Protein AF-A0A965M9D3-F1 (afdb_monomer)

Mean predicted aligned error: 11.75 Å

Radius of gyration: 26.34 Å; Cα contacts (8 Å, |Δi|>4): 545; chains: 1; bounding box: 65×61×66 Å

Solvent-accessible surface area (backbone atoms only — not comparable to full-atom values): 27640 Å² total; per-residue (Å²): 141,79,72,71,71,70,64,74,73,74,65,74,77,84,67,51,72,60,54,58,61,58,56,69,41,26,54,70,75,54,73,68,52,53,54,51,50,52,55,36,39,77,70,63,76,48,48,71,68,57,52,50,53,26,47,57,40,14,31,71,63,48,29,35,70,42,38,44,73,66,40,46,94,81,40,46,42,55,47,70,53,22,50,41,16,72,76,47,22,66,75,65,57,75,63,47,81,93,52,76,71,32,44,26,56,50,17,12,36,52,50,33,16,72,77,42,37,70,60,20,47,56,50,49,61,70,44,45,92,74,46,56,71,66,57,48,13,39,51,31,31,55,42,15,37,38,20,44,78,67,67,42,81,62,19,62,60,29,42,60,58,14,60,95,37,92,72,54,58,69,40,30,52,40,49,21,53,52,20,58,75,69,67,36,38,70,47,28,40,59,22,44,73,68,28,53,70,75,54,38,67,34,65,54,45,39,44,52,42,22,53,21,28,43,75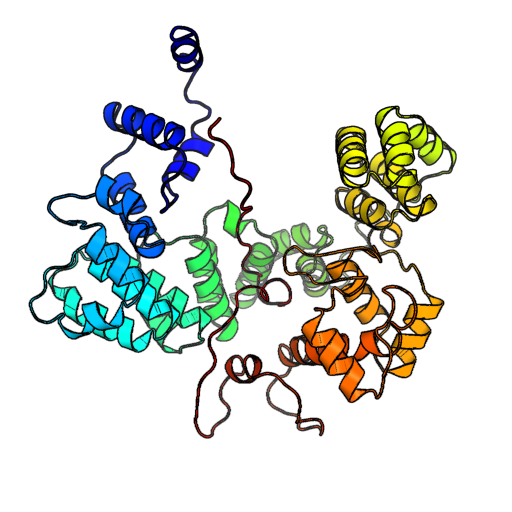,70,73,39,43,82,72,14,49,64,49,31,60,62,33,42,70,38,102,44,76,54,10,52,52,22,39,64,73,68,42,87,83,62,72,90,84,60,52,78,59,81,64,51,73,67,54,26,48,61,46,49,67,36,67,40,38,41,50,13,54,51,28,41,77,71,67,40,50,69,61,13,50,50,32,36,55,62,56,53,70,86,55,52,41,67,53,28,42,12,46,13,49,46,27,45,78,67,72,37,40,49,54,6,25,57,38,33,64,67,37,78,70,46,44,40,65,63,51,51,59,62,70,81,61,51,68,62,47,46,55,48,19,60,78,67,78,42,61,49,69,59,53,49,53,48,23,45,75,56,28,32,68,32,59,82,35,67,46,97,89,56,20,37,22,35,67,41,49,40,62,70,58,50,53,55,48,29,62,76,68,72,49,89,63,85,66,56,93,78,80,54,52,78,73,61,56,49,63,59,45,49,60,51,42,59,64,49,61,69,77,72,65,75,99,78,79,93,76,94,81,88,86,83,76,70,88,72,59,79,69,74,56,82,87,68,99,72,87,89,88,88,91,82,88,86,80,92,79,79,48,86,75,53,95,60,73,54,73,74,77,74,78,87,60,86,74,68,76,129

Sequence (484 aa):
MNLTLSALFRTDLAGLGDTRALWLKGVWLSDACEALFDQLRERGQIDDAALHRRRLLAFDSGDARLLKRLANDEWPADASRIARANERPEGLLSGLRGSRPDAALMVAVLRRARLEPLEAHAALQTLKPHLASSDWRWMMGRLAFYAARQHLPESAQWFAMADQATLGQDDWAWQARLALRRGDWPGVLRSIERMEDAGQNEVAWRFWKARALQATGRGSEATPLLIALADEPTFYGLLANEALGPSLGERHRDYAPGASEVQAIAERPALARALVLHRLGFDFEGTREWSWGIADLSDEQLLAAAELARRQDWFERSIWTAEKTRRVHNYALRYPTPFAEQVKLRANHHTVDPALLYGLIRQESRFNPQATSPAGARGLMQVMPTTANWLAKKLGLHKHPRPMCNWGRLMCATCSTRWIRVRSWWQPATTPGRGEHSAGATYSRWRAPSTRSRSPSARPATTSRRYSPMPPSMPVNWAPRRCP

Foldseek 3Di:
DPPVVVVVPPDDPPVCPVLLVVLLALEDFDPVNVVVVVVCVVVVVQDPVSLVNSLLNVLLVLHLVVNCVSDDPLAHGDSVLSVCLQVPLPVVLVPLAPDADYSSPSSNLLNCLLPPLVSSVVSLVNNVVRDDLQSSLASLLSSLLSCLVLVHPCSQVSPVSNPPHLYALSSLLSQLVNCVVVVVLVSNLVSLVSYDPVSCPPLQNLLSNLVSCVVVVNNVVSLVSLVVLCLQPDPSVVVSDVVVPPPDDDQAAADDADPVLLVVLCPQPLQVVLLVCVVVVVNVSSVVSLCVSCVPDALNSLQSSLVNCVVSVVQVSSLVSQNPHRRHHHVCSVQPDPPVVLLVVLCVVQVHDSSVLSVQLCVQPSQDQQDADPQGQGGSNRHHPVLQVVQCVVVVNPDDPDSPDPCSSVSPVSVVQVVCVQVVQPDDPDDDDDDDDDHPPPPVSPDDDDDDDDDDDDDDDDPDFPRDPSDGPDPDDPPSPDDD

Structure (mmCIF, N/CA/C/O backbone):
data_AF-A0A965M9D3-F1
#
_entry.id   AF-A0A965M9D3-F1
#
loop_
_atom_site.group_PDB
_atom_site.id
_atom_site.type_symbol
_atom_site.label_atom_id
_atom_site.label_alt_id
_atom_site.label_comp_id
_atom_site.label_asym_id
_atom_site.label_entity_id
_atom_site.label_seq_id
_atom_site.pdbx_PDB_ins_code
_atom_site.Cartn_x
_atom_site.Cartn_y
_atom_site.Cartn_z
_atom_site.occupancy
_atom_site.B_iso_or_equiv
_atom_site.auth_seq_id
_atom_site.auth_comp_id
_atom_site.auth_asym_id
_atom_site.auth_atom_id
_atom_site.pdbx_PDB_model_num
ATOM 1 N N . MET A 1 1 ? -31.300 1.875 -28.164 1.00 36.62 1 MET A N 1
ATOM 2 C CA . MET A 1 1 ? -30.246 1.661 -27.145 1.00 36.62 1 MET A CA 1
ATOM 3 C C . MET A 1 1 ? -28.864 2.215 -27.544 1.00 36.62 1 MET A C 1
ATOM 5 O O . MET A 1 1 ? -27.901 1.882 -26.879 1.00 36.62 1 MET A O 1
ATOM 9 N N . ASN A 1 2 ? -28.759 3.094 -28.561 1.00 29.92 2 ASN A N 1
ATOM 10 C CA . ASN A 1 2 ? -27.493 3.728 -28.992 1.00 29.92 2 ASN A CA 1
ATOM 11 C C . ASN A 1 2 ? -27.491 5.269 -28.886 1.00 29.92 2 ASN A C 1
ATOM 13 O O . ASN A 1 2 ? -26.511 5.902 -29.251 1.00 29.92 2 ASN A O 1
ATOM 17 N N . LEU A 1 3 ? -28.566 5.888 -28.383 1.00 27.09 3 LEU A N 1
ATOM 18 C CA . LEU A 1 3 ? -28.700 7.355 -28.334 1.00 27.09 3 LEU A CA 1
ATOM 19 C C . LEU A 1 3 ? -28.494 7.956 -26.931 1.00 27.09 3 LEU A C 1
ATOM 21 O O . LEU A 1 3 ? -28.358 9.167 -26.803 1.00 27.09 3 LEU A O 1
ATOM 25 N N . THR A 1 4 ? -28.401 7.134 -25.883 1.00 31.73 4 THR A N 1
ATOM 26 C CA . THR A 1 4 ? -28.219 7.594 -24.493 1.00 31.73 4 THR A CA 1
ATOM 27 C C . THR A 1 4 ? -26.757 7.697 -24.049 1.00 31.73 4 THR A C 1
ATOM 29 O O . THR A 1 4 ? -26.478 8.391 -23.078 1.00 31.73 4 THR A O 1
ATOM 32 N N . LEU A 1 5 ? -25.805 7.090 -24.768 1.00 35.44 5 LEU A N 1
ATOM 33 C CA . LEU A 1 5 ? -24.376 7.187 -24.431 1.00 35.44 5 LEU A CA 1
ATOM 34 C C . LEU A 1 5 ? -23.731 8.498 -24.904 1.00 35.44 5 LEU A C 1
ATOM 36 O O . LEU A 1 5 ? -22.829 8.993 -24.244 1.00 35.44 5 LEU A O 1
ATOM 40 N N . SER A 1 6 ? -24.222 9.126 -25.977 1.00 34.47 6 SER A N 1
ATOM 41 C CA . SER A 1 6 ? -23.671 10.407 -26.453 1.00 34.47 6 SER A CA 1
ATOM 42 C C . SER A 1 6 ? -24.093 11.622 -25.613 1.00 34.47 6 SER A C 1
ATOM 44 O O . SER A 1 6 ? -23.501 12.690 -25.757 1.00 34.47 6 SER A O 1
ATOM 46 N N . ALA A 1 7 ? -25.098 11.485 -24.741 1.00 29.22 7 ALA A N 1
ATOM 47 C CA . ALA A 1 7 ? -25.613 12.589 -23.926 1.00 29.22 7 ALA A CA 1
ATOM 48 C C . ALA A 1 7 ? -24.823 12.809 -22.619 1.00 29.22 7 ALA A C 1
ATOM 50 O O . ALA A 1 7 ? -24.754 13.938 -22.144 1.00 29.22 7 ALA A O 1
ATOM 51 N N . LEU A 1 8 ? -24.157 11.775 -22.085 1.00 34.38 8 LEU A N 1
ATOM 52 C CA . LEU A 1 8 ? -23.309 11.875 -20.883 1.00 34.38 8 LEU A CA 1
ATOM 53 C C . LEU A 1 8 ? -21.931 12.516 -21.143 1.00 34.38 8 LEU A C 1
ATOM 55 O O . LEU A 1 8 ? -21.232 12.868 -20.201 1.00 34.38 8 LEU A O 1
ATOM 59 N N . PHE A 1 9 ? -21.548 12.718 -22.407 1.00 42.16 9 PHE A N 1
ATOM 60 C CA . PHE A 1 9 ? -20.246 13.283 -22.789 1.00 42.16 9 PHE A CA 1
ATOM 61 C C . PHE A 1 9 ? -20.274 14.786 -23.119 1.00 42.16 9 PHE A C 1
ATOM 63 O O . PHE A 1 9 ? -19.280 15.314 -23.618 1.00 42.16 9 PHE A O 1
ATOM 70 N N . ARG A 1 10 ? -21.396 15.485 -22.871 1.00 38.44 10 ARG A N 1
ATOM 71 C CA . ARG A 1 10 ? -21.517 16.942 -23.098 1.00 38.44 10 ARG A CA 1
ATOM 72 C C . ARG A 1 10 ? -21.323 17.804 -21.850 1.00 38.44 10 ARG A C 1
ATOM 74 O O . ARG A 1 10 ? -21.334 19.023 -21.971 1.00 38.44 10 ARG A O 1
ATOM 81 N N . THR A 1 11 ? -21.136 17.212 -20.677 1.00 36.06 11 THR A N 1
ATOM 82 C CA . THR A 1 11 ? -20.843 17.961 -19.450 1.00 36.06 11 THR A CA 1
ATOM 83 C C . THR A 1 11 ? -19.342 18.045 -19.215 1.00 36.06 11 THR A C 1
ATOM 85 O O . THR A 1 11 ? -18.647 17.033 -19.238 1.00 36.06 11 THR A O 1
ATOM 88 N N . ASP A 1 12 ? -18.892 19.281 -19.023 1.00 37.38 12 ASP A N 1
ATOM 89 C CA . ASP A 1 12 ? -17.568 19.749 -18.624 1.00 37.38 12 ASP A CA 1
ATOM 90 C C . ASP A 1 12 ? -16.589 18.705 -18.063 1.00 37.38 12 ASP A C 1
ATOM 92 O O . ASP A 1 12 ? -16.845 18.000 -17.085 1.00 37.38 12 ASP A O 1
ATOM 96 N N . LEU A 1 13 ? -15.390 18.706 -18.645 1.00 43.62 13 LEU A N 1
ATOM 97 C CA . LEU A 1 13 ? -14.237 17.854 -18.342 1.00 43.62 13 LEU A CA 1
ATOM 98 C C . LEU A 1 13 ? -13.560 18.177 -16.987 1.00 43.62 13 LEU A C 1
ATOM 100 O O . LEU A 1 13 ? -12.384 17.881 -16.778 1.00 43.62 13 LEU A O 1
ATOM 104 N N . ALA A 1 14 ? -14.294 18.733 -16.024 1.00 37.41 14 ALA A N 1
ATOM 105 C CA . ALA A 1 14 ? -13.801 19.002 -14.672 1.00 37.41 14 ALA A CA 1
ATOM 106 C C . ALA A 1 14 ? -13.546 17.714 -13.846 1.00 37.41 14 ALA A C 1
ATOM 108 O O . ALA A 1 14 ? -12.915 17.768 -12.793 1.00 37.41 14 ALA A O 1
ATOM 109 N N . GLY A 1 15 ? -13.973 16.539 -14.334 1.00 42.84 15 GLY A N 1
ATOM 110 C CA . GLY A 1 15 ? -13.732 15.218 -13.725 1.00 42.84 15 GLY A CA 1
ATOM 111 C C . GLY A 1 15 ? -12.444 14.493 -14.165 1.00 42.84 15 GLY A C 1
ATOM 112 O O . GLY A 1 15 ? -12.241 13.330 -13.817 1.00 42.84 15 GLY A O 1
ATOM 113 N N . LEU A 1 16 ? -11.559 15.138 -14.938 1.00 47.09 16 LEU A N 1
ATOM 114 C CA . LEU A 1 16 ? -10.385 14.515 -15.585 1.00 47.09 16 LEU A CA 1
ATOM 115 C C . LEU A 1 16 ? -9.295 13.955 -14.645 1.00 47.09 16 LEU A C 1
ATOM 117 O O . LEU A 1 16 ? -8.396 13.250 -15.117 1.00 47.09 16 LEU A O 1
ATOM 121 N N . GLY A 1 17 ? -9.367 14.204 -13.333 1.00 51.62 17 GLY A N 1
ATOM 122 C CA . GLY A 1 17 ? -8.411 13.657 -12.361 1.00 51.62 17 GLY A CA 1
ATOM 123 C C . GLY A 1 17 ? -8.345 12.123 -12.381 1.00 51.62 17 GLY A C 1
ATOM 124 O O . GLY A 1 17 ? -7.255 11.547 -12.359 1.00 51.62 17 GLY A O 1
ATOM 125 N N . ASP A 1 18 ? -9.493 11.455 -12.528 1.00 64.50 18 ASP A N 1
ATOM 126 C CA . ASP A 1 18 ? -9.560 9.989 -12.545 1.00 64.50 18 ASP A CA 1
ATOM 127 C C . ASP A 1 18 ? -9.077 9.385 -13.875 1.00 64.50 18 ASP A C 1
ATOM 129 O O . ASP A 1 18 ? -8.479 8.308 -13.892 1.00 64.50 18 ASP A O 1
ATOM 133 N N . THR A 1 19 ? -9.244 10.088 -14.999 1.00 72.69 19 THR A N 1
ATOM 134 C CA . THR A 1 19 ? -8.918 9.533 -16.325 1.00 72.69 19 THR A CA 1
ATOM 135 C C . THR A 1 19 ? -7.411 9.476 -16.575 1.00 72.69 19 THR A C 1
ATOM 137 O O . THR A 1 19 ? -6.907 8.473 -17.084 1.00 72.69 19 THR A O 1
ATOM 140 N N . ARG A 1 20 ? -6.652 10.491 -16.136 1.00 76.06 20 ARG A N 1
ATOM 141 C CA . ARG A 1 20 ? -5.178 10.468 -16.209 1.00 76.06 20 ARG A CA 1
ATOM 142 C C . ARG A 1 20 ? -4.590 9.343 -15.350 1.00 76.06 20 ARG A C 1
ATOM 144 O O . ARG A 1 20 ? -3.653 8.667 -15.773 1.00 76.06 20 ARG A O 1
ATOM 151 N N . ALA A 1 21 ? -5.163 9.108 -14.168 1.00 80.19 21 ALA A N 1
ATOM 152 C CA . ALA A 1 21 ? -4.750 8.024 -13.279 1.00 80.19 21 ALA A CA 1
ATOM 153 C C . ALA A 1 21 ? -5.054 6.630 -13.864 1.00 80.19 21 ALA A C 1
ATOM 155 O O . ALA A 1 21 ? -4.288 5.686 -13.641 1.00 80.19 21 ALA A O 1
ATOM 156 N N . LEU A 1 22 ? -6.149 6.498 -14.622 1.00 87.38 22 LEU A N 1
ATOM 157 C CA . LEU A 1 22 ? -6.480 5.283 -15.372 1.00 87.38 22 LEU A CA 1
ATOM 158 C C . LEU A 1 22 ? -5.561 5.086 -16.586 1.00 87.38 22 LEU A C 1
ATOM 160 O O . LEU A 1 22 ? -5.110 3.967 -16.818 1.00 87.38 22 LEU A O 1
ATOM 164 N N . TRP A 1 23 ? -5.222 6.149 -17.321 1.00 90.19 23 TRP A N 1
ATOM 165 C CA . TRP A 1 23 ? -4.296 6.071 -18.458 1.00 90.19 23 TRP A CA 1
ATOM 166 C C . TRP A 1 23 ? -2.906 5.576 -18.044 1.00 90.19 23 TRP A C 1
ATOM 168 O O . TRP A 1 23 ? -2.312 4.730 -18.709 1.00 90.19 23 TRP A O 1
ATOM 178 N N . LEU A 1 24 ? -2.398 6.032 -16.894 1.00 87.88 24 LEU A N 1
ATOM 179 C CA . LEU A 1 24 ? -1.102 5.614 -16.342 1.00 87.88 24 LEU A CA 1
ATOM 180 C C . LEU A 1 24 ? -1.129 4.204 -15.714 1.00 87.88 24 LEU A C 1
ATOM 182 O O . LEU A 1 24 ? -0.382 3.901 -14.781 1.00 87.88 24 LEU A O 1
ATOM 186 N N . LYS A 1 25 ? -1.976 3.309 -16.231 1.00 90.62 25 LYS A N 1
ATOM 187 C CA . LYS A 1 25 ? -1.932 1.871 -15.964 1.00 90.62 25 LYS A CA 1
ATOM 188 C C . LYS A 1 25 ? -1.254 1.169 -17.135 1.00 90.62 25 LYS A C 1
ATOM 190 O O . LYS A 1 25 ? -1.713 1.225 -18.272 1.00 90.62 25 LYS A O 1
ATOM 195 N N . GLY A 1 26 ? -0.174 0.453 -16.828 1.00 92.25 26 GLY A N 1
ATOM 196 C CA . GLY A 1 26 ? 0.565 -0.361 -17.796 1.00 92.25 26 GLY A CA 1
ATOM 197 C C . GLY A 1 26 ? -0.137 -1.656 -18.197 1.00 92.25 26 GLY A C 1
ATOM 198 O O . GLY A 1 26 ? 0.520 -2.542 -18.713 1.00 92.25 26 GLY A O 1
ATOM 199 N N . VAL A 1 27 ? -1.425 -1.830 -17.920 1.00 94.94 27 VAL A N 1
ATOM 200 C CA . VAL A 1 27 ? -2.187 -3.039 -18.268 1.00 94.94 27 VAL A CA 1
ATOM 201 C C . VAL A 1 27 ? -3.370 -2.658 -19.141 1.00 94.94 27 VAL A C 1
ATOM 203 O O . VAL A 1 27 ? -3.853 -1.525 -19.062 1.00 94.94 27 VAL A O 1
ATOM 206 N N . TRP A 1 28 ? -3.831 -3.602 -19.955 1.00 93.81 28 TRP A N 1
ATOM 207 C CA . TRP A 1 28 ? -5.098 -3.482 -20.658 1.00 93.81 28 TRP A CA 1
ATOM 208 C C . TRP A 1 28 ? -6.232 -3.357 -19.634 1.00 93.81 28 TRP A C 1
ATOM 210 O O . TRP A 1 28 ? -6.358 -4.194 -18.734 1.00 93.81 28 TRP A O 1
ATOM 220 N N . LEU A 1 29 ? -7.030 -2.293 -19.737 1.00 92.44 29 LEU A N 1
ATOM 221 C CA . LEU A 1 29 ? -8.200 -2.095 -18.879 1.00 92.44 29 LEU A CA 1
ATOM 222 C C . LEU A 1 29 ? -9.434 -2.771 -19.502 1.00 92.44 29 LEU A C 1
ATOM 224 O O . LEU A 1 29 ? -9.329 -3.817 -20.132 1.00 92.44 29 LEU A O 1
ATOM 228 N N . SER A 1 30 ? -10.639 -2.249 -19.291 1.00 91.56 30 SER A N 1
ATOM 229 C CA . SER A 1 30 ? -11.801 -2.726 -20.045 1.00 91.56 30 SER A CA 1
ATOM 230 C C . SER A 1 30 ? -11.791 -2.143 -21.457 1.00 91.56 30 SER A C 1
ATOM 232 O O . SER A 1 30 ? -11.264 -1.053 -21.676 1.00 91.56 30 SER A O 1
ATOM 234 N N . ASP A 1 31 ? -12.451 -2.818 -22.401 1.00 90.31 31 ASP A N 1
ATOM 235 C CA . ASP A 1 31 ? -12.610 -2.292 -23.764 1.00 90.31 31 ASP A CA 1
ATOM 236 C C . ASP A 1 31 ? -13.297 -0.910 -23.765 1.00 90.31 31 ASP A C 1
ATOM 238 O O . ASP A 1 31 ? -12.973 -0.060 -24.587 1.00 90.31 31 ASP A O 1
ATOM 242 N N . ALA A 1 32 ? -14.172 -0.641 -22.786 1.00 89.00 32 ALA A N 1
ATOM 243 C CA . ALA A 1 32 ? -14.773 0.677 -22.581 1.00 89.00 32 ALA A CA 1
ATOM 244 C C . ALA A 1 32 ? -13.739 1.754 -22.203 1.00 89.00 32 ALA A C 1
ATOM 246 O O . ALA A 1 32 ? -13.776 2.855 -22.749 1.00 89.00 32 ALA A O 1
ATOM 247 N N . CYS A 1 33 ? -12.797 1.444 -21.304 1.00 90.31 33 CYS A N 1
ATOM 248 C CA . CYS A 1 33 ? -11.740 2.388 -20.945 1.00 90.31 33 CYS A CA 1
ATOM 249 C C . CYS A 1 33 ? -10.770 2.616 -22.114 1.00 90.31 33 CYS A C 1
ATOM 251 O O . CYS A 1 33 ? -10.369 3.750 -22.356 1.00 90.31 33 CYS A O 1
ATOM 253 N N . GLU A 1 34 ? -10.419 1.571 -22.872 1.00 91.94 34 GLU A N 1
ATOM 254 C CA . GLU A 1 34 ? -9.548 1.736 -24.044 1.00 91.94 34 GLU A CA 1
ATOM 255 C C . GLU A 1 34 ? -10.222 2.554 -25.156 1.00 91.94 34 GLU A C 1
ATOM 257 O O . GLU A 1 34 ? -9.575 3.415 -25.749 1.00 91.94 34 GLU A O 1
ATOM 262 N N . ALA A 1 35 ? -11.529 2.374 -25.379 1.00 90.31 35 ALA A N 1
ATOM 263 C CA . ALA A 1 35 ? -12.295 3.189 -26.323 1.00 90.31 35 ALA A CA 1
ATOM 264 C C . ALA A 1 35 ? -12.351 4.672 -25.914 1.00 90.31 35 ALA A C 1
ATOM 266 O O . ALA A 1 35 ? -12.229 5.555 -26.763 1.00 90.31 35 ALA A O 1
ATOM 267 N N . LEU A 1 36 ? -12.491 4.965 -24.616 1.00 90.12 36 LEU A N 1
ATOM 268 C CA . LEU A 1 36 ? -12.399 6.334 -24.100 1.00 90.12 36 LEU A CA 1
ATOM 269 C C . LEU A 1 36 ? -11.026 6.948 -24.402 1.00 90.12 36 LEU A C 1
ATOM 271 O O . LEU A 1 36 ? -10.939 8.097 -24.833 1.00 90.12 36 LEU A O 1
ATOM 275 N N . PHE A 1 37 ? -9.947 6.195 -24.194 1.00 92.75 37 PHE A N 1
ATOM 276 C CA . PHE A 1 37 ? -8.608 6.707 -24.458 1.00 92.75 37 PHE A CA 1
ATOM 277 C C . PHE A 1 37 ? -8.356 6.997 -25.939 1.00 92.75 37 PHE A C 1
ATOM 279 O O . PHE A 1 37 ? -7.666 7.966 -26.254 1.00 92.75 37 PHE A O 1
ATOM 286 N N . ASP A 1 38 ? -8.939 6.210 -26.843 1.00 90.31 38 ASP A N 1
ATOM 287 C CA . ASP A 1 38 ? -8.875 6.487 -28.277 1.00 90.31 38 ASP A CA 1
ATOM 288 C C . ASP A 1 38 ? -9.509 7.845 -28.614 1.00 90.31 38 ASP A C 1
ATOM 290 O O . ASP A 1 38 ? -8.874 8.658 -29.286 1.00 90.31 38 ASP A O 1
ATOM 294 N N . GLN A 1 39 ? -10.682 8.148 -28.048 1.00 90.44 39 GLN A N 1
ATOM 295 C CA . GLN A 1 39 ? -11.333 9.454 -28.222 1.00 90.44 39 GLN A CA 1
ATOM 296 C C . GLN A 1 39 ? -10.499 10.608 -27.650 1.00 90.44 39 GLN A C 1
ATOM 298 O O . GLN A 1 39 ? -10.443 11.693 -28.229 1.00 90.44 39 GLN A O 1
ATOM 303 N N . LEU A 1 40 ? -9.848 10.405 -26.502 1.00 89.94 40 LEU A N 1
ATOM 304 C CA . LEU A 1 40 ? -8.997 11.431 -25.891 1.00 89.94 40 LEU A CA 1
ATOM 305 C C . LEU A 1 40 ? -7.739 11.700 -26.716 1.00 89.94 40 LEU A C 1
ATOM 307 O O . LEU A 1 40 ? -7.312 12.851 -26.822 1.00 89.94 40 LEU A O 1
ATOM 311 N N . ARG A 1 41 ? -7.174 10.661 -27.337 1.00 89.50 41 ARG A N 1
ATOM 312 C CA . ARG A 1 41 ? -6.049 10.795 -28.265 1.00 89.50 41 ARG A CA 1
ATOM 313 C C . ARG A 1 41 ? -6.453 11.554 -29.527 1.00 89.50 41 ARG A C 1
ATOM 315 O O . ARG A 1 41 ? -5.734 12.460 -29.929 1.00 89.50 41 ARG A O 1
ATOM 322 N N . GLU A 1 42 ? -7.611 11.249 -30.110 1.00 89.81 42 GLU A N 1
ATOM 323 C CA . GLU A 1 42 ? -8.145 11.980 -31.275 1.00 89.81 42 GLU A CA 1
ATOM 324 C C . GLU A 1 42 ? -8.365 13.472 -30.983 1.00 89.81 42 GLU A C 1
ATOM 326 O O . GLU A 1 42 ? -8.193 14.314 -31.860 1.00 89.81 42 GLU A O 1
ATOM 331 N N . ARG A 1 43 ? -8.691 13.815 -29.733 1.00 90.06 43 ARG A N 1
ATOM 332 C CA . ARG A 1 43 ? -8.850 15.200 -29.262 1.00 90.06 43 ARG A CA 1
ATOM 333 C C . ARG A 1 43 ? -7.537 15.869 -28.836 1.00 90.06 43 ARG A C 1
ATOM 335 O O . ARG A 1 43 ? -7.584 16.972 -28.296 1.00 90.06 43 ARG A O 1
ATOM 342 N N . GLY A 1 44 ? -6.390 15.208 -29.002 1.00 87.19 44 GLY A N 1
ATOM 343 C CA . GLY A 1 44 ? -5.079 15.733 -28.605 1.00 87.19 44 GLY A CA 1
ATOM 344 C C . GLY A 1 44 ? -4.869 15.864 -27.091 1.00 87.19 44 GLY A C 1
ATOM 345 O O . GLY A 1 44 ? -3.942 16.541 -26.662 1.00 87.19 44 GLY A O 1
ATOM 346 N N . GLN A 1 45 ? -5.713 15.235 -26.264 1.00 87.81 45 GLN A N 1
ATOM 347 C CA . GLN A 1 45 ? -5.589 15.273 -24.796 1.00 87.81 45 GLN A CA 1
ATOM 348 C C . GLN A 1 45 ? -4.609 14.223 -24.251 1.00 87.81 45 GLN A C 1
ATOM 350 O O . GLN A 1 45 ? -4.256 14.246 -23.072 1.00 87.81 45 GLN A O 1
ATOM 355 N N . ILE A 1 46 ? -4.186 13.288 -25.102 1.00 89.19 46 ILE A N 1
ATOM 356 C CA . ILE A 1 46 ? -3.115 12.330 -24.835 1.00 89.19 46 ILE A CA 1
ATOM 357 C C . ILE A 1 46 ? -2.023 12.606 -25.860 1.00 89.19 46 ILE A C 1
ATOM 359 O O . ILE A 1 46 ? -2.208 12.339 -27.046 1.00 89.19 46 ILE A O 1
ATOM 363 N N . ASP A 1 47 ? -0.907 13.142 -25.384 1.00 88.75 47 ASP A N 1
ATOM 364 C CA . ASP A 1 47 ? 0.266 13.444 -26.193 1.00 88.75 47 ASP A CA 1
ATOM 365 C C . ASP A 1 47 ? 1.216 12.237 -26.310 1.00 88.75 47 ASP A C 1
ATOM 367 O O . ASP A 1 47 ? 1.050 11.190 -25.667 1.00 88.75 47 ASP A O 1
ATOM 371 N N . ASP A 1 48 ? 2.248 12.388 -27.141 1.00 89.75 48 ASP A N 1
ATOM 372 C CA . ASP A 1 48 ? 3.262 11.352 -27.354 1.00 89.75 48 ASP A CA 1
ATOM 373 C C . ASP A 1 48 ? 4.022 11.008 -26.067 1.00 89.75 48 ASP A C 1
ATOM 375 O O . ASP A 1 48 ? 4.384 9.849 -25.848 1.00 89.75 48 ASP A O 1
ATOM 379 N N . ALA A 1 49 ? 4.199 11.977 -25.164 1.00 88.88 49 ALA A N 1
ATOM 380 C CA . ALA A 1 49 ? 4.815 11.754 -23.861 1.00 88.88 49 ALA A CA 1
ATOM 381 C C . ALA A 1 49 ? 3.950 10.841 -22.971 1.00 88.88 49 ALA A C 1
ATOM 383 O O . ALA A 1 49 ? 4.462 9.928 -22.315 1.00 88.88 49 ALA A O 1
ATOM 384 N N . ALA A 1 50 ? 2.629 11.031 -22.964 1.00 90.69 50 ALA A N 1
ATOM 385 C CA . ALA A 1 50 ? 1.692 10.181 -22.243 1.00 90.69 50 ALA A CA 1
ATOM 386 C C . ALA A 1 50 ? 1.618 8.768 -22.846 1.00 90.69 50 ALA A C 1
ATOM 388 O O . ALA A 1 50 ? 1.552 7.793 -22.086 1.00 90.69 50 ALA A O 1
ATOM 389 N N . LEU A 1 51 ? 1.662 8.635 -24.178 1.00 92.38 51 LEU A N 1
ATOM 390 C CA . LEU A 1 51 ? 1.759 7.345 -24.878 1.00 92.38 51 LEU A CA 1
ATOM 391 C C . LEU A 1 51 ? 3.044 6.603 -24.520 1.00 92.38 51 LEU A C 1
ATOM 393 O O . LEU A 1 51 ? 3.004 5.432 -24.131 1.00 92.38 51 LEU A O 1
ATOM 397 N N . HIS A 1 52 ? 4.174 7.302 -24.589 1.00 92.62 52 HIS A N 1
ATOM 398 C CA . HIS A 1 52 ? 5.482 6.775 -24.224 1.00 92.62 52 HIS A CA 1
ATOM 399 C C . HIS A 1 52 ? 5.511 6.300 -22.767 1.00 92.62 52 HIS A C 1
ATOM 401 O O . HIS A 1 52 ? 5.877 5.154 -22.497 1.00 92.62 52 HIS A O 1
ATOM 407 N N . ARG A 1 53 ? 4.999 7.103 -21.827 1.00 91.88 53 ARG A N 1
ATOM 408 C CA . ARG A 1 53 ? 4.922 6.721 -20.408 1.00 91.88 53 ARG A CA 1
ATOM 409 C C . ARG A 1 53 ? 4.056 5.481 -20.182 1.00 91.88 53 ARG A C 1
ATOM 411 O O . ARG A 1 53 ? 4.435 4.611 -19.395 1.00 91.88 53 ARG A O 1
ATOM 418 N N . ARG A 1 54 ? 2.917 5.355 -20.874 1.00 94.56 54 ARG A N 1
ATOM 419 C CA . ARG A 1 54 ? 2.067 4.155 -20.783 1.00 94.56 54 ARG A CA 1
ATOM 420 C C . ARG A 1 54 ? 2.766 2.920 -21.358 1.00 94.56 54 ARG A C 1
ATOM 422 O O . ARG A 1 54 ? 2.658 1.845 -20.767 1.00 94.56 54 ARG A O 1
ATOM 429 N N . ARG A 1 55 ? 3.536 3.071 -22.442 1.00 95.62 55 ARG A N 1
ATOM 430 C CA . ARG A 1 55 ? 4.347 1.992 -23.033 1.00 95.62 55 ARG A CA 1
ATOM 431 C C . ARG A 1 55 ? 5.410 1.482 -22.063 1.00 95.62 55 ARG A C 1
ATOM 433 O O . ARG A 1 55 ? 5.502 0.275 -21.859 1.00 95.62 55 ARG A O 1
ATOM 440 N N . LEU A 1 56 ? 6.143 2.382 -21.406 1.00 94.62 56 LEU A N 1
ATOM 441 C CA . LEU A 1 56 ? 7.131 2.014 -20.386 1.00 94.62 56 LEU A CA 1
ATOM 442 C C . LEU A 1 56 ? 6.489 1.191 -19.259 1.00 94.62 56 LEU A C 1
ATOM 444 O O . LEU A 1 56 ? 6.951 0.100 -18.928 1.00 94.62 56 LEU A O 1
ATOM 448 N N . LEU A 1 57 ? 5.349 1.643 -18.731 1.00 94.81 57 LEU A N 1
ATOM 449 C CA . LEU A 1 57 ? 4.596 0.885 -17.725 1.00 94.81 57 LEU A CA 1
ATOM 450 C C . LEU A 1 57 ? 4.141 -0.493 -18.241 1.00 94.81 57 LEU A C 1
ATOM 452 O O . LEU A 1 57 ? 4.117 -1.460 -17.475 1.00 94.81 57 LEU A O 1
ATOM 456 N N . ALA A 1 58 ? 3.805 -0.597 -19.527 1.00 96.62 58 ALA A N 1
ATOM 457 C CA . ALA A 1 58 ? 3.423 -1.852 -20.163 1.00 96.62 58 ALA A CA 1
ATOM 458 C C . ALA A 1 58 ? 4.603 -2.821 -20.358 1.00 96.62 58 ALA A C 1
ATOM 460 O O . ALA A 1 58 ? 4.410 -4.033 -20.258 1.00 96.62 58 ALA A O 1
ATOM 461 N N . PHE A 1 59 ? 5.839 -2.329 -20.522 1.00 96.56 59 PHE A N 1
ATOM 462 C CA . PHE A 1 59 ? 7.027 -3.190 -20.458 1.00 96.56 59 PHE A CA 1
ATOM 463 C C . PHE A 1 59 ? 7.148 -3.877 -19.091 1.00 96.56 59 PHE A C 1
ATOM 465 O O . PHE A 1 59 ? 7.442 -5.070 -19.010 1.00 96.56 59 PHE A O 1
ATOM 472 N N . ASP A 1 60 ? 6.881 -3.157 -17.996 1.00 94.44 60 ASP A N 1
ATOM 473 C CA . ASP A 1 60 ? 6.962 -3.737 -16.650 1.00 94.44 60 ASP A CA 1
ATOM 474 C C . ASP A 1 60 ? 5.815 -4.714 -16.355 1.00 94.44 60 ASP A C 1
ATOM 476 O O . ASP A 1 60 ? 6.016 -5.767 -15.730 1.00 94.44 60 ASP A O 1
ATOM 480 N N . SER A 1 61 ? 4.605 -4.409 -16.828 1.00 95.56 61 SER A N 1
ATOM 481 C CA . SER A 1 61 ? 3.457 -5.307 -16.688 1.00 95.56 61 SER A CA 1
ATOM 482 C C . SER A 1 61 ? 3.577 -6.549 -17.570 1.00 95.56 61 SER A C 1
ATOM 484 O O . SER A 1 61 ? 3.086 -7.602 -17.168 1.00 95.56 61 SER A O 1
ATOM 486 N N . GLY A 1 62 ? 4.276 -6.459 -18.707 1.00 96.81 62 GLY A N 1
ATOM 487 C CA . GLY A 1 62 ? 4.372 -7.506 -19.723 1.00 96.81 62 GLY A CA 1
ATOM 488 C C . GLY A 1 62 ? 3.061 -7.776 -20.462 1.00 96.81 62 GLY A C 1
ATOM 489 O O . GLY A 1 62 ? 2.883 -8.881 -20.975 1.00 96.81 62 GLY A O 1
ATOM 490 N N . ASP A 1 63 ? 2.133 -6.818 -20.491 1.00 97.38 63 ASP A N 1
ATOM 491 C CA . ASP A 1 63 ? 0.844 -6.967 -21.167 1.00 97.38 63 ASP A CA 1
ATOM 492 C C . ASP A 1 63 ? 1.012 -6.931 -22.695 1.00 97.38 63 ASP A C 1
ATOM 494 O O . ASP A 1 63 ? 1.188 -5.876 -23.309 1.00 97.38 63 ASP A O 1
ATOM 498 N N . ALA A 1 64 ? 0.959 -8.108 -23.322 1.00 96.69 64 ALA A N 1
ATOM 499 C CA . ALA A 1 64 ? 1.149 -8.258 -24.762 1.00 96.69 64 ALA A CA 1
ATOM 500 C C . ALA A 1 64 ? 0.059 -7.561 -25.593 1.00 96.69 64 ALA A C 1
ATOM 502 O O . ALA A 1 64 ? 0.351 -7.067 -26.684 1.00 96.69 64 ALA A O 1
ATOM 503 N N . ARG A 1 65 ? -1.184 -7.506 -25.093 1.00 95.62 65 ARG A N 1
ATOM 504 C CA . ARG A 1 65 ? -2.308 -6.881 -25.804 1.00 95.62 65 ARG A CA 1
ATOM 505 C C . ARG A 1 65 ? -2.116 -5.370 -25.842 1.00 95.62 65 ARG A C 1
ATOM 507 O O . ARG A 1 65 ? -2.214 -4.771 -26.913 1.00 95.62 65 ARG A O 1
ATOM 514 N N . LEU A 1 66 ? -1.782 -4.774 -24.698 1.00 96.44 66 LEU A N 1
ATOM 515 C CA . LEU A 1 66 ? -1.512 -3.342 -24.609 1.00 96.44 66 LEU A CA 1
ATOM 516 C C . LEU A 1 66 ? -0.254 -2.949 -25.391 1.00 96.44 66 LEU A C 1
ATOM 518 O O . LEU A 1 66 ? -0.290 -1.985 -26.149 1.00 96.44 66 LEU A O 1
ATOM 522 N N . LEU A 1 67 ? 0.842 -3.701 -25.272 1.00 97.44 67 LEU A N 1
ATOM 523 C CA . LEU A 1 67 ? 2.076 -3.397 -26.003 1.00 97.44 67 LEU A CA 1
ATOM 524 C C . LEU A 1 67 ? 1.890 -3.470 -27.519 1.00 97.44 67 LEU A C 1
ATOM 526 O O . LEU A 1 67 ? 2.397 -2.608 -28.228 1.00 97.44 67 LEU A O 1
ATOM 530 N N . LYS A 1 68 ? 1.099 -4.430 -28.015 1.00 96.12 68 LYS A N 1
ATOM 531 C CA . LYS A 1 68 ? 0.709 -4.476 -29.429 1.00 96.12 68 LYS A CA 1
ATOM 532 C C . LYS A 1 68 ? -0.102 -3.241 -29.838 1.00 96.12 68 LYS A C 1
ATOM 534 O O . LYS A 1 68 ? 0.103 -2.717 -30.926 1.00 96.12 68 LYS A O 1
ATOM 539 N N . ARG A 1 69 ? -1.007 -2.757 -28.976 1.00 94.06 69 ARG A N 1
ATOM 540 C CA . ARG A 1 69 ? -1.804 -1.540 -29.226 1.00 94.06 69 ARG A CA 1
ATOM 541 C C . ARG A 1 69 ? -0.953 -0.265 -29.241 1.00 94.06 69 ARG A C 1
ATOM 543 O O . ARG A 1 69 ? -1.279 0.652 -29.985 1.00 94.06 69 ARG A O 1
ATOM 550 N N . LEU A 1 70 ? 0.105 -0.212 -28.431 1.00 94.94 70 LEU A N 1
ATOM 551 C CA . LEU A 1 70 ? 1.013 0.935 -28.288 1.00 94.94 70 LEU A CA 1
ATOM 552 C C . LEU A 1 70 ? 2.267 0.851 -29.180 1.00 94.94 70 LEU A C 1
ATOM 554 O O . LEU A 1 70 ? 3.186 1.662 -29.010 1.00 94.94 70 LEU A O 1
ATOM 558 N N . ALA A 1 71 ? 2.330 -0.133 -30.080 1.00 95.50 71 ALA A N 1
ATOM 559 C CA . ALA A 1 71 ? 3.457 -0.347 -30.979 1.00 95.50 71 ALA A CA 1
ATOM 560 C C . ALA A 1 71 ? 3.652 0.839 -31.932 1.00 95.50 71 ALA A C 1
ATOM 562 O O . ALA A 1 71 ? 2.686 1.466 -32.368 1.00 95.50 71 ALA A O 1
ATOM 563 N N . ASN A 1 72 ? 4.905 1.126 -32.262 1.00 93.06 72 ASN A N 1
ATOM 564 C CA . ASN A 1 72 ? 5.303 2.085 -33.291 1.00 93.06 72 ASN A CA 1
ATOM 565 C C . ASN A 1 72 ? 6.634 1.632 -33.920 1.00 93.06 72 ASN A C 1
ATOM 567 O O . ASN A 1 72 ? 7.168 0.588 -33.541 1.00 93.06 72 ASN A O 1
ATOM 571 N N . ASP A 1 73 ? 7.168 2.408 -34.863 1.00 91.75 73 ASP A N 1
ATOM 572 C CA . ASP A 1 73 ? 8.405 2.055 -35.578 1.00 91.75 73 ASP A CA 1
ATOM 573 C C . ASP A 1 73 ? 9.628 1.950 -34.654 1.00 91.75 73 ASP A C 1
ATOM 575 O O . ASP A 1 73 ? 10.508 1.118 -34.870 1.00 91.75 73 ASP A O 1
ATOM 579 N N . GLU A 1 74 ? 9.670 2.770 -33.601 1.00 90.88 74 GLU A N 1
ATOM 580 C CA . GLU A 1 74 ? 10.724 2.741 -32.580 1.00 90.88 74 GLU A CA 1
ATOM 581 C C . GLU A 1 74 ? 10.605 1.510 -31.668 1.00 90.88 74 GLU A C 1
ATOM 583 O O . GLU A 1 74 ? 11.604 0.896 -31.298 1.00 90.88 74 GLU A O 1
ATOM 588 N N . TRP A 1 75 ? 9.373 1.130 -31.327 1.00 94.44 75 TRP A N 1
ATOM 589 C CA . TRP A 1 75 ? 9.049 0.060 -30.394 1.00 94.44 75 TRP A CA 1
ATOM 590 C C . TRP A 1 75 ? 8.110 -0.964 -31.035 1.00 94.44 75 TRP A C 1
ATOM 592 O O . TRP A 1 75 ? 6.917 -1.019 -30.699 1.00 94.44 75 TRP A O 1
ATOM 602 N N . PRO A 1 76 ? 8.635 -1.821 -31.930 1.00 96.00 76 PRO A N 1
ATOM 603 C CA . PRO A 1 76 ? 7.857 -2.915 -32.482 1.00 96.00 76 PRO A CA 1
ATOM 604 C C . PRO A 1 76 ? 7.449 -3.890 -31.369 1.00 96.00 76 PRO A C 1
ATOM 606 O O . PRO A 1 76 ? 8.214 -4.184 -30.442 1.00 96.00 76 PRO A O 1
ATOM 609 N N . ALA A 1 77 ? 6.224 -4.410 -31.463 1.00 96.75 77 ALA A N 1
ATOM 610 C CA . ALA A 1 77 ? 5.653 -5.303 -30.462 1.00 96.75 77 ALA A CA 1
ATOM 611 C C . ALA A 1 77 ? 4.980 -6.520 -31.110 1.00 96.75 77 ALA A C 1
ATOM 613 O O . ALA A 1 77 ? 3.880 -6.435 -31.655 1.00 96.75 77 ALA A O 1
ATOM 614 N N . ASP A 1 78 ? 5.634 -7.677 -30.995 1.00 96.12 78 ASP A N 1
ATOM 615 C CA . ASP A 1 78 ? 5.061 -8.972 -31.358 1.00 96.12 78 ASP A CA 1
ATOM 616 C C . ASP A 1 78 ? 4.524 -9.691 -30.114 1.00 96.12 78 ASP A C 1
ATOM 618 O O . ASP A 1 78 ? 5.264 -9.983 -29.169 1.00 96.12 78 ASP A O 1
ATOM 622 N N . ALA A 1 79 ? 3.227 -10.005 -30.118 1.00 94.94 79 ALA A N 1
ATOM 623 C CA . ALA A 1 79 ? 2.553 -10.598 -28.964 1.00 94.94 79 ALA A CA 1
ATOM 624 C C . ALA A 1 79 ? 3.138 -11.969 -28.578 1.00 94.94 79 ALA A C 1
ATOM 626 O O . ALA A 1 79 ? 3.242 -12.276 -27.390 1.00 94.94 79 ALA A O 1
ATOM 627 N N . SER A 1 80 ? 3.581 -12.766 -29.556 1.00 95.62 80 SER A N 1
ATOM 628 C CA . SER A 1 80 ? 4.154 -14.099 -29.322 1.00 95.62 80 SER A CA 1
ATOM 629 C C . SER A 1 80 ? 5.551 -14.027 -28.696 1.00 95.62 80 SER A C 1
ATOM 631 O O . SER A 1 80 ? 5.890 -14.814 -27.807 1.00 95.62 80 SER A O 1
ATOM 633 N N . ARG A 1 81 ? 6.387 -13.073 -29.122 1.00 96.50 81 ARG A N 1
ATOM 634 C CA . ARG A 1 81 ? 7.678 -12.766 -28.485 1.00 96.50 81 ARG A CA 1
ATOM 635 C C . ARG A 1 81 ? 7.481 -12.214 -27.075 1.00 96.50 81 ARG A C 1
ATOM 637 O O . ARG A 1 81 ? 8.200 -12.644 -26.179 1.00 96.50 81 ARG A O 1
ATOM 644 N N . ILE A 1 82 ? 6.493 -11.345 -26.846 1.00 97.75 82 ILE A N 1
ATOM 645 C CA . ILE A 1 82 ? 6.183 -10.826 -25.501 1.00 97.75 82 ILE A CA 1
ATOM 646 C C . ILE A 1 82 ? 5.691 -11.948 -24.573 1.00 97.75 82 ILE A C 1
ATOM 648 O O . ILE A 1 82 ? 6.112 -12.017 -23.419 1.00 97.75 82 ILE A O 1
ATOM 652 N N . ALA A 1 83 ? 4.856 -12.870 -25.062 1.00 96.50 83 ALA A N 1
ATOM 653 C CA . ALA A 1 83 ? 4.456 -14.054 -24.298 1.00 96.50 83 ALA A CA 1
ATOM 654 C C . ALA A 1 83 ? 5.680 -14.897 -23.891 1.00 96.50 83 ALA A C 1
ATOM 656 O O . ALA A 1 83 ? 5.863 -15.190 -22.709 1.00 96.50 83 ALA A O 1
ATOM 657 N N . ARG A 1 84 ? 6.603 -15.165 -24.828 1.00 95.94 84 ARG A N 1
ATOM 658 C CA . ARG A 1 84 ? 7.889 -15.817 -24.516 1.00 95.94 84 ARG A CA 1
ATOM 659 C C . ARG A 1 84 ? 8.723 -15.041 -23.500 1.00 95.94 84 ARG A C 1
ATOM 661 O O . ARG A 1 84 ? 9.287 -15.658 -22.605 1.00 95.94 84 ARG A O 1
ATOM 668 N N . ALA A 1 85 ? 8.789 -13.715 -23.605 1.00 96.75 85 ALA A N 1
ATOM 669 C CA . ALA A 1 85 ? 9.507 -12.871 -22.651 1.00 96.75 85 ALA A CA 1
ATOM 670 C C . ALA A 1 85 ? 8.941 -12.980 -21.227 1.00 96.75 85 ALA A C 1
ATOM 672 O O . ALA A 1 85 ? 9.695 -12.921 -20.256 1.00 96.75 85 ALA A O 1
ATOM 673 N N . ASN A 1 86 ? 7.624 -13.160 -21.094 1.00 96.38 86 ASN A N 1
ATOM 674 C CA . ASN A 1 86 ? 6.971 -13.373 -19.806 1.00 96.38 86 ASN A CA 1
ATOM 675 C C . ASN A 1 86 ? 7.281 -14.743 -19.193 1.00 96.38 86 ASN A C 1
ATOM 677 O O . ASN A 1 86 ? 7.426 -14.835 -17.974 1.00 96.38 86 ASN A O 1
ATOM 681 N N . GLU A 1 87 ? 7.363 -15.787 -20.017 1.00 95.31 87 GLU A N 1
ATOM 682 C CA . GLU A 1 87 ? 7.521 -17.171 -19.561 1.00 95.31 87 GLU A CA 1
ATOM 683 C C . GLU A 1 87 ? 8.985 -17.594 -19.389 1.00 95.31 87 GLU A C 1
ATOM 685 O O . GLU A 1 87 ? 9.323 -18.255 -18.408 1.00 95.31 87 GLU A O 1
ATOM 690 N N . ARG A 1 88 ? 9.841 -17.239 -20.354 1.00 94.88 88 ARG A N 1
ATOM 691 C CA . ARG A 1 88 ? 11.245 -17.669 -20.476 1.00 94.88 88 ARG A CA 1
ATOM 692 C C . ARG A 1 88 ? 12.130 -16.511 -20.959 1.00 94.88 88 ARG A C 1
ATOM 694 O O . ARG A 1 88 ? 12.638 -16.550 -22.086 1.00 94.88 88 ARG A O 1
ATOM 701 N N . PRO A 1 89 ? 12.307 -15.454 -20.145 1.00 95.25 89 PRO A N 1
ATOM 702 C CA . PRO A 1 89 ? 13.074 -14.273 -20.537 1.00 95.25 89 PRO A CA 1
ATOM 703 C C . PRO A 1 89 ? 14.524 -14.602 -20.913 1.00 95.25 89 PRO A C 1
ATOM 705 O O . PRO A 1 89 ? 15.049 -14.026 -21.859 1.00 95.25 89 PRO A O 1
ATOM 708 N N . GLU A 1 90 ? 15.166 -15.555 -20.234 1.00 93.81 90 GLU A N 1
ATOM 709 C CA . GLU A 1 90 ? 16.568 -15.929 -20.454 1.00 93.81 90 GLU A CA 1
ATOM 710 C C . GLU A 1 90 ? 16.882 -16.333 -21.900 1.00 93.81 90 GLU A C 1
ATOM 712 O O . GLU A 1 90 ? 17.930 -15.955 -22.419 1.00 93.81 90 GLU A O 1
ATOM 717 N N . GLY A 1 91 ? 15.957 -17.022 -22.578 1.00 91.25 91 GLY A N 1
ATOM 718 C CA . GLY A 1 91 ? 16.157 -17.459 -23.962 1.00 91.25 91 GLY A CA 1
ATOM 719 C C . GLY A 1 91 ? 16.167 -16.306 -24.967 1.00 91.25 91 GLY A C 1
ATOM 720 O O . GLY A 1 91 ? 16.808 -16.404 -26.008 1.00 91.25 91 GLY A O 1
ATOM 721 N N . LEU A 1 92 ? 15.488 -15.195 -24.659 1.00 92.44 92 LEU A N 1
ATOM 722 C CA . LEU A 1 92 ? 15.556 -13.980 -25.476 1.00 92.44 92 LEU A CA 1
ATOM 723 C C . LEU A 1 92 ? 16.813 -13.156 -25.170 1.00 92.44 92 LEU A C 1
ATOM 725 O O . LEU A 1 92 ? 17.318 -12.459 -26.046 1.00 92.44 92 LEU A O 1
ATOM 729 N N . LEU A 1 93 ? 17.333 -13.244 -23.942 1.00 93.50 93 LEU A N 1
ATOM 730 C CA . LEU A 1 93 ? 18.494 -12.467 -23.505 1.00 93.50 93 LEU A CA 1
ATOM 731 C C . LEU A 1 93 ? 19.844 -13.110 -23.878 1.00 93.50 93 LEU A C 1
ATOM 733 O O . LEU A 1 93 ? 20.863 -12.424 -23.871 1.00 93.50 93 LEU A O 1
ATOM 737 N N . SER A 1 94 ? 19.888 -14.393 -24.245 1.00 87.44 94 SER A N 1
ATOM 738 C CA . SER A 1 94 ? 21.136 -15.070 -24.638 1.00 87.44 94 SER A CA 1
ATOM 739 C C . SER A 1 94 ? 21.687 -14.639 -26.009 1.00 87.44 94 SER A C 1
ATOM 741 O O . SER A 1 94 ? 22.858 -14.873 -26.291 1.00 87.44 94 SER A O 1
ATOM 743 N N . GLY A 1 95 ? 20.870 -14.003 -26.859 1.00 82.50 95 GLY A N 1
ATOM 744 C CA . GLY A 1 95 ? 21.206 -13.630 -28.244 1.00 82.50 95 GLY A CA 1
ATOM 745 C C . GLY A 1 95 ? 21.241 -12.123 -28.528 1.00 82.50 95 GLY A C 1
ATOM 746 O O . GLY A 1 95 ? 20.987 -11.714 -29.655 1.00 82.50 95 GLY A O 1
ATOM 747 N N . LEU A 1 96 ? 21.507 -11.278 -27.525 1.00 88.56 96 LEU A N 1
ATOM 748 C CA . LEU A 1 96 ? 21.303 -9.822 -27.635 1.00 88.56 96 LEU A CA 1
ATOM 749 C C . LEU A 1 96 ? 22.289 -9.077 -28.543 1.00 88.56 96 LEU A C 1
ATOM 751 O O . LEU A 1 96 ? 21.989 -7.963 -28.967 1.00 88.56 96 LEU A O 1
ATOM 755 N N . ARG A 1 97 ? 23.472 -9.632 -28.829 1.00 82.62 97 ARG A N 1
ATOM 756 C CA . ARG A 1 97 ? 24.492 -8.920 -29.620 1.00 82.62 97 ARG A CA 1
ATOM 757 C C . ARG A 1 97 ? 23.950 -8.589 -31.015 1.00 82.62 97 ARG A C 1
ATOM 759 O O . ARG A 1 97 ? 23.536 -9.484 -31.741 1.00 82.62 97 ARG A O 1
ATOM 766 N N . GLY A 1 98 ? 23.960 -7.304 -31.372 1.00 77.75 98 GLY A N 1
ATOM 767 C CA . GLY A 1 98 ? 23.439 -6.806 -32.652 1.00 77.75 98 GLY A CA 1
ATOM 768 C C . GLY A 1 98 ? 21.908 -6.764 -32.759 1.00 77.75 98 GLY A C 1
ATOM 769 O O . GLY A 1 98 ? 21.388 -6.386 -33.806 1.00 77.75 98 GLY A O 1
ATOM 770 N N . SER A 1 99 ? 21.176 -7.128 -31.701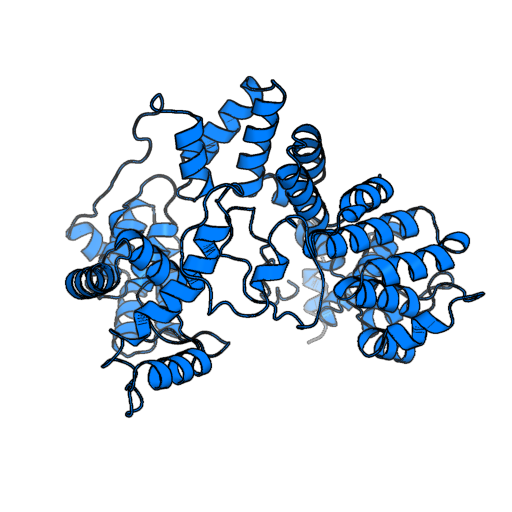 1.00 86.06 99 SER A N 1
ATOM 771 C CA . SER A 1 99 ? 19.715 -7.015 -31.677 1.00 86.06 99 SER A CA 1
ATOM 772 C C . SER A 1 99 ? 19.289 -5.557 -31.515 1.00 86.06 99 SER A C 1
ATOM 774 O O . SER A 1 99 ? 19.778 -4.856 -30.628 1.00 86.06 99 SER A O 1
ATOM 776 N N . ARG A 1 100 ? 18.323 -5.112 -32.327 1.00 89.25 100 ARG A N 1
ATOM 777 C CA . ARG A 1 100 ? 17.608 -3.855 -32.069 1.00 89.25 100 ARG A CA 1
ATOM 778 C C . ARG A 1 100 ? 16.641 -4.048 -30.889 1.00 89.25 100 ARG A C 1
ATOM 780 O O . ARG A 1 100 ? 16.010 -5.107 -30.823 1.00 89.25 100 ARG A O 1
ATOM 787 N N . PRO A 1 101 ? 16.516 -3.075 -29.967 1.00 92.19 101 PRO A N 1
ATOM 788 C CA . PRO A 1 101 ? 15.511 -3.118 -28.913 1.00 92.19 101 PRO A CA 1
ATOM 789 C C . PRO A 1 101 ? 14.101 -3.280 -29.491 1.00 92.19 101 PRO A C 1
ATOM 791 O O . PRO A 1 101 ? 13.753 -2.659 -30.489 1.00 92.19 101 PRO A O 1
ATOM 794 N N . ASP A 1 102 ? 13.296 -4.124 -28.852 1.00 95.25 102 ASP A N 1
ATOM 795 C CA . ASP A 1 102 ? 11.865 -4.258 -29.113 1.00 95.25 102 ASP A CA 1
ATOM 796 C C . ASP A 1 102 ? 11.114 -4.373 -27.775 1.00 95.25 102 ASP A C 1
ATOM 798 O O . ASP A 1 102 ? 11.721 -4.498 -26.699 1.00 95.25 102 ASP A O 1
ATOM 802 N N . ALA A 1 103 ? 9.780 -4.351 -27.826 1.00 96.88 103 ALA A N 1
ATOM 803 C CA . ALA A 1 103 ? 8.964 -4.473 -26.621 1.00 96.88 103 ALA A CA 1
ATOM 804 C C . ALA A 1 103 ? 9.216 -5.791 -25.860 1.00 96.88 103 ALA A C 1
ATOM 806 O O . ALA A 1 103 ? 9.187 -5.814 -24.629 1.00 96.88 103 ALA A O 1
ATOM 807 N N . ALA A 1 104 ? 9.493 -6.892 -26.567 1.00 97.31 104 ALA A N 1
ATOM 808 C CA . ALA A 1 104 ? 9.726 -8.196 -25.952 1.00 97.31 104 ALA A CA 1
ATOM 809 C C . ALA A 1 104 ? 11.055 -8.246 -25.182 1.00 97.31 104 ALA A C 1
ATOM 811 O O . ALA A 1 104 ? 11.104 -8.825 -24.098 1.00 97.31 104 ALA A O 1
ATOM 812 N N . LEU A 1 105 ? 12.113 -7.608 -25.686 1.00 97.06 105 LEU A N 1
ATOM 813 C CA . LEU A 1 105 ? 13.405 -7.503 -25.013 1.00 97.06 105 LEU A CA 1
ATOM 814 C C . LEU A 1 105 ? 13.306 -6.647 -23.747 1.00 97.06 105 LEU A C 1
ATOM 816 O O . LEU A 1 105 ? 13.852 -7.040 -22.716 1.00 97.06 105 LEU A O 1
ATOM 820 N N . MET A 1 106 ? 12.562 -5.533 -23.773 1.00 97.38 106 MET A N 1
ATOM 821 C CA . MET A 1 106 ? 12.332 -4.721 -22.566 1.00 97.38 106 MET A CA 1
ATOM 822 C C . MET A 1 106 ? 11.567 -5.506 -21.497 1.00 97.38 106 MET A C 1
ATOM 824 O O . MET A 1 106 ? 11.981 -5.542 -20.334 1.00 97.38 106 MET A O 1
ATOM 828 N N . VAL A 1 107 ? 10.504 -6.215 -21.895 1.00 98.31 107 VAL A N 1
ATOM 829 C CA . VAL A 1 107 ? 9.771 -7.126 -21.001 1.00 98.31 107 VAL A CA 1
ATOM 830 C C . VAL A 1 107 ? 10.707 -8.205 -20.450 1.00 98.31 107 VAL A C 1
ATOM 832 O O . VAL A 1 107 ? 10.717 -8.438 -19.241 1.00 98.31 107 VAL A O 1
ATOM 835 N N . ALA A 1 108 ? 11.532 -8.834 -21.293 1.00 97.81 108 ALA A N 1
ATOM 836 C CA . ALA A 1 108 ? 12.449 -9.894 -20.882 1.00 97.81 108 ALA A CA 1
ATOM 837 C C . ALA A 1 108 ? 13.484 -9.397 -19.860 1.00 97.81 108 ALA A C 1
ATOM 839 O O . ALA A 1 108 ? 13.702 -10.060 -18.844 1.00 97.81 108 ALA A O 1
ATOM 840 N N . VAL A 1 109 ? 14.061 -8.207 -20.069 1.00 98.12 109 VAL A N 1
ATOM 841 C CA . VAL A 1 109 ? 14.981 -7.567 -19.114 1.00 98.12 109 VAL A CA 1
ATOM 842 C C . VAL A 1 109 ? 14.292 -7.351 -17.764 1.00 98.12 109 VAL A C 1
ATOM 844 O O . VAL A 1 109 ? 14.826 -7.765 -16.734 1.00 98.12 109 VAL A O 1
ATOM 847 N N . LEU A 1 110 ? 13.087 -6.771 -17.734 1.00 97.50 110 LEU A N 1
ATOM 848 C CA . LEU A 1 110 ? 12.371 -6.507 -16.476 1.00 97.50 110 LEU A CA 1
ATOM 849 C C . LEU A 1 110 ? 11.886 -7.789 -15.785 1.00 97.50 110 LEU A C 1
ATOM 851 O O . LEU A 1 110 ? 11.850 -7.865 -14.554 1.00 97.50 110 LEU A O 1
ATOM 855 N N . ARG A 1 111 ? 11.551 -8.832 -16.550 1.00 97.31 111 ARG A N 1
ATOM 856 C CA . ARG A 1 111 ? 11.255 -10.166 -16.012 1.00 97.31 111 ARG A CA 1
ATOM 857 C C . ARG A 1 111 ? 12.490 -10.805 -15.401 1.00 97.31 111 ARG A C 1
ATOM 859 O O . ARG A 1 111 ? 12.401 -11.294 -14.274 1.00 97.31 111 ARG A O 1
ATOM 866 N N . ARG A 1 112 ? 13.643 -10.734 -16.075 1.00 97.25 112 ARG A N 1
ATOM 867 C CA . ARG A 1 112 ? 14.911 -11.220 -15.521 1.00 97.25 112 ARG A CA 1
ATOM 868 C C . ARG A 1 112 ? 15.290 -10.439 -14.269 1.00 97.25 112 ARG A C 1
ATOM 870 O O . ARG A 1 112 ? 15.658 -11.064 -13.283 1.00 97.25 112 ARG A O 1
ATOM 877 N N . ALA A 1 113 ? 15.071 -9.123 -14.238 1.00 96.94 113 ALA A N 1
ATOM 878 C CA . ALA A 1 113 ? 15.379 -8.275 -13.086 1.00 96.94 113 ALA A CA 1
ATOM 879 C C . ALA A 1 113 ? 14.643 -8.691 -11.802 1.00 96.94 113 ALA A C 1
ATOM 881 O O . ALA A 1 113 ? 15.173 -8.544 -10.703 1.00 96.94 113 ALA A O 1
ATOM 882 N N . ARG A 1 114 ? 13.435 -9.260 -11.909 1.00 94.38 114 ARG A N 1
ATOM 883 C CA . ARG A 1 114 ? 12.687 -9.779 -10.747 1.00 94.38 114 ARG A CA 1
ATOM 884 C C . ARG A 1 114 ? 13.375 -10.957 -10.059 1.00 94.38 114 ARG A C 1
ATOM 886 O O . ARG A 1 114 ? 13.095 -11.196 -8.884 1.00 94.38 114 ARG A O 1
ATOM 893 N N . LEU A 1 115 ? 14.212 -11.693 -10.787 1.00 94.12 115 LEU A N 1
ATOM 894 C CA . LEU A 1 115 ? 14.885 -12.904 -10.326 1.00 94.12 115 LEU A CA 1
ATOM 895 C C . LEU A 1 115 ? 16.384 -12.653 -10.142 1.00 94.12 115 LEU A C 1
ATOM 897 O O . LEU A 1 115 ? 16.872 -12.779 -9.027 1.00 94.12 115 LEU A O 1
ATOM 901 N N . GLU A 1 116 ? 17.060 -12.200 -11.198 1.00 96.50 116 GLU A N 1
ATOM 902 C CA . GLU A 1 116 ? 18.507 -11.986 -11.288 1.00 96.50 116 GLU A CA 1
ATOM 903 C C . GLU A 1 116 ? 18.814 -10.568 -11.828 1.00 96.50 116 GLU A C 1
ATOM 905 O O . GLU A 1 116 ? 19.025 -10.380 -13.032 1.00 96.50 116 GLU A O 1
ATOM 910 N N . PRO A 1 117 ? 18.826 -9.527 -10.966 1.00 96.75 117 PRO A N 1
ATOM 911 C CA . PRO A 1 117 ? 19.030 -8.138 -11.385 1.00 96.75 117 PRO A CA 1
ATOM 912 C C . PRO A 1 117 ? 20.387 -7.881 -12.047 1.00 96.75 117 PRO A C 1
ATOM 914 O O . PRO A 1 117 ? 20.473 -7.049 -12.942 1.00 96.75 117 PRO A O 1
ATOM 917 N N . LEU A 1 118 ? 21.444 -8.587 -11.638 1.00 97.00 118 LEU A N 1
ATOM 918 C CA . LEU A 1 118 ? 22.782 -8.415 -12.218 1.00 97.00 118 LEU A CA 1
ATOM 919 C C . LEU A 1 118 ? 22.840 -8.895 -13.675 1.00 97.00 118 LEU A C 1
ATOM 921 O O . LEU A 1 118 ? 23.435 -8.233 -14.522 1.00 97.00 118 LEU A O 1
ATOM 925 N N . GLU A 1 119 ? 22.176 -10.006 -13.993 1.00 96.31 119 GLU A N 1
ATOM 926 C CA . GLU A 1 119 ? 22.080 -10.477 -15.377 1.00 96.31 119 GLU A CA 1
ATOM 927 C C . GLU A 1 119 ? 21.199 -9.562 -16.227 1.00 96.31 119 GLU A C 1
ATOM 929 O O . GLU A 1 119 ? 21.547 -9.237 -17.361 1.00 96.31 119 GLU A O 1
ATOM 934 N N . ALA A 1 120 ? 20.079 -9.094 -15.668 1.00 97.44 120 ALA A N 1
ATOM 935 C CA . ALA A 1 120 ? 19.227 -8.116 -16.334 1.00 97.44 120 ALA A CA 1
ATOM 936 C C . ALA A 1 120 ? 19.978 -6.806 -16.621 1.00 97.44 120 ALA A C 1
ATOM 938 O O . ALA A 1 120 ? 19.827 -6.240 -17.701 1.00 97.44 120 ALA A O 1
ATOM 939 N N . HIS A 1 121 ? 20.829 -6.356 -15.694 1.00 97.56 121 HIS A N 1
ATOM 940 C CA . HIS A 1 121 ? 21.720 -5.219 -15.904 1.00 97.56 121 HIS A CA 1
ATOM 941 C C . HIS A 1 121 ? 22.679 -5.461 -17.075 1.00 97.56 121 HIS A C 1
ATOM 943 O O . HIS A 1 121 ? 22.790 -4.609 -17.949 1.00 97.56 121 HIS A O 1
ATOM 949 N N . ALA A 1 122 ? 23.347 -6.619 -17.128 1.00 96.44 122 ALA A N 1
ATOM 950 C CA . ALA A 1 122 ? 24.272 -6.952 -18.215 1.00 96.44 122 ALA A CA 1
ATOM 951 C C . ALA A 1 122 ? 23.572 -6.993 -19.589 1.00 96.44 122 ALA A C 1
ATOM 953 O O . ALA A 1 122 ? 24.085 -6.459 -20.577 1.00 96.44 122 ALA A O 1
ATOM 954 N N . ALA A 1 123 ? 22.365 -7.563 -19.639 1.00 96.25 123 ALA A N 1
ATOM 955 C CA . ALA A 1 123 ? 21.519 -7.541 -20.826 1.00 96.25 123 ALA A CA 1
ATOM 956 C C . ALA A 1 123 ? 21.156 -6.106 -21.243 1.00 96.25 123 ALA A C 1
ATOM 958 O O . ALA A 1 123 ? 21.327 -5.731 -22.402 1.00 96.25 123 ALA A O 1
ATOM 959 N N . LEU A 1 124 ? 20.719 -5.279 -20.291 1.00 96.06 124 LEU A N 1
ATOM 960 C CA . LEU A 1 124 ? 20.358 -3.887 -20.542 1.00 96.06 124 LEU A CA 1
ATOM 961 C C . LEU A 1 124 ? 21.561 -3.069 -21.045 1.00 96.06 124 LEU A C 1
ATOM 963 O O . LEU A 1 124 ? 21.420 -2.319 -22.005 1.00 96.06 124 LEU A O 1
ATOM 967 N N . GLN A 1 125 ? 22.757 -3.266 -20.479 1.00 95.19 125 GLN A N 1
ATOM 968 C CA . GLN A 1 125 ? 23.997 -2.625 -20.947 1.00 95.19 125 GLN A CA 1
ATOM 969 C C . GLN A 1 125 ? 24.324 -2.974 -22.406 1.00 95.19 125 GLN A C 1
ATOM 971 O O . GLN A 1 125 ? 24.788 -2.110 -23.145 1.00 95.19 125 GLN A O 1
ATOM 976 N N . THR A 1 126 ? 24.032 -4.203 -22.845 1.00 95.31 126 THR A N 1
ATOM 977 C CA . THR A 1 126 ? 24.207 -4.608 -24.253 1.00 95.31 126 THR A CA 1
ATOM 978 C C . THR A 1 126 ? 23.269 -3.835 -25.185 1.00 95.31 126 THR A C 1
ATOM 980 O O . THR A 1 126 ? 23.645 -3.516 -26.309 1.00 95.31 126 THR A O 1
ATOM 983 N N . LEU A 1 127 ? 22.065 -3.499 -24.713 1.00 94.12 127 LEU A N 1
ATOM 984 C CA . LEU A 1 127 ? 21.061 -2.751 -25.476 1.00 94.12 127 LEU A CA 1
ATOM 985 C C . LEU A 1 127 ? 21.259 -1.230 -25.417 1.00 94.12 127 LEU A C 1
ATOM 987 O O . LEU A 1 127 ? 20.729 -0.519 -26.268 1.00 94.12 127 LEU A O 1
ATOM 991 N N . LYS A 1 128 ? 22.039 -0.727 -24.453 1.00 93.69 128 LYS A N 1
ATOM 992 C CA . LYS A 1 128 ? 22.269 0.706 -24.216 1.00 93.69 128 LYS A CA 1
ATOM 993 C C . LYS A 1 128 ? 22.583 1.529 -25.474 1.00 93.69 128 LYS A C 1
ATOM 995 O O . LYS A 1 128 ? 21.992 2.598 -25.592 1.00 93.69 128 LYS A O 1
ATOM 1000 N N . PRO A 1 129 ? 23.454 1.091 -26.409 1.00 92.81 129 PRO A N 1
ATOM 1001 C CA . PRO A 1 129 ? 23.790 1.893 -27.590 1.00 92.81 129 PRO A CA 1
ATOM 1002 C C . PRO A 1 129 ? 22.598 2.196 -28.508 1.00 92.81 129 PRO A C 1
ATOM 1004 O O . PRO A 1 129 ? 22.683 3.095 -29.338 1.00 92.81 129 PRO A O 1
ATOM 1007 N N . HIS A 1 130 ? 21.504 1.445 -28.373 1.00 91.25 130 HIS A N 1
ATOM 1008 C CA . HIS A 1 130 ? 20.307 1.558 -29.201 1.00 91.25 130 HIS A CA 1
ATOM 1009 C C . HIS A 1 130 ? 19.094 2.117 -28.443 1.00 91.25 130 HIS A C 1
ATOM 1011 O O . HIS A 1 130 ? 18.004 2.152 -29.003 1.00 91.25 130 HIS A O 1
ATOM 1017 N N . LEU A 1 131 ? 19.256 2.517 -27.178 1.00 92.12 131 LEU A N 1
ATOM 1018 C CA . LEU A 1 131 ? 18.178 3.062 -26.355 1.00 92.12 131 LEU A CA 1
ATOM 1019 C C . LEU A 1 131 ? 18.281 4.582 -26.258 1.00 92.12 131 LEU A C 1
ATOM 1021 O O . LEU A 1 131 ? 19.365 5.128 -26.042 1.00 92.12 131 LEU A O 1
ATOM 1025 N N . ALA A 1 132 ? 17.135 5.260 -26.320 1.00 93.00 132 ALA A N 1
ATOM 1026 C CA . ALA A 1 132 ? 17.055 6.666 -25.956 1.00 93.00 132 ALA A CA 1
ATOM 1027 C C . ALA A 1 132 ? 17.484 6.870 -24.491 1.00 93.00 132 ALA A C 1
ATOM 1029 O O . ALA A 1 132 ? 17.241 6.032 -23.616 1.00 93.00 132 ALA A O 1
ATOM 1030 N N . SER A 1 133 ? 18.095 8.020 -24.194 1.00 93.44 133 SER A N 1
ATOM 1031 C CA . SER A 1 133 ? 18.559 8.348 -22.837 1.00 93.44 133 SER A CA 1
ATOM 1032 C C . SER A 1 133 ? 17.430 8.328 -21.798 1.00 93.44 133 SER A C 1
ATOM 1034 O O . SER A 1 133 ? 17.659 7.939 -20.653 1.00 93.44 133 SER A O 1
ATOM 1036 N N . SER A 1 134 ? 16.216 8.736 -22.180 1.00 92.62 134 SER A N 1
ATOM 1037 C CA . SER A 1 134 ? 15.010 8.676 -21.341 1.00 92.62 134 SER A CA 1
ATOM 1038 C C . SER A 1 134 ? 14.642 7.235 -20.971 1.00 92.62 134 SER A C 1
ATOM 1040 O O . SER A 1 134 ? 14.449 6.938 -19.790 1.00 92.62 134 SER A O 1
ATOM 1042 N N . ASP A 1 135 ? 14.626 6.333 -21.952 1.00 94.25 135 ASP A N 1
ATOM 1043 C CA . ASP A 1 135 ? 14.296 4.915 -21.766 1.00 94.25 135 ASP A CA 1
ATOM 1044 C C . ASP A 1 135 ? 15.348 4.191 -20.944 1.00 94.25 135 ASP A C 1
ATOM 1046 O O . ASP A 1 135 ? 15.015 3.446 -20.022 1.00 94.25 135 ASP A O 1
ATOM 1050 N N . TRP A 1 136 ? 16.624 4.469 -21.214 1.00 95.44 136 TRP A N 1
ATOM 1051 C CA . TRP A 1 136 ? 17.731 3.967 -20.412 1.00 95.44 136 TRP A CA 1
ATOM 1052 C C . TRP A 1 136 ? 17.559 4.326 -18.931 1.00 95.44 136 TRP A C 1
ATOM 1054 O O . TRP A 1 136 ? 17.614 3.447 -18.069 1.00 95.44 136 TRP A O 1
ATOM 1064 N N . ARG A 1 137 ? 17.319 5.607 -18.622 1.00 95.81 137 ARG A N 1
ATOM 1065 C CA . ARG A 1 137 ? 17.150 6.082 -17.238 1.00 95.81 137 ARG A CA 1
ATOM 1066 C C . ARG A 1 137 ? 15.942 5.430 -16.571 1.00 95.81 137 ARG A C 1
ATOM 1068 O O . ARG A 1 137 ? 16.046 4.980 -15.430 1.00 95.81 137 ARG A O 1
ATOM 1075 N N . TRP A 1 138 ? 14.818 5.327 -17.279 1.00 95.56 138 TRP A N 1
ATOM 1076 C CA . TRP A 1 138 ? 13.625 4.670 -16.747 1.00 95.56 138 TRP A CA 1
ATOM 1077 C C . TRP A 1 138 ? 13.864 3.177 -16.468 1.00 95.56 138 TRP A C 1
ATOM 1079 O O . TRP A 1 138 ? 13.555 2.692 -15.375 1.00 95.56 138 TRP A O 1
ATOM 1089 N N . MET A 1 139 ? 14.496 2.462 -17.404 1.00 96.88 139 MET A N 1
ATOM 1090 C CA . MET A 1 139 ? 14.859 1.050 -17.249 1.00 96.88 139 MET A CA 1
ATOM 1091 C C . MET A 1 139 ? 15.820 0.836 -16.077 1.00 96.88 139 MET A C 1
ATOM 1093 O O . MET A 1 139 ? 15.621 -0.087 -15.284 1.00 96.88 139 MET A O 1
ATOM 1097 N N . MET A 1 140 ? 16.813 1.717 -15.908 1.00 97.12 140 MET A N 1
ATOM 1098 C CA . MET A 1 140 ? 17.710 1.697 -14.750 1.00 97.12 140 MET A CA 1
ATOM 1099 C C . MET A 1 140 ? 16.961 1.916 -13.434 1.00 97.12 140 MET A C 1
ATOM 1101 O O . MET A 1 140 ? 17.252 1.224 -12.462 1.00 97.12 140 MET A O 1
ATOM 1105 N N . GLY A 1 141 ? 15.957 2.795 -13.401 1.00 95.69 141 GLY A N 1
ATOM 1106 C CA . GLY A 1 141 ? 15.112 3.004 -12.222 1.00 95.69 141 GLY A CA 1
ATOM 1107 C C . GLY A 1 141 ? 14.319 1.755 -11.835 1.00 95.69 141 GLY A C 1
ATOM 1108 O O . GLY A 1 141 ? 14.362 1.320 -10.682 1.00 95.69 141 GLY A O 1
ATOM 1109 N N . ARG A 1 142 ? 13.669 1.101 -12.807 1.00 96.25 142 ARG A N 1
ATOM 1110 C CA . ARG A 1 142 ? 12.948 -0.164 -12.565 1.00 96.25 142 ARG A CA 1
ATOM 1111 C C . ARG A 1 142 ? 13.877 -1.296 -12.144 1.00 96.25 142 ARG A C 1
ATOM 1113 O O . ARG A 1 142 ? 13.557 -2.063 -11.232 1.00 96.25 142 ARG A O 1
ATOM 1120 N N . LEU A 1 143 ? 15.041 -1.397 -12.776 1.00 96.56 143 LEU A N 1
ATOM 1121 C CA . LEU A 1 143 ? 16.077 -2.352 -12.405 1.00 96.56 143 LEU A CA 1
ATOM 1122 C C . LEU A 1 143 ? 16.563 -2.106 -10.967 1.00 96.56 143 LEU A C 1
ATOM 1124 O O . LEU A 1 143 ? 16.642 -3.047 -10.175 1.00 96.56 143 LEU A O 1
ATOM 1128 N N . ALA A 1 144 ? 16.811 -0.844 -10.604 1.00 96.56 144 ALA A N 1
ATOM 1129 C CA . ALA A 1 144 ? 17.193 -0.428 -9.261 1.00 96.56 144 ALA A CA 1
ATOM 1130 C C . ALA A 1 144 ? 16.127 -0.783 -8.221 1.00 96.56 144 ALA A C 1
ATOM 1132 O O . ALA A 1 144 ? 16.479 -1.283 -7.152 1.00 96.56 144 ALA A O 1
ATOM 1133 N N . PHE A 1 145 ? 14.841 -0.613 -8.540 1.00 95.25 145 PHE A N 1
ATOM 1134 C CA . PHE A 1 145 ? 13.723 -1.038 -7.696 1.00 95.25 145 PHE A CA 1
ATOM 1135 C C . PHE A 1 145 ? 13.733 -2.551 -7.434 1.00 95.25 145 PHE A C 1
ATOM 1137 O O . PHE A 1 145 ? 13.613 -2.988 -6.283 1.00 95.25 145 PHE A O 1
ATOM 1144 N N . TYR A 1 146 ? 13.919 -3.377 -8.469 1.00 95.06 146 TYR A N 1
ATOM 1145 C CA . TYR A 1 146 ? 14.012 -4.828 -8.283 1.00 95.06 146 TYR A CA 1
ATOM 1146 C C . TYR A 1 146 ? 15.262 -5.234 -7.496 1.00 95.06 146 TYR A C 1
ATOM 1148 O O . TYR A 1 146 ? 15.176 -6.093 -6.618 1.00 95.06 146 TYR A O 1
ATOM 1156 N N . ALA A 1 147 ? 16.391 -4.571 -7.738 1.00 95.56 147 ALA A N 1
ATOM 1157 C CA . ALA A 1 147 ? 17.630 -4.761 -6.993 1.00 95.56 147 ALA A CA 1
ATOM 1158 C C . ALA A 1 147 ? 17.492 -4.366 -5.511 1.00 95.56 147 ALA A C 1
ATOM 1160 O O . ALA A 1 147 ? 17.936 -5.104 -4.632 1.00 95.56 147 ALA A O 1
ATOM 1161 N N . ALA A 1 148 ? 16.804 -3.257 -5.213 1.00 92.31 148 ALA A N 1
ATOM 1162 C CA . ALA A 1 148 ? 16.559 -2.765 -3.853 1.00 92.31 148 ALA A CA 1
ATOM 1163 C C . ALA A 1 148 ? 15.771 -3.781 -3.024 1.00 92.31 148 ALA A C 1
ATOM 1165 O O . ALA A 1 148 ? 16.100 -4.062 -1.867 1.00 92.31 148 ALA A O 1
ATOM 1166 N N . ARG A 1 149 ? 14.751 -4.380 -3.652 1.00 90.81 149 ARG A N 1
ATOM 1167 C CA . ARG A 1 149 ? 13.925 -5.451 -3.082 1.00 90.81 149 ARG A CA 1
ATOM 1168 C C . ARG A 1 149 ? 14.701 -6.730 -2.806 1.00 90.81 149 ARG A C 1
ATOM 1170 O O . ARG A 1 149 ? 14.221 -7.553 -2.038 1.00 90.81 149 ARG A O 1
ATOM 1177 N N . GLN A 1 150 ? 15.855 -6.903 -3.437 1.00 90.44 150 GLN A N 1
ATOM 1178 C CA . GLN A 1 150 ? 16.776 -8.011 -3.196 1.00 90.44 150 GLN A CA 1
ATOM 1179 C C . GLN A 1 150 ? 17.999 -7.590 -2.369 1.00 90.44 150 GLN A C 1
ATOM 1181 O O . GLN A 1 150 ? 18.889 -8.404 -2.151 1.00 90.44 150 GLN A O 1
ATOM 1186 N N . HIS A 1 151 ? 18.029 -6.342 -1.885 1.00 87.25 151 HIS A N 1
ATOM 1187 C CA . HIS A 1 151 ? 19.110 -5.765 -1.081 1.00 87.25 151 HIS A CA 1
ATOM 1188 C C . HIS A 1 151 ? 20.484 -5.761 -1.748 1.00 87.25 151 HIS A C 1
ATOM 1190 O O . HIS A 1 151 ? 21.509 -5.820 -1.070 1.00 87.25 151 HIS A O 1
ATOM 1196 N N . LEU A 1 152 ? 20.505 -5.635 -3.071 1.00 89.88 152 LEU A N 1
ATOM 1197 C CA . LEU A 1 152 ? 21.748 -5.494 -3.810 1.00 89.88 152 LEU A CA 1
ATOM 1198 C C . LEU A 1 152 ? 22.386 -4.113 -3.560 1.00 89.88 152 LEU A C 1
ATOM 1200 O O . LEU A 1 152 ? 21.681 -3.095 -3.632 1.00 89.88 152 LEU A O 1
ATOM 1204 N N . PRO A 1 153 ? 23.698 -4.040 -3.266 1.00 90.06 153 PRO A N 1
ATOM 1205 C CA . PRO A 1 153 ? 24.392 -2.773 -3.034 1.00 90.06 153 PRO A CA 1
ATOM 1206 C C . PRO A 1 153 ? 24.381 -1.848 -4.263 1.00 90.06 153 PRO A C 1
ATOM 1208 O O . PRO A 1 153 ? 24.300 -0.625 -4.097 1.00 90.06 153 PRO A O 1
ATOM 1211 N N . GLU A 1 154 ? 24.363 -2.417 -5.471 1.00 93.50 154 GLU A N 1
ATOM 1212 C CA . GLU A 1 154 ? 24.337 -1.722 -6.765 1.00 93.50 154 GLU A CA 1
ATOM 1213 C C . GLU A 1 154 ? 23.079 -0.863 -6.946 1.00 93.50 154 GLU A C 1
ATOM 1215 O O . GLU A 1 154 ? 23.105 0.139 -7.658 1.00 93.50 154 GLU A O 1
ATOM 1220 N N . SER A 1 155 ? 21.985 -1.206 -6.254 1.00 94.31 155 SER A N 1
ATOM 1221 C CA . SER A 1 155 ? 20.686 -0.538 -6.385 1.00 94.31 155 SER A CA 1
ATOM 1222 C C . SER A 1 155 ? 20.769 0.987 -6.241 1.00 94.31 155 SER A C 1
ATOM 1224 O O . SER A 1 155 ? 20.116 1.703 -6.993 1.00 94.31 155 SER A O 1
ATOM 1226 N N . ALA A 1 156 ? 21.605 1.512 -5.338 1.00 91.31 156 ALA A N 1
ATOM 1227 C CA . ALA A 1 156 ? 21.733 2.964 -5.184 1.00 91.31 156 ALA A CA 1
ATOM 1228 C C . ALA A 1 156 ? 22.408 3.629 -6.382 1.00 91.31 156 ALA A C 1
ATOM 1230 O O . ALA A 1 156 ? 21.970 4.693 -6.808 1.00 91.31 156 ALA A O 1
ATOM 1231 N N . GLN A 1 157 ? 23.452 3.001 -6.931 1.00 93.75 157 GLN A N 1
ATOM 1232 C CA . GLN A 1 157 ? 24.113 3.507 -8.128 1.00 93.75 157 GLN A CA 1
ATOM 1233 C C . GLN A 1 157 ? 23.147 3.465 -9.316 1.00 93.75 157 GLN A C 1
ATOM 1235 O O . GLN A 1 157 ? 23.084 4.412 -10.093 1.00 93.75 157 GLN A O 1
ATOM 1240 N N . TRP A 1 158 ? 22.343 2.408 -9.433 1.00 96.19 158 TRP A N 1
ATOM 1241 C CA . TRP A 1 158 ? 21.346 2.291 -10.495 1.00 96.19 158 TRP A CA 1
ATOM 1242 C C . TRP A 1 158 ? 20.200 3.299 -10.351 1.00 96.19 158 TRP A C 1
ATOM 1244 O O . TRP A 1 158 ? 19.780 3.872 -11.351 1.00 96.19 158 TRP A O 1
ATOM 1254 N N . PHE A 1 159 ? 19.750 3.603 -9.128 1.00 94.19 159 PHE A N 1
ATOM 1255 C CA . PHE A 1 159 ? 18.812 4.706 -8.893 1.00 94.19 159 PHE A CA 1
ATOM 1256 C C . PHE A 1 159 ? 19.420 6.069 -9.243 1.00 94.19 159 PHE A C 1
ATOM 1258 O O . PHE A 1 159 ? 18.720 6.918 -9.784 1.00 94.19 159 PHE A O 1
ATOM 1265 N N . ALA A 1 160 ? 20.714 6.283 -8.986 1.00 91.56 160 ALA A N 1
ATOM 1266 C CA . ALA A 1 160 ? 21.404 7.504 -9.408 1.00 91.56 160 ALA A CA 1
ATOM 1267 C C . ALA A 1 160 ? 21.496 7.619 -10.942 1.00 91.56 160 ALA A C 1
ATOM 1269 O O . ALA A 1 160 ? 21.388 8.712 -11.485 1.00 91.56 160 ALA A O 1
ATOM 1270 N N . MET A 1 161 ? 21.624 6.495 -11.657 1.00 94.00 161 MET A N 1
ATOM 1271 C CA . MET A 1 161 ? 21.557 6.464 -13.127 1.00 94.00 161 MET A CA 1
ATOM 1272 C C . MET A 1 161 ? 20.149 6.727 -13.680 1.00 94.00 161 MET A C 1
ATOM 1274 O O . MET A 1 161 ? 20.017 7.039 -14.861 1.00 94.00 161 MET A O 1
ATOM 1278 N N . ALA A 1 162 ? 19.113 6.610 -12.848 1.00 92.75 162 ALA A N 1
ATOM 1279 C CA . ALA A 1 162 ? 17.729 6.930 -13.183 1.00 92.75 162 ALA A CA 1
ATOM 1280 C C . ALA A 1 162 ? 17.386 8.410 -12.941 1.00 92.75 162 ALA A C 1
ATOM 1282 O O . ALA A 1 162 ? 16.215 8.764 -12.803 1.00 92.75 162 ALA A O 1
ATOM 1283 N N . ASP A 1 163 ? 18.394 9.280 -12.841 1.00 82.56 163 ASP A N 1
ATOM 1284 C CA . ASP A 1 163 ? 18.164 10.703 -12.632 1.00 82.56 163 ASP A CA 1
ATOM 1285 C C . ASP A 1 163 ? 17.284 11.299 -13.739 1.00 82.56 163 ASP A C 1
ATOM 1287 O O . ASP A 1 163 ? 17.375 10.896 -14.899 1.00 82.56 163 ASP A O 1
ATOM 1291 N N . GLN A 1 164 ? 16.395 12.222 -13.363 1.00 85.06 164 GLN 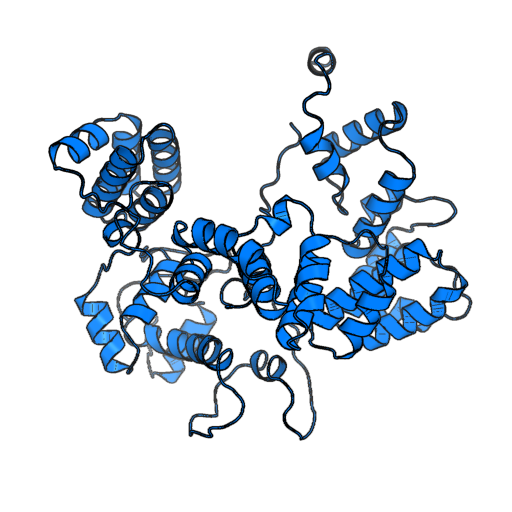A N 1
ATOM 1292 C CA . GLN A 1 164 ? 15.369 12.821 -14.232 1.00 85.06 164 GLN A CA 1
ATOM 1293 C C . GLN A 1 164 ? 14.345 11.836 -14.837 1.00 85.06 164 GLN A C 1
ATOM 1295 O O . GLN A 1 164 ? 13.441 12.271 -15.549 1.00 85.06 164 GLN A O 1
ATOM 1300 N N . ALA A 1 165 ? 14.421 10.528 -14.559 1.00 88.88 165 ALA A N 1
ATOM 1301 C CA . ALA A 1 165 ? 13.390 9.591 -14.994 1.00 88.88 165 ALA A CA 1
ATOM 1302 C C . ALA A 1 165 ? 12.086 9.824 -14.227 1.00 88.88 165 ALA A C 1
ATOM 1304 O O . ALA A 1 165 ? 12.072 9.976 -13.004 1.00 88.88 165 ALA A O 1
ATOM 1305 N N . THR A 1 166 ? 10.961 9.765 -14.935 1.00 85.25 166 THR A N 1
ATOM 1306 C CA . THR A 1 166 ? 9.642 9.781 -14.302 1.00 85.25 166 THR A CA 1
ATOM 1307 C C . THR A 1 166 ? 9.271 8.377 -13.823 1.00 85.25 166 THR A C 1
ATOM 1309 O O . THR A 1 166 ? 8.631 7.603 -14.538 1.00 85.25 166 THR A O 1
ATOM 1312 N N . LEU A 1 167 ? 9.708 8.033 -12.612 1.00 88.38 167 LEU A N 1
ATOM 1313 C CA . LEU A 1 167 ? 9.405 6.751 -11.973 1.00 88.38 167 LEU A CA 1
ATOM 1314 C C . LEU A 1 167 ? 8.090 6.795 -11.184 1.00 88.38 167 LEU A C 1
ATOM 1316 O O . LEU A 1 167 ? 7.510 7.859 -10.961 1.00 88.38 167 LEU A O 1
ATOM 1320 N N . GLY A 1 168 ? 7.597 5.622 -10.788 1.00 85.56 168 GLY A N 1
ATOM 1321 C CA . GLY A 1 168 ? 6.388 5.503 -9.984 1.00 85.56 168 GLY A CA 1
ATOM 1322 C C . GLY A 1 168 ? 6.646 5.740 -8.496 1.00 85.56 168 GLY A C 1
ATOM 1323 O O . GLY A 1 168 ? 7.774 5.666 -8.009 1.00 85.56 168 GLY A O 1
ATOM 1324 N N . GLN A 1 169 ? 5.565 5.945 -7.744 1.00 86.50 169 GLN A N 1
ATOM 1325 C CA . GLN A 1 169 ? 5.606 6.091 -6.286 1.00 86.50 169 GLN A CA 1
ATOM 1326 C C . GLN A 1 169 ? 6.367 4.943 -5.597 1.00 86.50 169 GLN A C 1
ATOM 1328 O O . GLN A 1 169 ? 7.148 5.169 -4.674 1.00 86.50 169 GLN A O 1
ATOM 1333 N N . ASP A 1 170 ? 6.181 3.709 -6.072 1.00 88.44 170 ASP A N 1
ATOM 1334 C CA . ASP A 1 170 ? 6.857 2.524 -5.541 1.00 88.44 170 ASP A CA 1
ATOM 1335 C C . ASP A 1 170 ? 8.383 2.567 -5.727 1.00 88.44 170 ASP A C 1
ATOM 1337 O O . ASP A 1 170 ? 9.117 2.089 -4.859 1.00 88.44 170 ASP A O 1
ATOM 1341 N N . ASP A 1 171 ? 8.875 3.140 -6.827 1.00 91.12 171 ASP A N 1
ATOM 1342 C CA . ASP A 1 171 ? 10.308 3.277 -7.095 1.00 91.12 171 ASP A CA 1
ATOM 1343 C C . ASP A 1 171 ? 10.955 4.215 -6.075 1.00 91.12 171 ASP A C 1
ATOM 1345 O O . ASP A 1 171 ? 11.886 3.821 -5.366 1.00 91.12 171 ASP A O 1
ATOM 1349 N N . TRP A 1 172 ? 10.389 5.415 -5.922 1.00 91.56 172 TRP A N 1
ATOM 1350 C CA . TRP A 1 172 ? 10.849 6.414 -4.956 1.00 91.56 172 TRP A CA 1
ATOM 1351 C C . TRP A 1 172 ? 10.740 5.912 -3.518 1.00 91.56 172 TRP A C 1
ATOM 1353 O O . TRP A 1 172 ? 11.647 6.106 -2.709 1.00 91.56 172 TRP A O 1
ATOM 1363 N N . ALA A 1 173 ? 9.679 5.168 -3.208 1.00 92.19 173 ALA A N 1
ATOM 1364 C CA . ALA A 1 173 ? 9.505 4.523 -1.916 1.00 92.19 173 ALA A CA 1
ATOM 1365 C C . ALA A 1 173 ? 10.624 3.505 -1.630 1.00 92.19 173 ALA A C 1
ATOM 1367 O O . ALA A 1 173 ? 11.089 3.382 -0.496 1.00 92.19 173 ALA A O 1
ATOM 1368 N N . TRP A 1 174 ? 11.082 2.743 -2.625 1.00 92.88 174 TRP A N 1
ATOM 1369 C CA . TRP A 1 174 ? 12.210 1.822 -2.445 1.00 92.88 174 TRP A CA 1
ATOM 1370 C C . TRP A 1 174 ? 13.564 2.520 -2.401 1.00 92.88 174 TRP A C 1
ATOM 1372 O O . TRP A 1 174 ? 14.417 2.086 -1.623 1.00 92.88 174 TRP A O 1
ATOM 1382 N N . GLN A 1 175 ? 13.745 3.616 -3.137 1.00 92.75 175 GLN A N 1
ATOM 1383 C CA . GLN A 1 175 ? 14.932 4.457 -3.001 1.00 92.75 175 GLN A CA 1
ATOM 1384 C C . GLN A 1 175 ? 15.026 5.054 -1.587 1.00 92.75 175 GLN A C 1
ATOM 1386 O O . GLN A 1 175 ? 16.073 4.950 -0.948 1.00 92.75 175 GLN A O 1
ATOM 1391 N N . ALA A 1 176 ? 13.913 5.555 -1.038 1.00 93.75 176 ALA A N 1
ATOM 1392 C CA . ALA A 1 176 ? 13.846 6.056 0.333 1.00 93.75 176 ALA A CA 1
ATOM 1393 C C . ALA A 1 176 ? 14.159 4.957 1.368 1.00 93.75 176 ALA A C 1
ATOM 1395 O O . ALA A 1 176 ? 14.942 5.182 2.288 1.00 93.75 176 ALA A O 1
ATOM 1396 N N . ARG A 1 177 ? 13.624 3.733 1.206 1.00 93.31 177 ARG A N 1
ATOM 1397 C CA . ARG A 1 177 ? 13.963 2.581 2.078 1.00 93.31 177 ARG A CA 1
ATOM 1398 C C . ARG A 1 177 ? 15.448 2.223 2.020 1.00 93.31 177 ARG A C 1
ATOM 1400 O O . ARG A 1 177 ? 16.029 1.850 3.041 1.00 93.31 177 ARG A O 1
ATOM 1407 N N . LEU A 1 178 ? 16.055 2.308 0.839 1.00 91.94 178 LEU A N 1
ATOM 1408 C CA . LEU A 1 178 ? 17.482 2.060 0.662 1.00 91.94 178 LEU A CA 1
ATOM 1409 C C . LEU A 1 178 ? 18.324 3.130 1.366 1.00 91.94 178 LEU A C 1
ATOM 1411 O O . LEU A 1 178 ? 19.272 2.776 2.064 1.00 91.94 178 LEU A O 1
ATOM 1415 N N . ALA A 1 179 ? 17.951 4.405 1.228 1.00 92.19 179 ALA A N 1
ATOM 1416 C CA . ALA A 1 179 ? 18.602 5.522 1.906 1.00 92.19 179 ALA A CA 1
ATOM 1417 C C . ALA A 1 179 ? 18.484 5.401 3.437 1.00 92.19 179 ALA A C 1
ATOM 1419 O O . ALA A 1 179 ? 19.498 5.467 4.131 1.00 92.19 179 ALA A O 1
ATOM 1420 N N . LEU A 1 180 ? 17.288 5.079 3.953 1.00 93.00 180 LEU A N 1
ATOM 1421 C CA . LEU A 1 180 ? 17.052 4.803 5.377 1.00 93.00 180 LEU A CA 1
ATOM 1422 C C . LEU A 1 180 ? 17.978 3.704 5.909 1.00 93.00 180 LEU A C 1
ATOM 1424 O O . LEU A 1 180 ? 18.595 3.864 6.957 1.00 93.00 180 LEU A O 1
ATOM 1428 N N . ARG A 1 181 ? 18.123 2.595 5.171 1.00 88.56 181 ARG A N 1
ATOM 1429 C CA . ARG A 1 181 ? 18.998 1.479 5.570 1.00 88.56 181 ARG A CA 1
ATOM 1430 C C . ARG A 1 181 ? 20.472 1.885 5.674 1.00 88.56 181 ARG A C 1
ATOM 1432 O O . ARG A 1 181 ? 21.212 1.263 6.428 1.00 88.56 181 ARG A O 1
ATOM 1439 N N . ARG A 1 182 ? 20.897 2.878 4.895 1.00 88.69 182 ARG A N 1
ATOM 1440 C CA . ARG A 1 182 ? 22.284 3.362 4.838 1.00 88.69 182 ARG A CA 1
ATOM 1441 C C . ARG A 1 182 ? 22.545 4.551 5.763 1.00 88.69 182 ARG A C 1
ATOM 1443 O O . ARG A 1 182 ? 23.683 4.994 5.835 1.00 88.69 182 ARG A O 1
ATOM 1450 N N . GLY A 1 183 ? 21.516 5.078 6.429 1.00 91.44 183 GLY A N 1
ATOM 1451 C CA . GLY A 1 183 ? 21.618 6.326 7.187 1.00 91.44 183 GLY A CA 1
ATOM 1452 C C . GLY A 1 183 ? 21.819 7.570 6.310 1.00 91.44 183 GLY A C 1
ATOM 1453 O O . GLY A 1 183 ? 22.257 8.599 6.814 1.00 91.44 183 GLY A O 1
ATOM 1454 N N . ASP A 1 184 ? 21.510 7.500 5.010 1.00 93.81 184 ASP A N 1
ATOM 1455 C CA . ASP A 1 184 ? 21.604 8.638 4.083 1.00 93.81 184 ASP A CA 1
ATOM 1456 C C . ASP A 1 184 ? 20.367 9.538 4.221 1.00 93.81 184 ASP A C 1
ATOM 1458 O O . ASP A 1 184 ? 19.442 9.485 3.409 1.00 93.81 184 ASP A O 1
ATOM 1462 N N . TRP A 1 185 ? 20.320 10.349 5.281 1.00 96.12 185 TRP A N 1
ATOM 1463 C CA . TRP A 1 185 ? 19.195 11.253 5.557 1.00 96.12 185 TRP A CA 1
ATOM 1464 C C . TRP A 1 185 ? 18.912 12.260 4.429 1.00 96.12 185 TRP A C 1
ATOM 1466 O O . TRP A 1 185 ? 17.740 12.409 4.068 1.00 96.12 185 TRP A O 1
ATOM 1476 N N . PRO A 1 186 ? 19.920 12.890 3.789 1.00 96.25 186 PRO A N 1
ATOM 1477 C CA . PRO A 1 186 ? 19.682 13.695 2.592 1.00 96.25 186 PRO A CA 1
ATOM 1478 C C . PRO A 1 186 ? 19.045 12.889 1.450 1.00 96.25 186 PRO A C 1
ATOM 1480 O O . PRO A 1 186 ? 18.156 13.386 0.760 1.00 96.25 186 PRO A O 1
ATOM 1483 N N . GLY A 1 187 ? 19.459 11.634 1.251 1.00 93.75 187 GLY A N 1
ATOM 1484 C CA . GLY A 1 187 ? 18.854 10.726 0.277 1.00 93.75 187 GLY A CA 1
ATOM 1485 C C . GLY A 1 187 ? 17.407 10.363 0.596 1.00 93.75 187 GLY A C 1
ATOM 1486 O O . GLY A 1 187 ? 16.596 10.257 -0.326 1.00 93.75 187 GLY A O 1
ATOM 1487 N N . VAL A 1 188 ? 17.055 10.229 1.879 1.00 95.62 188 VAL A N 1
ATOM 1488 C CA . VAL A 1 188 ? 15.665 10.024 2.318 1.00 95.62 188 VAL A CA 1
ATOM 1489 C C . VAL A 1 188 ? 14.799 11.216 1.921 1.00 95.62 188 VAL A C 1
ATOM 1491 O O . VAL A 1 188 ? 13.773 11.008 1.275 1.00 95.62 188 VAL A O 1
ATOM 1494 N N . LEU A 1 189 ? 15.230 12.446 2.229 1.00 95.75 189 LEU A N 1
ATOM 1495 C CA . LEU A 1 189 ? 14.497 13.664 1.853 1.00 95.75 189 LEU A CA 1
ATOM 1496 C C . LEU A 1 189 ? 14.311 13.761 0.341 1.00 95.75 189 LEU A C 1
ATOM 1498 O O . LEU A 1 189 ? 13.173 13.805 -0.120 1.00 95.75 189 LEU A O 1
ATOM 1502 N N . ARG A 1 190 ? 15.407 13.668 -0.427 1.00 93.56 190 ARG A N 1
ATOM 1503 C CA . ARG A 1 190 ? 15.356 13.731 -1.897 1.00 93.56 190 ARG A CA 1
ATOM 1504 C C . ARG A 1 190 ? 14.420 12.682 -2.497 1.00 93.56 190 ARG A C 1
ATOM 1506 O O . ARG A 1 190 ? 13.746 12.955 -3.482 1.00 93.56 190 ARG A O 1
ATOM 1513 N N . SER A 1 191 ? 14.387 11.473 -1.932 1.00 93.81 191 SER A N 1
ATOM 1514 C CA . SER A 1 191 ? 13.522 10.397 -2.430 1.00 93.81 191 SER A CA 1
ATOM 1515 C C . SER A 1 191 ? 12.048 10.657 -2.116 1.00 93.81 191 SER A C 1
ATOM 1517 O O . SER A 1 191 ? 11.196 10.397 -2.959 1.00 93.81 191 SER A O 1
ATOM 1519 N N . ILE A 1 192 ? 11.735 11.175 -0.922 1.00 95.00 192 ILE A N 1
ATOM 1520 C CA . ILE A 1 192 ? 10.358 11.508 -0.531 1.00 95.00 192 ILE A CA 1
ATOM 1521 C C . ILE A 1 192 ? 9.845 12.704 -1.337 1.00 95.00 192 ILE A C 1
ATOM 1523 O O . ILE A 1 192 ? 8.730 12.655 -1.837 1.00 95.00 192 ILE A O 1
ATOM 1527 N N . GLU A 1 193 ? 10.659 13.737 -1.542 1.00 93.12 193 GLU A N 1
ATOM 1528 C CA . GLU A 1 193 ? 10.290 14.930 -2.321 1.00 93.12 193 GLU A CA 1
ATOM 1529 C C . GLU A 1 193 ? 10.033 14.631 -3.809 1.00 93.12 193 GLU A C 1
ATOM 1531 O O . GLU A 1 193 ? 9.344 15.396 -4.478 1.00 93.12 193 GLU A O 1
ATOM 1536 N N . ARG A 1 194 ? 10.537 13.500 -4.326 1.00 91.50 194 ARG A N 1
ATOM 1537 C CA . ARG A 1 194 ? 10.242 12.999 -5.682 1.00 91.50 194 ARG A CA 1
ATOM 1538 C C . ARG A 1 194 ? 8.936 12.201 -5.778 1.00 91.50 194 ARG A C 1
ATOM 1540 O O . ARG A 1 194 ? 8.505 11.888 -6.887 1.00 91.50 194 ARG A O 1
ATOM 1547 N N . MET A 1 195 ? 8.311 11.842 -4.655 1.00 91.50 195 MET A N 1
ATOM 1548 C CA . MET A 1 195 ? 6.999 11.193 -4.662 1.00 91.50 195 MET A CA 1
ATOM 1549 C C . MET A 1 195 ? 5.906 12.192 -5.046 1.00 91.50 195 MET A C 1
ATOM 1551 O O . MET A 1 195 ? 5.985 13.374 -4.718 1.00 91.50 195 MET A O 1
ATOM 1555 N N . GLU A 1 196 ? 4.845 11.694 -5.678 1.00 89.00 196 GLU A N 1
ATOM 1556 C CA . GLU A 1 196 ? 3.606 12.457 -5.869 1.00 89.00 196 GLU A CA 1
ATOM 1557 C C . GLU A 1 196 ? 2.978 12.818 -4.510 1.00 89.00 196 GLU A C 1
ATOM 1559 O O . GLU A 1 196 ? 3.223 12.137 -3.508 1.00 89.00 196 GLU A O 1
ATOM 1564 N N . ASP A 1 197 ? 2.125 13.845 -4.477 1.00 88.25 197 ASP A N 1
ATOM 1565 C CA . ASP A 1 197 ? 1.511 14.365 -3.245 1.00 88.25 197 ASP A CA 1
ATOM 1566 C C . ASP A 1 197 ? 0.830 13.274 -2.414 1.00 88.25 197 ASP A C 1
ATOM 1568 O O . ASP A 1 197 ? 0.956 13.240 -1.189 1.00 88.25 197 ASP A O 1
ATOM 1572 N N . ALA A 1 198 ? 0.148 12.334 -3.073 1.00 86.81 198 ALA A N 1
ATOM 1573 C CA . ALA A 1 198 ? -0.479 11.197 -2.406 1.00 86.81 198 ALA A CA 1
ATOM 1574 C C . ALA A 1 198 ? 0.544 10.343 -1.637 1.00 86.81 198 ALA A C 1
ATOM 1576 O O . ALA A 1 198 ? 0.276 9.931 -0.510 1.00 86.81 198 ALA A O 1
ATOM 1577 N N . GLY A 1 199 ? 1.726 10.120 -2.219 1.00 88.31 199 GLY A N 1
ATOM 1578 C CA . GLY A 1 199 ? 2.816 9.381 -1.590 1.00 88.31 199 GLY A CA 1
ATOM 1579 C C . GLY A 1 199 ? 3.479 10.159 -0.460 1.00 88.31 199 GLY A C 1
ATOM 1580 O O . GLY A 1 199 ? 3.679 9.606 0.618 1.00 88.31 199 GLY A O 1
ATOM 1581 N N . GLN A 1 200 ? 3.754 11.452 -0.652 1.00 92.88 200 GLN A N 1
ATOM 1582 C CA . GLN A 1 200 ? 4.336 12.290 0.405 1.00 92.88 200 GLN A CA 1
ATOM 1583 C C . GLN A 1 200 ? 3.437 12.390 1.643 1.00 92.88 200 GLN A C 1
ATOM 1585 O O . GLN A 1 200 ? 3.942 12.475 2.762 1.00 92.88 200 GLN A O 1
ATOM 1590 N N . ASN A 1 201 ? 2.118 12.351 1.444 1.00 92.69 201 ASN A N 1
ATOM 1591 C CA . ASN A 1 201 ? 1.127 12.446 2.511 1.00 92.69 201 ASN A CA 1
ATOM 1592 C C . ASN A 1 201 ? 0.833 11.114 3.220 1.00 92.69 201 ASN A C 1
ATOM 1594 O O . ASN A 1 201 ? 0.129 11.109 4.236 1.00 92.69 201 ASN A O 1
ATOM 1598 N N . GLU A 1 202 ? 1.390 9.984 2.768 1.00 92.38 202 GLU A N 1
ATOM 1599 C CA . GLU A 1 202 ? 1.280 8.743 3.537 1.00 92.38 202 GLU A CA 1
ATOM 1600 C C . GLU A 1 202 ? 1.946 8.909 4.908 1.00 92.38 202 GLU A C 1
ATOM 1602 O O . GLU A 1 202 ? 3.046 9.449 5.035 1.00 92.38 202 GLU A O 1
ATOM 1607 N N . VAL A 1 203 ? 1.288 8.383 5.944 1.00 92.75 203 VAL A N 1
ATOM 1608 C CA . VAL A 1 203 ? 1.701 8.500 7.354 1.00 92.75 203 VAL A CA 1
ATOM 1609 C C . VAL A 1 203 ? 3.183 8.153 7.556 1.00 92.75 203 VAL A C 1
ATOM 1611 O O . VAL A 1 203 ? 3.919 8.851 8.251 1.00 92.75 203 VAL A O 1
ATOM 1614 N N . ALA A 1 204 ? 3.644 7.090 6.895 1.00 92.94 204 ALA A N 1
ATOM 1615 C CA . ALA A 1 204 ? 5.020 6.630 6.997 1.00 92.94 204 ALA A CA 1
ATOM 1616 C C . ALA A 1 204 ? 6.029 7.626 6.413 1.00 92.94 204 ALA A C 1
ATOM 1618 O O . ALA A 1 204 ? 7.080 7.861 7.010 1.00 92.94 204 ALA A O 1
ATOM 1619 N N . TRP A 1 205 ? 5.724 8.215 5.255 1.00 95.88 205 TRP A N 1
ATOM 1620 C CA . TRP A 1 205 ? 6.629 9.139 4.576 1.00 95.88 205 TRP A CA 1
ATOM 1621 C C . TRP A 1 205 ? 6.637 10.510 5.232 1.00 95.88 205 TRP A C 1
ATOM 1623 O O . TRP A 1 205 ? 7.711 11.091 5.346 1.00 95.88 205 TRP A O 1
ATOM 1633 N N . ARG A 1 206 ? 5.510 10.970 5.788 1.00 96.62 206 ARG A N 1
ATOM 1634 C CA . ARG A 1 206 ? 5.495 12.157 6.658 1.00 96.62 206 ARG A CA 1
ATOM 1635 C C . ARG A 1 206 ? 6.416 11.981 7.866 1.00 96.62 206 ARG A C 1
ATOM 1637 O O . ARG A 1 206 ? 7.221 12.869 8.146 1.00 96.62 206 ARG A O 1
ATOM 1644 N N . PHE A 1 207 ? 6.370 10.821 8.530 1.00 96.94 207 PHE A N 1
ATOM 1645 C CA . PHE A 1 207 ? 7.234 10.545 9.681 1.00 96.94 207 PHE A CA 1
ATOM 1646 C C . PHE A 1 207 ? 8.711 10.503 9.284 1.00 96.94 207 PHE A C 1
ATOM 1648 O O . PHE A 1 207 ? 9.538 11.189 9.881 1.00 96.94 207 PHE A O 1
ATOM 1655 N N . TRP A 1 208 ? 9.062 9.736 8.248 1.00 97.19 208 TRP A N 1
ATOM 1656 C CA . TRP A 1 208 ? 10.457 9.630 7.814 1.00 97.19 208 TRP A CA 1
ATOM 1657 C C . TRP A 1 208 ? 11.001 10.928 7.214 1.00 97.19 208 TRP A C 1
ATOM 1659 O O . TRP A 1 208 ? 12.183 11.212 7.400 1.00 97.19 208 TRP A O 1
ATOM 1669 N N . LYS A 1 209 ? 10.156 11.749 6.577 1.00 97.62 209 LYS A N 1
ATOM 1670 C CA . LYS A 1 209 ? 10.503 13.115 6.166 1.00 97.62 209 LYS A CA 1
ATOM 1671 C C . LYS A 1 209 ? 10.844 13.962 7.384 1.00 97.62 209 LYS A C 1
ATOM 1673 O O . LYS A 1 209 ? 11.912 14.560 7.407 1.00 97.62 209 LYS A O 1
ATOM 1678 N N . ALA A 1 210 ? 10.011 13.944 8.424 1.00 96.94 210 ALA A N 1
ATOM 1679 C CA . ALA A 1 210 ? 10.289 14.669 9.661 1.00 96.94 210 ALA A CA 1
ATOM 1680 C C . ALA A 1 210 ? 11.595 14.206 10.332 1.00 96.94 210 ALA A C 1
ATOM 1682 O O . ALA A 1 210 ? 12.431 15.030 10.696 1.00 96.94 210 ALA A O 1
ATOM 1683 N N . ARG A 1 211 ? 11.831 12.890 10.422 1.00 96.38 211 ARG A N 1
ATOM 1684 C CA . ARG A 1 211 ? 13.087 12.340 10.963 1.00 96.38 211 ARG A CA 1
ATOM 1685 C C . ARG A 1 211 ? 14.307 12.749 10.144 1.00 96.38 211 ARG A C 1
ATOM 1687 O O . ARG A 1 211 ? 15.340 13.080 10.720 1.00 96.38 211 ARG A O 1
ATOM 1694 N N . ALA A 1 212 ? 14.195 12.746 8.820 1.00 97.25 212 ALA A N 1
ATOM 1695 C CA . ALA A 1 212 ? 15.284 13.157 7.951 1.00 97.25 212 ALA A CA 1
ATOM 1696 C C . ALA A 1 212 ? 15.541 14.672 8.039 1.00 97.25 212 ALA A C 1
ATOM 1698 O O . ALA A 1 212 ? 16.697 15.071 8.127 1.00 97.25 212 ALA A O 1
ATOM 1699 N N . LEU A 1 213 ? 14.494 15.502 8.139 1.00 97.38 213 LEU A N 1
ATOM 1700 C CA . LEU A 1 213 ? 14.608 16.942 8.403 1.00 97.38 213 LEU A CA 1
ATOM 1701 C C . LEU A 1 213 ? 15.363 17.206 9.714 1.00 97.38 213 LEU A C 1
ATOM 1703 O O . LEU A 1 213 ? 16.343 17.951 9.699 1.00 97.38 213 LEU A O 1
ATOM 1707 N N . GLN A 1 214 ? 14.985 16.534 10.811 1.00 95.12 214 GLN A N 1
ATOM 1708 C CA . GLN A 1 214 ? 15.697 16.614 12.096 1.00 95.12 214 GLN A CA 1
ATOM 1709 C C . GLN A 1 214 ? 17.177 16.242 11.952 1.00 95.12 214 GLN A C 1
ATOM 1711 O O . GLN A 1 214 ? 18.044 16.986 12.403 1.00 95.12 214 GLN A O 1
ATOM 1716 N N . ALA A 1 215 ? 17.472 15.123 11.285 1.00 95.31 215 ALA A N 1
ATOM 1717 C CA . ALA A 1 215 ? 18.841 14.650 11.090 1.00 95.31 215 ALA A CA 1
ATOM 1718 C C . ALA A 1 215 ? 19.692 15.582 10.205 1.00 95.31 215 ALA A C 1
ATOM 1720 O O . ALA A 1 215 ? 20.913 15.590 10.325 1.00 95.31 215 ALA A O 1
ATOM 1721 N N . THR A 1 216 ? 19.060 16.381 9.341 1.00 95.81 216 THR A N 1
ATOM 1722 C CA . THR A 1 216 ? 19.725 17.396 8.505 1.00 95.81 216 THR A CA 1
ATOM 1723 C C . THR A 1 216 ? 19.733 18.805 9.113 1.00 95.81 216 THR A C 1
ATOM 1725 O O . THR A 1 216 ? 20.036 19.764 8.412 1.00 95.81 216 THR A O 1
ATOM 1728 N N . GLY A 1 217 ? 19.376 18.962 10.393 1.00 95.12 217 GLY A N 1
ATOM 1729 C CA . GLY A 1 217 ? 19.375 20.262 11.080 1.00 95.12 217 GLY A CA 1
ATOM 1730 C C . GLY A 1 217 ? 18.163 21.158 10.783 1.00 95.12 217 GLY A C 1
ATOM 1731 O O . GLY A 1 217 ? 18.115 22.296 11.236 1.00 95.12 217 GLY A O 1
ATOM 1732 N N . ARG A 1 218 ? 17.148 20.651 10.074 1.00 96.25 218 ARG A N 1
ATOM 1733 C CA . ARG A 1 218 ? 15.909 21.364 9.698 1.00 96.25 218 ARG A CA 1
ATOM 1734 C C . ARG A 1 218 ? 14.774 21.078 10.689 1.00 96.25 218 ARG A C 1
ATOM 1736 O O . ARG A 1 218 ? 13.656 20.732 10.313 1.00 96.25 218 ARG A O 1
ATOM 1743 N N . GLY A 1 219 ? 15.077 21.163 11.986 1.00 93.38 219 GLY A N 1
ATOM 1744 C CA . GLY A 1 219 ? 14.159 20.762 13.060 1.00 93.38 219 GLY A CA 1
ATOM 1745 C C . GLY A 1 219 ? 12.846 21.553 13.093 1.00 93.38 219 GLY A C 1
ATOM 1746 O O . GLY A 1 219 ? 11.793 20.968 13.336 1.00 93.38 219 GLY A O 1
ATOM 1747 N N . SER A 1 220 ? 12.884 22.850 12.773 1.00 94.56 220 SER A N 1
ATOM 1748 C CA . SER A 1 220 ? 11.696 23.717 12.716 1.00 94.56 220 SER A CA 1
ATOM 1749 C C . SER A 1 220 ? 10.662 23.253 11.685 1.00 94.56 220 SER A C 1
ATOM 1751 O O . SER A 1 220 ? 9.465 23.366 11.931 1.00 94.56 220 SER A O 1
ATOM 1753 N N . GLU A 1 221 ? 11.106 22.672 10.568 1.00 95.56 221 GLU A N 1
ATOM 1754 C CA . GLU A 1 221 ? 10.230 22.105 9.535 1.00 95.56 221 GLU A CA 1
ATOM 1755 C C . GLU A 1 221 ? 9.701 20.712 9.915 1.00 95.56 221 GLU A C 1
ATOM 1757 O O . GLU A 1 221 ? 8.631 20.300 9.468 1.00 95.56 221 GLU A O 1
ATOM 1762 N N . ALA A 1 222 ? 10.431 19.975 10.756 1.00 95.56 222 ALA A N 1
ATOM 1763 C CA . ALA A 1 222 ? 10.039 18.641 11.202 1.00 95.56 222 ALA A CA 1
ATOM 1764 C C . ALA A 1 222 ? 8.935 18.665 12.267 1.00 95.56 222 ALA A C 1
ATOM 1766 O O . ALA A 1 222 ? 8.029 17.830 12.238 1.00 95.56 222 ALA A O 1
ATOM 1767 N N . THR A 1 223 ? 9.005 19.612 13.205 1.00 93.50 223 THR A N 1
ATOM 1768 C CA . THR A 1 223 ? 8.069 19.733 14.332 1.00 93.50 223 THR A CA 1
ATOM 1769 C C . THR A 1 223 ? 6.592 19.740 13.917 1.00 93.50 223 THR A C 1
ATOM 1771 O O . THR A 1 223 ? 5.849 18.914 14.450 1.00 93.50 223 THR A O 1
ATOM 1774 N N . PRO A 1 224 ? 6.123 20.574 12.964 1.00 94.00 224 PRO A N 1
ATOM 1775 C CA . PRO A 1 224 ? 4.711 20.567 12.571 1.00 94.00 224 PRO A CA 1
ATOM 1776 C C . PRO A 1 224 ? 4.268 19.231 11.954 1.00 94.00 224 PRO A C 1
ATOM 1778 O O . PRO A 1 224 ? 3.140 18.800 12.187 1.00 94.00 224 PRO A O 1
ATOM 1781 N N . LEU A 1 225 ? 5.152 18.533 11.227 1.00 94.50 225 LEU A N 1
ATOM 1782 C CA . LEU A 1 225 ? 4.849 17.207 10.675 1.00 94.50 225 LEU A CA 1
ATOM 1783 C C . LEU A 1 225 ? 4.643 16.171 11.784 1.00 94.50 225 LEU A C 1
ATOM 1785 O O . LEU A 1 225 ? 3.697 15.388 11.724 1.00 94.50 225 LEU A O 1
ATOM 1789 N N . LEU A 1 226 ? 5.513 16.175 12.797 1.00 93.69 226 LEU A N 1
ATOM 1790 C CA . LEU A 1 226 ? 5.395 15.275 13.944 1.00 93.69 226 LEU A CA 1
ATOM 1791 C C . LEU A 1 226 ? 4.150 15.597 14.774 1.00 93.69 226 LEU A C 1
ATOM 1793 O O . LEU A 1 226 ? 3.434 14.676 15.150 1.00 93.69 226 LEU A O 1
ATOM 1797 N N . ILE A 1 227 ? 3.853 16.879 15.011 1.00 91.31 227 ILE A N 1
ATOM 1798 C CA . ILE A 1 227 ? 2.646 17.312 15.732 1.00 91.31 227 ILE A CA 1
ATOM 1799 C C . ILE A 1 227 ? 1.381 16.817 15.033 1.00 91.31 227 ILE A C 1
ATOM 1801 O O . ILE A 1 227 ? 0.493 16.326 15.718 1.00 91.31 227 ILE A O 1
ATOM 1805 N N . ALA A 1 228 ? 1.301 16.921 13.705 1.00 90.75 228 ALA A N 1
ATOM 1806 C CA . ALA A 1 228 ? 0.145 16.430 12.958 1.00 90.75 228 ALA A CA 1
ATOM 1807 C C . ALA A 1 228 ? 0.034 14.895 12.996 1.00 90.75 228 ALA A C 1
ATOM 1809 O O . ALA A 1 228 ? -1.060 14.353 13.094 1.00 90.75 228 ALA A O 1
ATOM 1810 N N . LEU A 1 229 ? 1.164 14.182 12.937 1.00 91.75 229 LEU A N 1
ATOM 1811 C CA . LEU A 1 229 ? 1.193 12.717 13.022 1.00 91.75 229 LEU A CA 1
ATOM 1812 C C . LEU A 1 229 ? 0.834 12.189 14.408 1.00 91.75 229 LEU A C 1
ATOM 1814 O O . LEU A 1 229 ? 0.235 11.124 14.509 1.00 91.75 229 LEU A O 1
ATOM 1818 N N . ALA A 1 230 ? 1.220 12.907 15.459 1.00 88.88 230 ALA A N 1
ATOM 1819 C CA . ALA A 1 230 ? 0.953 12.557 16.849 1.00 88.88 230 ALA A CA 1
ATOM 1820 C C . ALA A 1 230 ? -0.546 12.372 17.151 1.00 88.88 230 ALA A C 1
ATOM 1822 O O . ALA A 1 230 ? -0.889 11.567 18.015 1.00 88.88 230 ALA A O 1
ATOM 1823 N N . ASP A 1 231 ? -1.417 13.058 16.402 1.00 82.56 231 ASP A N 1
ATOM 1824 C CA . ASP A 1 231 ? -2.879 12.956 16.510 1.00 82.56 231 ASP A CA 1
ATOM 1825 C C . ASP A 1 231 ? -3.458 11.761 15.726 1.00 82.56 231 ASP A C 1
ATOM 1827 O O . ASP A 1 231 ? -4.662 11.511 15.737 1.00 82.56 231 ASP A O 1
ATOM 1831 N N . GLU A 1 232 ? -2.630 11.016 14.991 1.00 86.00 232 GLU A N 1
ATOM 1832 C CA . GLU A 1 232 ? -3.086 9.871 14.213 1.00 86.00 232 GLU A CA 1
ATOM 1833 C C . GLU A 1 232 ? -2.857 8.564 14.987 1.00 86.00 232 GLU A C 1
ATOM 1835 O O . GLU A 1 232 ? -1.710 8.225 15.289 1.00 86.00 232 GLU A O 1
ATOM 1840 N N . PRO A 1 233 ? -3.901 7.748 15.233 1.00 82.75 233 PRO A N 1
ATOM 1841 C CA . PRO A 1 233 ? -3.811 6.502 16.001 1.00 82.75 233 PRO A CA 1
ATOM 1842 C C . PRO A 1 233 ? -3.191 5.364 15.170 1.00 82.75 233 PRO A C 1
ATOM 1844 O O . PRO A 1 233 ? -3.811 4.335 14.892 1.00 82.75 233 PRO A O 1
ATOM 1847 N N . THR A 1 234 ? -1.951 5.571 14.736 1.00 87.00 234 THR A N 1
ATOM 1848 C CA . THR A 1 234 ? -1.170 4.706 13.852 1.00 87.00 234 THR A CA 1
ATOM 1849 C C . THR A 1 234 ? 0.203 4.425 14.459 1.00 87.00 234 THR A C 1
ATOM 1851 O O . THR A 1 234 ? 0.661 5.133 15.352 1.00 87.00 234 THR A O 1
ATOM 1854 N N . PHE A 1 235 ? 0.909 3.422 13.931 1.00 88.31 235 PHE A N 1
ATOM 1855 C CA . PHE A 1 235 ? 2.281 3.113 14.350 1.00 88.31 235 PHE A CA 1
ATOM 1856 C C . PHE A 1 235 ? 3.211 4.338 14.294 1.00 88.31 235 PHE A C 1
ATOM 1858 O O . PHE A 1 235 ? 3.937 4.610 15.243 1.00 88.31 235 PHE A O 1
ATOM 1865 N N . TYR A 1 236 ? 3.171 5.101 13.199 1.00 91.69 236 TYR A N 1
ATOM 1866 C CA . TYR A 1 236 ? 4.024 6.278 13.039 1.00 91.69 236 TYR A CA 1
ATOM 1867 C C . TYR A 1 236 ? 3.539 7.492 13.835 1.00 91.69 236 TYR A C 1
ATOM 1869 O O . TYR A 1 236 ? 4.361 8.341 14.158 1.00 91.69 236 TYR A O 1
ATOM 1877 N N . GLY A 1 237 ? 2.254 7.560 14.192 1.00 89.69 237 GLY A N 1
ATOM 1878 C CA . GLY A 1 237 ? 1.757 8.565 15.132 1.00 89.69 237 GLY A CA 1
ATOM 1879 C C . GLY A 1 237 ? 2.251 8.324 16.557 1.00 89.69 237 GLY A C 1
ATOM 1880 O O . GLY A 1 237 ? 2.712 9.255 17.211 1.00 89.69 237 GLY A O 1
ATOM 1881 N N . LEU A 1 238 ? 2.296 7.062 17.003 1.00 87.44 238 LEU A N 1
ATOM 1882 C CA . LEU A 1 238 ? 2.939 6.694 18.273 1.00 87.44 238 LEU A CA 1
ATOM 1883 C C . LEU A 1 238 ? 4.432 7.052 18.275 1.00 87.44 238 LEU A C 1
ATOM 1885 O O . LEU A 1 238 ? 4.904 7.700 19.203 1.00 87.44 238 LEU A O 1
ATOM 1889 N N . LEU A 1 239 ? 5.159 6.723 17.201 1.00 91.19 239 LEU A N 1
ATOM 1890 C CA . LEU A 1 239 ? 6.565 7.121 17.073 1.00 91.19 239 LEU A CA 1
ATOM 1891 C C . LEU A 1 239 ? 6.751 8.643 16.991 1.00 91.19 239 LEU A C 1
ATOM 1893 O O . LEU A 1 239 ? 7.783 9.155 17.418 1.00 91.19 239 LEU A O 1
ATOM 1897 N N . ALA A 1 240 ? 5.792 9.375 16.418 1.00 92.00 240 ALA A N 1
ATOM 1898 C CA . ALA A 1 240 ? 5.827 10.832 16.393 1.00 92.00 240 ALA A CA 1
ATOM 1899 C C . ALA A 1 240 ? 5.634 11.418 17.798 1.00 92.00 240 ALA A C 1
ATOM 1901 O O . ALA A 1 240 ? 6.379 12.322 18.168 1.00 92.00 240 ALA A O 1
ATOM 1902 N N . ASN A 1 241 ? 4.717 10.859 18.596 1.00 88.00 241 ASN A N 1
ATOM 1903 C CA . ASN A 1 241 ? 4.560 11.201 20.013 1.00 88.00 241 ASN A CA 1
ATOM 1904 C C . ASN A 1 241 ? 5.851 10.944 20.803 1.00 88.00 241 ASN A C 1
ATOM 1906 O O . ASN A 1 241 ? 6.334 11.837 21.495 1.00 88.00 241 ASN A O 1
ATOM 1910 N N . GLU A 1 242 ? 6.469 9.771 20.635 1.00 88.56 242 GLU A N 1
ATOM 1911 C CA . GLU A 1 242 ? 7.765 9.465 21.260 1.00 88.56 242 GLU A CA 1
ATOM 1912 C C . GLU A 1 242 ? 8.863 10.454 20.835 1.00 88.56 242 GLU A C 1
ATOM 1914 O O . GLU A 1 242 ? 9.660 10.891 21.662 1.00 88.56 242 GLU A O 1
ATOM 1919 N N . ALA A 1 243 ? 8.898 10.838 19.554 1.00 88.50 243 ALA A N 1
ATOM 1920 C CA . ALA A 1 243 ? 9.895 11.764 19.019 1.00 88.50 243 ALA A CA 1
ATOM 1921 C C . ALA A 1 243 ? 9.714 13.216 19.497 1.00 88.50 243 ALA A C 1
ATOM 1923 O O . ALA A 1 243 ? 10.691 13.964 19.524 1.00 88.50 243 ALA A O 1
ATOM 1924 N N . LEU A 1 244 ? 8.490 13.626 19.839 1.00 88.06 244 LEU A N 1
ATOM 1925 C CA . LEU A 1 244 ? 8.185 14.954 20.385 1.00 88.06 244 LEU A CA 1
ATOM 1926 C C . LEU A 1 244 ? 8.438 15.037 21.900 1.00 88.06 244 LEU A C 1
ATOM 1928 O O . LEU A 1 244 ? 8.679 16.127 22.421 1.00 88.06 244 LEU A O 1
ATOM 1932 N N . GLY A 1 245 ? 8.429 13.893 22.590 1.00 81.25 245 GLY A N 1
ATOM 1933 C CA . GLY A 1 245 ? 8.629 13.801 24.032 1.00 81.25 245 GLY A CA 1
ATOM 1934 C C . GLY A 1 245 ? 7.379 14.158 24.856 1.00 81.25 245 GLY A C 1
ATOM 1935 O O . GLY A 1 245 ? 6.306 14.402 24.306 1.00 81.25 245 GLY A O 1
ATOM 1936 N N . PRO A 1 246 ? 7.501 14.204 26.196 1.00 67.88 246 PRO A N 1
ATOM 1937 C CA . PRO A 1 246 ? 6.379 14.364 27.136 1.00 67.88 246 PRO A CA 1
ATOM 1938 C C . PRO A 1 246 ? 5.730 15.761 27.140 1.00 67.88 246 PRO A C 1
ATOM 1940 O O . PRO A 1 246 ? 4.842 16.027 27.943 1.00 67.88 246 PRO A O 1
ATOM 1943 N N . SER A 1 247 ? 6.172 16.673 26.272 1.00 61.38 247 SER A N 1
ATOM 1944 C CA . SER A 1 247 ? 5.704 18.064 26.194 1.00 61.38 247 SER A CA 1
ATOM 1945 C C . SER A 1 247 ? 4.304 18.212 25.589 1.00 61.38 247 SER A C 1
ATOM 1947 O O . SER A 1 247 ? 3.741 19.306 25.583 1.00 61.38 247 SER A O 1
ATOM 1949 N N . LEU A 1 248 ? 3.724 17.122 25.094 1.00 62.19 248 LEU A N 1
ATOM 1950 C CA . LEU A 1 248 ? 2.386 17.084 24.528 1.00 62.19 248 LEU A CA 1
ATOM 1951 C C . LEU A 1 248 ? 1.486 16.302 25.478 1.00 62.19 248 LEU A C 1
ATOM 1953 O O . LEU A 1 248 ? 1.630 15.091 25.610 1.00 62.19 248 LEU A O 1
ATOM 1957 N N . GLY A 1 249 ? 0.577 17.002 26.160 1.00 59.00 249 GLY A N 1
ATOM 1958 C CA . GLY A 1 249 ? -0.459 16.359 26.970 1.00 59.00 249 GLY A CA 1
ATOM 1959 C C . GLY A 1 249 ? -1.361 15.438 26.138 1.00 59.00 249 GLY A C 1
ATOM 1960 O O . GLY A 1 249 ? -1.280 15.416 24.909 1.00 59.00 249 GLY A O 1
ATOM 1961 N N . GLU A 1 250 ? -2.243 14.686 26.799 1.00 57.72 250 GLU A N 1
ATOM 1962 C CA . GLU A 1 250 ? -3.235 13.848 26.115 1.00 57.72 250 GLU A CA 1
ATOM 1963 C C . GLU A 1 250 ? -4.096 14.694 25.165 1.00 57.72 250 GLU A C 1
ATOM 1965 O O . GLU A 1 250 ? -4.816 15.598 25.585 1.00 57.72 250 GLU A O 1
ATOM 1970 N N . ARG A 1 251 ? -4.007 14.415 23.860 1.00 63.59 251 ARG A N 1
ATOM 1971 C CA . ARG A 1 251 ? -4.685 15.215 22.825 1.00 63.59 251 ARG A CA 1
ATOM 1972 C C . ARG A 1 251 ? -6.047 14.673 22.408 1.00 63.59 251 ARG A C 1
ATOM 1974 O O . ARG A 1 251 ? -6.825 15.380 21.770 1.00 63.59 251 ARG A O 1
ATOM 1981 N N . HIS A 1 252 ? -6.343 13.425 22.757 1.00 68.56 252 HIS A N 1
ATOM 1982 C CA . HIS A 1 252 ? -7.598 12.779 22.404 1.00 68.56 252 HIS A CA 1
ATOM 1983 C C . HIS A 1 252 ? -8.514 12.711 23.608 1.00 68.56 252 HIS A C 1
ATOM 1985 O O . HIS A 1 252 ? -8.128 12.230 24.669 1.00 68.56 252 HIS A O 1
ATOM 1991 N N . ARG A 1 253 ? -9.759 13.140 23.409 1.00 71.88 253 ARG A N 1
ATOM 1992 C CA . ARG A 1 253 ? -10.808 12.925 24.395 1.00 71.88 253 ARG A CA 1
ATOM 1993 C C . ARG A 1 253 ? -11.225 11.460 24.341 1.00 71.88 253 ARG A C 1
ATOM 1995 O O . ARG A 1 253 ? -11.718 11.010 23.303 1.00 71.88 253 ARG A O 1
ATOM 2002 N N . ASP A 1 254 ? -11.033 10.751 25.448 1.00 80.69 254 ASP A N 1
ATOM 2003 C CA . ASP A 1 254 ? -11.661 9.450 25.641 1.00 80.69 254 ASP A CA 1
ATOM 2004 C C . ASP A 1 254 ? -13.162 9.660 25.863 1.00 80.69 254 ASP A C 1
ATOM 2006 O O . ASP A 1 254 ? -13.584 10.518 26.646 1.00 80.69 254 ASP A O 1
ATOM 2010 N N . TYR A 1 255 ? -13.977 8.925 25.117 1.00 90.00 255 TYR A N 1
ATOM 2011 C CA . TYR A 1 255 ? -15.429 9.021 25.191 1.00 90.00 255 TYR A CA 1
ATOM 2012 C C . TYR A 1 255 ? -16.034 7.629 25.290 1.00 90.00 255 TYR A C 1
ATOM 2014 O O . TYR A 1 255 ? -15.837 6.767 24.429 1.00 90.00 255 TYR A O 1
ATOM 2022 N N . ALA A 1 256 ? -16.804 7.427 26.352 1.00 93.94 256 ALA A N 1
ATOM 2023 C CA . ALA A 1 256 ? -17.578 6.222 26.576 1.00 93.94 256 ALA A CA 1
ATOM 2024 C C . ALA A 1 256 ? -19.062 6.540 26.329 1.00 93.94 256 ALA A C 1
ATOM 2026 O O . ALA A 1 256 ? -19.624 7.343 27.074 1.00 93.94 256 ALA A O 1
ATOM 2027 N N . PRO A 1 257 ? -19.699 5.939 25.308 1.00 95.19 257 PRO A N 1
ATOM 2028 C CA . PRO A 1 257 ? -21.108 6.183 25.024 1.00 95.19 257 PRO A CA 1
ATOM 2029 C C . PRO A 1 257 ? -22.001 5.635 26.145 1.00 95.19 257 PRO A C 1
ATOM 2031 O O . PRO A 1 257 ? -21.808 4.517 26.636 1.00 95.19 257 PRO A O 1
ATOM 2034 N N . GLY A 1 258 ? -23.011 6.413 26.527 1.00 96.81 258 GLY A N 1
ATOM 2035 C CA . GLY A 1 258 ? -24.032 6.032 27.495 1.00 96.81 258 GLY A CA 1
ATOM 2036 C C . GLY A 1 258 ? -25.015 4.992 26.949 1.00 96.81 258 GLY A C 1
ATOM 2037 O O . GLY A 1 258 ? -25.128 4.758 25.745 1.00 96.81 258 GLY A O 1
ATOM 2038 N N . ALA A 1 259 ? -25.779 4.357 27.843 1.00 96.81 259 ALA A N 1
ATOM 2039 C CA . ALA A 1 259 ? -26.749 3.331 27.452 1.00 96.81 259 ALA A CA 1
ATOM 2040 C C . ALA A 1 259 ? -27.852 3.863 26.516 1.00 96.81 259 ALA A C 1
ATOM 2042 O O . ALA A 1 259 ? -28.242 3.158 25.588 1.00 96.81 259 ALA A O 1
ATOM 2043 N N . SER A 1 260 ? -28.315 5.099 26.725 1.00 97.56 260 SER A N 1
ATOM 2044 C CA . SER A 1 260 ? -29.319 5.755 25.877 1.00 97.56 260 SER A CA 1
ATOM 2045 C C . SER A 1 260 ? -28.800 6.045 24.467 1.00 97.56 260 SER A C 1
ATOM 2047 O O . SER A 1 260 ? -29.525 5.845 23.498 1.00 97.56 260 SER A O 1
ATOM 2049 N N . GLU A 1 261 ? -27.538 6.454 24.334 1.00 97.88 261 GLU A N 1
ATOM 2050 C CA . GLU A 1 261 ? -26.901 6.716 23.037 1.00 97.88 261 GLU A CA 1
ATOM 2051 C C . GLU A 1 261 ? -26.748 5.420 22.237 1.00 97.88 261 GLU A C 1
ATOM 2053 O O . GLU A 1 261 ? -27.086 5.367 21.056 1.00 97.88 261 GLU A O 1
ATOM 2058 N N . VAL A 1 262 ? -26.317 4.340 22.897 1.00 98.19 262 VAL A N 1
ATOM 2059 C CA . VAL A 1 262 ? -26.243 3.004 22.285 1.00 98.19 262 VAL A CA 1
ATOM 2060 C C . VAL A 1 262 ? -27.630 2.521 21.847 1.00 98.19 262 VAL A C 1
ATOM 2062 O O . VAL A 1 262 ? -27.763 1.958 20.760 1.00 98.19 262 VAL A O 1
ATOM 2065 N N . GLN A 1 263 ? -28.666 2.767 22.654 1.00 97.31 263 GLN A N 1
ATOM 2066 C CA . GLN A 1 263 ? -30.043 2.386 22.333 1.00 97.31 263 GLN A CA 1
ATOM 2067 C C . GLN A 1 263 ? -30.594 3.167 21.129 1.00 97.31 263 GLN A C 1
ATOM 2069 O O . GLN A 1 263 ? -31.116 2.556 20.199 1.00 97.31 263 GLN A O 1
ATOM 2074 N N . ALA A 1 264 ? -30.398 4.487 21.082 1.00 97.50 264 ALA A N 1
ATOM 2075 C CA . ALA A 1 264 ? -30.817 5.314 19.948 1.00 97.50 264 ALA A CA 1
ATOM 2076 C C . ALA A 1 264 ? -30.151 4.872 18.631 1.00 97.50 264 ALA A C 1
ATOM 2078 O O . ALA A 1 264 ? -30.766 4.881 17.564 1.00 97.50 264 ALA A O 1
ATOM 2079 N N . ILE A 1 265 ? -28.890 4.436 18.698 1.00 97.88 265 ILE A N 1
ATOM 2080 C CA . ILE A 1 265 ? -28.189 3.855 17.552 1.00 97.88 265 ILE A CA 1
ATOM 2081 C C . ILE A 1 265 ? -28.779 2.494 17.161 1.00 97.88 265 ILE A C 1
ATOM 2083 O O . ILE A 1 265 ? -28.959 2.236 15.970 1.00 97.88 265 ILE A O 1
ATOM 2087 N N . ALA A 1 266 ? -29.118 1.638 18.127 1.00 96.88 266 ALA A N 1
ATOM 2088 C CA . ALA A 1 266 ? -29.722 0.329 17.867 1.00 96.88 266 ALA A CA 1
ATOM 2089 C C . ALA A 1 266 ? -31.090 0.418 17.168 1.00 96.88 266 ALA A C 1
ATOM 2091 O O . ALA A 1 266 ? -31.441 -0.472 16.394 1.00 96.88 266 ALA A O 1
ATOM 2092 N N . GLU A 1 267 ? -31.833 1.502 17.397 1.00 96.38 267 GLU A N 1
ATOM 2093 C CA . GLU A 1 267 ? -33.147 1.761 16.795 1.00 96.38 267 GLU A CA 1
ATOM 2094 C C . GLU A 1 267 ? -33.078 2.235 15.336 1.00 96.38 267 GLU A C 1
ATOM 2096 O O . GLU A 1 267 ? -34.087 2.212 14.626 1.00 96.38 267 GLU A O 1
ATOM 2101 N N . ARG A 1 268 ? -31.893 2.609 14.828 1.00 97.38 268 ARG A N 1
ATOM 2102 C CA . ARG A 1 268 ? -31.732 2.963 13.410 1.00 97.38 268 ARG A CA 1
ATOM 2103 C C . ARG A 1 268 ? -32.068 1.746 12.535 1.00 97.38 268 ARG A C 1
ATOM 2105 O O . ARG A 1 268 ? -31.404 0.714 12.669 1.00 97.38 268 ARG A O 1
ATOM 2112 N N . PRO A 1 269 ? -32.995 1.854 11.557 1.00 97.81 269 PRO A N 1
ATOM 2113 C CA . PRO A 1 269 ? -33.457 0.699 10.780 1.00 97.81 269 PRO A CA 1
ATOM 2114 C C . PRO A 1 269 ? -32.339 -0.107 10.106 1.00 97.81 269 PRO A C 1
ATOM 2116 O O . PRO A 1 269 ? -32.393 -1.333 10.071 1.00 97.81 269 PRO A O 1
ATOM 2119 N N . ALA A 1 270 ? -31.304 0.567 9.596 1.00 97.44 270 ALA A N 1
ATOM 2120 C CA . ALA A 1 270 ? -30.147 -0.087 8.986 1.00 97.44 270 ALA A CA 1
ATOM 2121 C C . ALA A 1 270 ? -29.355 -0.949 9.979 1.00 97.44 270 ALA A C 1
ATOM 2123 O O . ALA A 1 270 ? -28.972 -2.073 9.660 1.00 97.44 270 ALA A O 1
ATOM 2124 N N . LEU A 1 271 ? -29.135 -0.443 11.196 1.00 98.00 271 LEU A N 1
ATOM 2125 C CA . LEU A 1 271 ? -28.368 -1.150 12.220 1.00 98.00 271 LEU A CA 1
ATOM 2126 C C . LEU A 1 271 ? -29.193 -2.277 12.841 1.00 98.00 271 LEU A C 1
ATOM 2128 O O . LEU A 1 271 ? -28.670 -3.375 13.019 1.00 98.00 271 LEU A O 1
ATOM 2132 N N . ALA A 1 272 ? -30.495 -2.064 13.045 1.00 97.69 272 ALA A N 1
ATOM 2133 C CA . ALA A 1 272 ? -31.416 -3.124 13.442 1.00 97.69 272 ALA A CA 1
ATOM 2134 C C . ALA A 1 272 ? -31.399 -4.297 12.441 1.00 97.69 272 ALA A C 1
ATOM 2136 O O . ALA A 1 272 ? -31.237 -5.452 12.844 1.00 97.69 272 ALA A O 1
ATOM 2137 N N . ARG A 1 273 ? -31.478 -4.017 11.128 1.00 98.06 273 ARG A N 1
ATOM 2138 C CA . ARG A 1 273 ? -31.349 -5.045 10.077 1.00 98.06 273 ARG A CA 1
ATOM 2139 C C . ARG A 1 273 ? -29.985 -5.724 10.099 1.00 98.06 273 ARG A C 1
ATOM 2141 O O . ARG A 1 273 ? -29.927 -6.950 10.064 1.00 98.06 273 ARG A O 1
ATOM 2148 N N . ALA A 1 274 ? -28.902 -4.954 10.195 1.00 98.19 274 ALA A N 1
ATOM 2149 C CA . ALA A 1 274 ? -27.547 -5.495 10.244 1.00 98.19 274 ALA A CA 1
ATOM 2150 C C . ALA A 1 274 ? -27.362 -6.494 11.398 1.00 98.19 274 ALA A C 1
ATOM 2152 O O . ALA A 1 274 ? -26.797 -7.568 11.199 1.00 98.19 274 ALA A O 1
ATOM 2153 N N . LEU A 1 275 ? -27.891 -6.176 12.584 1.00 96.69 275 LEU A N 1
ATOM 2154 C CA . LEU A 1 275 ? -27.835 -7.047 13.759 1.00 96.69 275 LEU A CA 1
ATOM 2155 C C . LEU A 1 275 ? -28.687 -8.312 13.615 1.00 96.69 275 LEU A C 1
ATOM 2157 O O . LEU A 1 275 ? -28.313 -9.366 14.128 1.00 96.69 275 LEU A O 1
ATOM 2161 N N . VAL A 1 276 ? -29.844 -8.234 12.953 1.00 97.00 276 VAL A N 1
ATOM 2162 C CA . VAL A 1 276 ? -30.644 -9.429 12.634 1.00 97.00 276 VAL A CA 1
ATOM 2163 C C . VAL A 1 276 ? -29.882 -10.325 11.659 1.00 97.00 276 VAL A C 1
ATOM 2165 O O . VAL A 1 276 ? -29.738 -11.515 11.918 1.00 97.00 276 VAL A O 1
ATOM 2168 N N . LEU A 1 277 ? -29.337 -9.755 10.582 1.00 97.25 277 LEU A N 1
ATOM 2169 C CA . LEU A 1 277 ? -28.578 -10.496 9.573 1.00 97.25 277 LEU A CA 1
ATOM 2170 C C . LEU A 1 277 ? -27.350 -11.187 10.173 1.00 97.25 277 LEU A C 1
ATOM 2172 O O . LEU A 1 277 ? -27.144 -12.372 9.925 1.00 97.25 277 LEU A O 1
ATOM 2176 N N . HIS A 1 278 ? -26.594 -10.489 11.022 1.00 94.38 278 HIS A N 1
ATOM 2177 C CA . HIS A 1 278 ? -25.454 -11.072 11.727 1.00 94.38 278 HIS A CA 1
ATOM 2178 C C . HIS A 1 278 ? -25.863 -12.252 12.621 1.00 94.38 278 HIS A C 1
ATOM 2180 O O . HIS A 1 278 ? -25.261 -13.320 12.545 1.00 94.38 278 HIS A O 1
ATOM 2186 N N . ARG A 1 279 ? -26.941 -12.112 13.408 1.00 92.88 279 ARG A N 1
ATOM 2187 C CA . ARG A 1 279 ? -27.461 -13.206 14.253 1.00 92.88 279 ARG A CA 1
ATOM 2188 C C . ARG A 1 279 ? -27.921 -14.423 13.449 1.00 92.88 279 ARG A C 1
ATOM 2190 O O . ARG A 1 279 ? -27.864 -15.538 13.955 1.00 92.88 279 ARG A O 1
ATOM 2197 N N . LEU A 1 280 ? -28.363 -14.213 12.211 1.00 94.56 280 LEU A N 1
ATOM 2198 C CA . LEU A 1 280 ? -28.747 -15.274 11.278 1.00 94.56 280 LEU A CA 1
ATOM 2199 C C . LEU A 1 280 ? -27.557 -15.856 10.489 1.00 94.56 280 LEU A C 1
ATOM 2201 O O . LEU A 1 280 ? -27.748 -16.789 9.714 1.00 94.56 280 LEU A O 1
ATOM 2205 N N . GLY A 1 281 ? -26.340 -15.330 10.669 1.00 90.00 281 GLY A N 1
ATOM 2206 C CA . GLY A 1 281 ? -25.138 -15.767 9.952 1.00 90.00 281 GLY A CA 1
ATOM 2207 C C . GLY A 1 281 ? -24.975 -15.179 8.544 1.00 90.00 281 GLY A C 1
ATOM 2208 O O . GLY A 1 281 ? -24.074 -15.587 7.812 1.00 90.00 281 GLY A O 1
ATOM 2209 N N . PHE A 1 282 ? -25.801 -14.204 8.157 1.00 94.19 282 PHE A N 1
ATOM 2210 C CA . PHE A 1 282 ? -25.669 -13.451 6.904 1.00 94.19 282 PHE A CA 1
ATOM 2211 C C . PHE A 1 282 ? -24.663 -12.300 7.067 1.00 94.19 282 PHE A C 1
ATOM 2213 O O . PHE A 1 282 ? -25.008 -11.119 6.986 1.00 94.19 282 PHE A O 1
ATOM 2220 N N . ASP A 1 283 ? -23.401 -12.639 7.352 1.00 86.88 283 ASP A N 1
ATOM 2221 C CA . ASP A 1 283 ? -22.361 -11.661 7.706 1.00 86.88 283 ASP A CA 1
ATOM 2222 C C . ASP A 1 283 ? -22.042 -10.672 6.573 1.00 86.88 283 ASP A C 1
ATOM 2224 O O . ASP A 1 283 ? -21.730 -9.507 6.841 1.00 86.88 283 ASP A O 1
ATOM 2228 N N . PHE A 1 284 ? -22.114 -11.100 5.307 1.00 90.44 284 PHE A N 1
ATOM 2229 C CA . PHE A 1 284 ? -21.832 -10.232 4.159 1.00 90.44 284 PHE A CA 1
ATOM 2230 C C . PHE A 1 284 ? -22.902 -9.145 4.015 1.00 90.44 284 PHE A C 1
ATOM 2232 O O . PHE A 1 284 ? -22.584 -7.954 3.944 1.00 90.44 284 PHE A O 1
ATOM 2239 N N . GLU A 1 285 ? -24.170 -9.544 4.023 1.00 96.50 285 GLU A N 1
ATOM 2240 C CA . GLU A 1 285 ? -25.332 -8.663 3.969 1.00 96.50 285 GLU A CA 1
ATOM 2241 C C . GLU A 1 285 ? -25.377 -7.765 5.206 1.00 96.50 285 GLU A C 1
ATOM 2243 O O . GLU A 1 285 ? -25.488 -6.544 5.080 1.00 96.50 285 GLU A O 1
ATOM 2248 N N . GLY A 1 286 ? -25.189 -8.348 6.394 1.00 96.69 286 GLY A N 1
ATOM 2249 C CA . GLY A 1 286 ? -25.144 -7.617 7.656 1.00 96.69 286 GLY A CA 1
ATOM 2250 C C . GLY A 1 286 ? -24.050 -6.551 7.663 1.00 96.69 286 GLY A C 1
ATOM 2251 O O . GLY A 1 286 ? -24.299 -5.412 8.052 1.00 96.69 286 GLY A O 1
ATOM 2252 N N . THR A 1 287 ? -22.853 -6.869 7.162 1.00 95.31 287 THR A N 1
ATOM 2253 C CA . THR A 1 287 ? -21.747 -5.903 7.061 1.00 95.31 287 THR A CA 1
ATOM 2254 C C . THR A 1 287 ? -22.063 -4.761 6.094 1.00 95.31 287 THR A C 1
ATOM 2256 O O . THR A 1 287 ? -21.660 -3.620 6.343 1.00 95.31 287 THR A O 1
ATOM 2259 N N . ARG A 1 288 ? -22.776 -5.028 4.993 1.00 96.62 288 ARG A N 1
ATOM 2260 C CA . ARG A 1 288 ? -23.197 -3.986 4.041 1.00 96.62 288 ARG A CA 1
ATOM 2261 C C . ARG A 1 288 ? -24.249 -3.061 4.644 1.00 96.62 288 ARG A C 1
ATOM 2263 O O . ARG A 1 288 ? -24.072 -1.848 4.561 1.00 96.62 288 ARG A O 1
ATOM 2270 N N . GLU A 1 289 ? -25.274 -3.617 5.290 1.00 97.94 289 GLU A N 1
ATOM 2271 C CA . GLU A 1 289 ? -26.294 -2.841 6.012 1.00 97.94 289 GLU A CA 1
ATOM 2272 C C . GLU A 1 289 ? -25.662 -1.994 7.120 1.00 97.94 289 GLU A C 1
ATOM 2274 O O . GLU A 1 289 ? -25.939 -0.802 7.222 1.00 97.94 289 GLU A O 1
ATOM 2279 N N . TRP A 1 290 ? -24.732 -2.572 7.887 1.00 98.25 290 TRP A N 1
ATOM 2280 C CA . TRP A 1 290 ? -23.977 -1.855 8.913 1.00 98.25 290 TRP A CA 1
ATOM 2281 C C . TRP A 1 290 ? -23.180 -0.692 8.318 1.00 98.25 290 TRP A C 1
ATOM 2283 O O . TRP A 1 290 ? -23.255 0.433 8.801 1.00 98.25 290 TRP A O 1
ATOM 2293 N N . SER A 1 291 ? -22.434 -0.952 7.240 1.00 96.88 291 SER A N 1
ATOM 2294 C CA . SER A 1 291 ? -21.599 0.058 6.579 1.00 96.88 291 SER A CA 1
ATOM 2295 C C . SER A 1 291 ? -22.421 1.225 6.039 1.00 96.88 291 SER A C 1
ATOM 2297 O O . SER A 1 291 ? -21.969 2.364 6.115 1.00 96.88 291 SER A O 1
ATOM 2299 N N . TRP A 1 292 ? -23.613 0.943 5.510 1.00 96.62 292 TRP A N 1
ATOM 2300 C CA . TRP A 1 292 ? -24.553 1.969 5.071 1.00 96.62 292 TRP A CA 1
ATOM 2301 C C . TRP A 1 292 ? -25.151 2.727 6.261 1.00 96.62 292 TRP A C 1
ATOM 2303 O O . TRP A 1 292 ? -25.177 3.953 6.261 1.00 96.62 292 TRP A O 1
ATOM 2313 N N . GLY A 1 293 ? -25.552 2.007 7.311 1.00 96.94 293 GLY A N 1
ATOM 2314 C CA . GLY A 1 293 ? -26.201 2.569 8.494 1.00 96.94 293 GLY A CA 1
ATOM 2315 C C . GLY A 1 293 ? -25.337 3.514 9.325 1.00 96.94 293 GLY A C 1
ATOM 2316 O O . GLY A 1 293 ? -25.901 4.327 10.060 1.00 96.94 293 GLY A O 1
ATOM 2317 N N . ILE A 1 294 ? -24.006 3.419 9.204 1.00 97.56 294 ILE A N 1
ATOM 2318 C CA . ILE A 1 294 ? -23.058 4.289 9.911 1.00 97.56 294 ILE A CA 1
ATOM 2319 C C . ILE A 1 294 ? -22.448 5.411 9.052 1.00 97.56 294 ILE A C 1
ATOM 2321 O O . ILE A 1 294 ? -21.560 6.116 9.530 1.00 97.56 294 ILE A O 1
ATOM 2325 N N . ALA A 1 295 ? -22.821 5.529 7.774 1.00 95.81 295 ALA A N 1
ATOM 2326 C CA . ALA A 1 295 ? -22.095 6.365 6.810 1.00 95.81 295 ALA A CA 1
ATOM 2327 C C . ALA A 1 295 ? -22.099 7.869 7.152 1.00 95.81 295 ALA A C 1
ATOM 2329 O O . ALA A 1 295 ? -21.159 8.575 6.795 1.00 95.81 295 ALA A O 1
ATOM 2330 N N . ASP A 1 296 ? -23.139 8.327 7.843 1.00 95.44 296 ASP A N 1
ATOM 2331 C CA . ASP A 1 296 ? -23.443 9.716 8.200 1.00 95.44 296 ASP A CA 1
ATOM 2332 C C . ASP A 1 296 ? -23.266 10.023 9.701 1.00 95.44 296 ASP A C 1
ATOM 2334 O O . ASP A 1 296 ? -23.615 11.112 10.148 1.00 95.44 296 ASP A O 1
ATOM 2338 N N . LEU A 1 297 ? -22.749 9.076 10.492 1.00 97.19 297 LEU A N 1
ATOM 2339 C CA . LEU A 1 297 ? -22.637 9.228 11.946 1.00 97.19 297 LEU A CA 1
ATOM 2340 C C . LEU A 1 297 ? -21.474 10.141 12.366 1.00 97.19 297 LEU A C 1
ATOM 2342 O O . LEU A 1 297 ? -20.390 10.092 11.777 1.00 97.19 297 LEU A O 1
ATOM 2346 N N . SER A 1 298 ? -21.681 10.916 13.439 1.00 97.00 298 SER A N 1
ATOM 2347 C CA . SER A 1 298 ? -20.607 11.641 14.140 1.00 97.00 298 SER A CA 1
ATOM 2348 C C . SER A 1 298 ? -19.634 10.681 14.834 1.00 97.00 298 SER A C 1
ATOM 2350 O O . SER A 1 298 ? -19.925 9.495 14.986 1.00 97.00 298 SER A O 1
ATOM 2352 N N . ASP A 1 299 ? -18.487 11.175 15.313 1.00 95.62 299 ASP A N 1
ATOM 2353 C CA . ASP A 1 299 ? -17.536 10.340 16.058 1.00 95.62 299 ASP A CA 1
ATOM 2354 C C . ASP A 1 299 ? 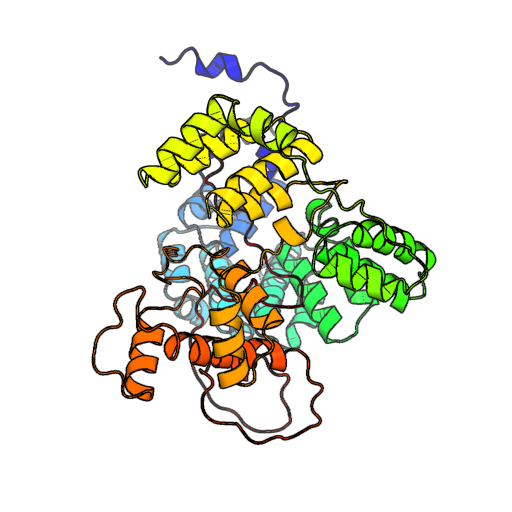-18.177 9.708 17.309 1.00 95.62 299 ASP A C 1
ATOM 2356 O O . ASP A 1 299 ? -18.006 8.516 17.552 1.00 95.62 299 ASP A O 1
ATOM 2360 N N . GLU A 1 300 ? -18.960 10.465 18.077 1.00 96.81 300 GLU A N 1
ATOM 2361 C CA . GLU A 1 300 ? -19.674 9.982 19.267 1.00 96.81 300 GLU A CA 1
ATOM 2362 C C . GLU A 1 300 ? -20.686 8.889 18.903 1.00 96.81 300 GLU A C 1
ATOM 2364 O O . GLU A 1 300 ? -20.734 7.830 19.532 1.00 96.81 300 GLU A O 1
ATOM 2369 N N . GLN A 1 301 ? -21.444 9.097 17.824 1.00 97.88 301 GLN A N 1
ATOM 2370 C CA . GLN A 1 301 ? -22.408 8.121 17.318 1.00 97.88 301 GLN A CA 1
ATOM 2371 C C . GLN A 1 301 ? -21.731 6.868 16.746 1.00 97.88 301 GLN A C 1
ATOM 2373 O O . GLN A 1 301 ? -22.237 5.759 16.918 1.00 97.88 301 GLN A O 1
ATOM 2378 N N . LEU A 1 302 ? -20.572 7.013 16.095 1.00 98.31 302 LEU A N 1
ATOM 2379 C CA . LEU A 1 302 ? -19.741 5.889 15.666 1.00 98.31 302 LEU A CA 1
ATOM 2380 C C . LEU A 1 302 ? -19.256 5.091 16.877 1.00 98.31 302 LEU A C 1
ATOM 2382 O O . LEU A 1 302 ? -19.288 3.864 16.842 1.00 98.31 302 LEU A O 1
ATOM 2386 N N . LEU A 1 303 ? -18.849 5.749 17.963 1.00 98.06 303 LEU A N 1
ATOM 2387 C CA . LEU A 1 303 ? -18.451 5.061 19.192 1.00 98.06 303 LEU A CA 1
ATOM 2388 C C . LEU A 1 303 ? -19.637 4.350 19.859 1.00 98.06 303 LEU A C 1
ATOM 2390 O O . LEU A 1 303 ? -19.483 3.203 20.278 1.00 98.06 303 LEU A O 1
ATOM 2394 N N . ALA A 1 304 ? -20.831 4.946 19.864 1.00 98.44 304 ALA A N 1
ATOM 2395 C CA . ALA A 1 304 ? -22.058 4.276 20.301 1.00 98.44 304 ALA A CA 1
ATOM 2396 C C . ALA A 1 304 ? -22.410 3.056 19.424 1.00 98.44 304 ALA A C 1
ATOM 2398 O O . ALA A 1 304 ? -22.756 1.996 19.948 1.00 98.44 304 ALA A O 1
ATOM 2399 N N . ALA A 1 305 ? -22.241 3.146 18.100 1.00 98.50 305 ALA A N 1
ATOM 2400 C CA . ALA A 1 305 ? -22.399 2.011 17.187 1.00 98.50 305 ALA A CA 1
ATOM 2401 C C . ALA A 1 305 ? -21.325 0.932 17.398 1.00 98.50 305 ALA A C 1
ATOM 2403 O O . ALA A 1 305 ? -21.624 -0.260 17.365 1.00 98.50 305 ALA A O 1
ATOM 2404 N N . ALA A 1 306 ? -20.074 1.318 17.642 1.00 98.38 306 ALA A N 1
ATOM 2405 C CA . ALA A 1 306 ? -19.008 0.375 17.954 1.00 98.38 306 ALA A CA 1
ATOM 2406 C C . ALA A 1 306 ? -19.296 -0.376 19.263 1.00 98.38 306 ALA A C 1
ATOM 2408 O O . ALA A 1 306 ? -19.170 -1.599 19.304 1.00 98.38 306 ALA A O 1
ATOM 2409 N N . GLU A 1 307 ? -19.765 0.326 20.296 1.00 98.38 307 GLU A N 1
ATOM 2410 C CA . GLU A 1 307 ? -20.195 -0.280 21.557 1.00 98.38 307 GLU A CA 1
ATOM 2411 C C . GLU A 1 307 ? -21.399 -1.216 21.365 1.00 98.38 307 GLU A C 1
ATOM 2413 O O . GLU A 1 307 ? -21.405 -2.317 21.917 1.00 98.38 307 GLU A O 1
ATOM 2418 N N . LEU A 1 308 ? -22.380 -0.845 20.531 1.00 98.31 308 LEU A N 1
ATOM 2419 C CA . LEU A 1 308 ? -23.482 -1.734 20.149 1.00 98.31 308 LEU A CA 1
ATOM 2420 C C . LEU A 1 308 ? -22.960 -3.045 19.541 1.00 98.31 308 LEU A C 1
ATOM 2422 O O . LEU A 1 308 ? -23.357 -4.121 19.983 1.00 98.31 308 LEU A O 1
ATOM 2426 N N . ALA A 1 309 ? -22.043 -2.971 18.571 1.00 97.75 309 ALA A N 1
ATOM 2427 C CA . ALA A 1 309 ? -21.435 -4.157 17.966 1.00 97.75 309 ALA A CA 1
ATOM 2428 C C . ALA A 1 309 ? -20.652 -4.991 18.989 1.00 97.75 309 ALA A C 1
ATOM 2430 O O . ALA A 1 309 ? -20.760 -6.217 18.994 1.00 97.75 309 ALA A O 1
ATOM 2431 N N . ARG A 1 310 ? -19.899 -4.343 19.889 1.00 96.94 310 ARG A N 1
ATOM 2432 C CA . ARG A 1 310 ? -19.147 -5.024 20.951 1.00 96.94 310 ARG A CA 1
ATOM 2433 C C . ARG A 1 310 ? -20.070 -5.801 21.892 1.00 96.94 310 ARG A C 1
ATOM 2435 O O . ARG A 1 310 ? -19.743 -6.928 22.245 1.00 96.94 310 ARG A O 1
ATOM 2442 N N . ARG A 1 311 ? -21.220 -5.23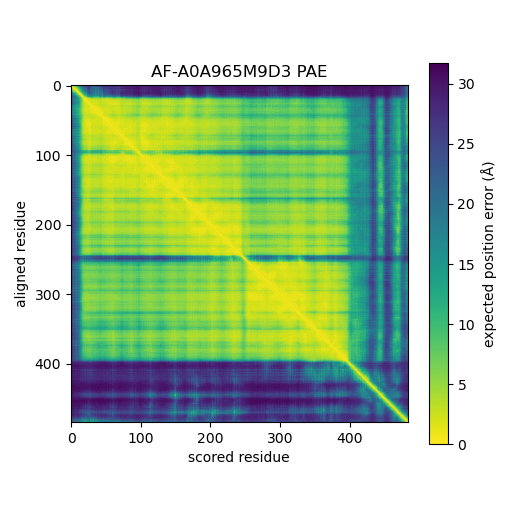3 22.279 1.00 95.81 311 ARG A N 1
ATOM 2443 C CA . ARG A 1 311 ? -22.228 -5.898 23.134 1.00 95.81 311 ARG A CA 1
ATOM 2444 C C . ARG A 1 311 ? -22.869 -7.124 22.484 1.00 95.81 311 ARG A C 1
ATOM 2446 O O . ARG A 1 311 ? -23.440 -7.941 23.193 1.00 95.81 311 ARG A O 1
ATOM 2453 N N . GLN A 1 312 ? -22.797 -7.231 21.160 1.00 94.38 312 GLN A N 1
ATOM 2454 C CA . GLN A 1 312 ? -23.294 -8.368 20.382 1.00 94.38 312 GLN A CA 1
ATOM 2455 C C . GLN A 1 312 ? -22.167 -9.341 19.992 1.00 94.38 312 GLN A C 1
ATOM 2457 O O . GLN A 1 312 ? -22.347 -10.141 19.081 1.00 94.38 312 GLN A O 1
ATOM 2462 N N . ASP A 1 313 ? -20.987 -9.231 20.619 1.00 92.00 313 ASP A N 1
ATOM 2463 C CA . ASP A 1 313 ? -19.771 -9.994 20.295 1.00 92.00 313 ASP A CA 1
ATOM 2464 C C . ASP A 1 313 ? -19.297 -9.853 18.834 1.00 92.00 313 ASP A C 1
ATOM 2466 O O . ASP A 1 313 ? -18.443 -10.602 18.349 1.00 92.00 313 ASP A O 1
ATOM 2470 N N . TRP A 1 314 ? -19.766 -8.819 18.128 1.00 94.50 314 TRP A N 1
ATOM 2471 C CA . TRP A 1 314 ? -19.365 -8.518 16.758 1.00 94.50 314 TRP A CA 1
ATOM 2472 C C . TRP A 1 314 ? -18.106 -7.639 16.735 1.00 94.50 314 TRP A C 1
ATOM 2474 O O . TRP A 1 314 ? -18.076 -6.531 16.186 1.00 94.50 314 TRP A O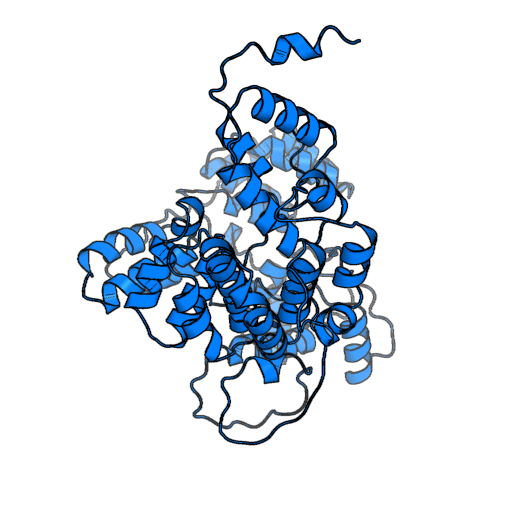 1
ATOM 2484 N N . PHE A 1 315 ? -17.031 -8.135 17.359 1.00 94.69 315 PHE A N 1
ATOM 2485 C CA . PHE A 1 315 ? -15.781 -7.393 17.592 1.00 94.69 315 PHE A CA 1
ATOM 2486 C C . PHE A 1 315 ? -15.171 -6.805 16.319 1.00 94.69 315 PHE A C 1
ATOM 2488 O O . PHE A 1 315 ? -14.640 -5.695 16.333 1.00 94.69 315 PHE A O 1
ATOM 2495 N N . GLU A 1 316 ? -15.281 -7.524 15.203 1.00 93.75 316 GLU A N 1
ATOM 2496 C CA . GLU A 1 316 ? -14.762 -7.076 13.916 1.00 93.75 316 GLU A CA 1
ATOM 2497 C C . GLU A 1 316 ? -15.407 -5.756 13.465 1.00 93.75 316 GLU A C 1
ATOM 2499 O O . GLU A 1 316 ? -14.706 -4.853 12.994 1.00 93.75 316 GLU A O 1
ATOM 2504 N N . ARG A 1 317 ? -16.724 -5.608 13.674 1.00 95.88 317 ARG A N 1
ATOM 2505 C CA . ARG A 1 317 ? -17.458 -4.370 13.381 1.00 95.88 317 ARG A CA 1
ATOM 2506 C C . ARG A 1 317 ? -17.226 -3.301 14.426 1.00 95.88 317 ARG A C 1
ATOM 2508 O O . ARG A 1 317 ? -17.039 -2.155 14.036 1.00 95.88 317 ARG A O 1
ATOM 2515 N N . SER A 1 318 ? -17.159 -3.668 15.707 1.00 97.62 318 SER A N 1
ATOM 2516 C CA . SER A 1 318 ? -16.781 -2.736 16.778 1.00 97.62 318 SER A CA 1
ATOM 2517 C C . SER A 1 318 ? -15.470 -2.025 16.438 1.00 97.62 318 SER A C 1
ATOM 2519 O O . SER A 1 318 ? -15.422 -0.798 16.386 1.00 97.62 318 SER A O 1
ATOM 2521 N N . ILE A 1 319 ? -14.421 -2.793 16.128 1.00 96.50 319 ILE A N 1
ATOM 2522 C CA . ILE A 1 319 ? -13.099 -2.254 15.790 1.00 96.50 319 ILE A CA 1
ATOM 2523 C C . ILE A 1 319 ? -13.175 -1.399 14.526 1.00 96.50 319 ILE A C 1
ATOM 2525 O O . ILE A 1 319 ? -12.680 -0.276 14.519 1.00 96.50 319 ILE A O 1
ATOM 2529 N N . TRP A 1 320 ? -13.797 -1.910 13.460 1.00 96.25 320 TRP A N 1
ATOM 2530 C CA . TRP A 1 320 ? -13.870 -1.192 12.187 1.00 96.25 320 TRP A CA 1
ATOM 2531 C C . TRP A 1 320 ? -14.628 0.135 12.295 1.00 96.25 320 TRP A C 1
ATOM 2533 O O . TRP A 1 320 ? -14.219 1.122 11.686 1.00 96.25 320 TRP A O 1
ATOM 2543 N N . THR A 1 321 ? -15.714 0.173 13.069 1.00 97.62 321 THR A N 1
ATOM 2544 C CA . THR A 1 321 ? -16.474 1.398 13.319 1.00 97.62 321 THR A CA 1
ATOM 2545 C C . THR A 1 321 ? -15.676 2.366 14.189 1.00 97.62 321 THR A C 1
ATOM 2547 O O . THR A 1 321 ? -15.556 3.533 13.829 1.00 97.62 321 THR A O 1
ATOM 2550 N N . ALA A 1 322 ? -15.061 1.896 15.279 1.00 96.25 322 ALA A N 1
ATOM 2551 C CA . ALA A 1 322 ? -14.256 2.750 16.152 1.00 96.25 322 ALA A CA 1
ATOM 2552 C C . ALA A 1 322 ? -13.026 3.338 15.433 1.00 96.25 322 ALA A C 1
ATOM 2554 O O . ALA A 1 322 ? -12.637 4.468 15.714 1.00 96.25 322 ALA A O 1
ATOM 2555 N N . GLU A 1 323 ? -12.430 2.609 14.479 1.00 93.69 323 GLU A N 1
ATOM 2556 C CA . GLU A 1 323 ? -11.310 3.074 13.642 1.00 93.69 323 GLU A CA 1
ATOM 2557 C C . GLU A 1 323 ? -11.678 4.243 12.712 1.00 93.69 323 GLU A C 1
ATOM 2559 O O . GLU A 1 323 ? -10.780 4.959 12.269 1.00 93.69 323 GLU A O 1
ATOM 2564 N N . LYS A 1 324 ? -12.968 4.463 12.420 1.00 93.75 324 LYS A N 1
ATOM 2565 C CA . LYS A 1 324 ? -13.422 5.564 11.553 1.00 93.75 324 LYS A CA 1
ATOM 2566 C C . LYS A 1 324 ? -13.416 6.928 12.228 1.00 93.75 324 LYS A C 1
ATOM 2568 O O . LYS A 1 324 ? -13.453 7.929 11.512 1.00 93.75 324 LYS A O 1
ATOM 2573 N N . THR A 1 325 ? -13.391 6.968 13.558 1.00 92.56 325 THR A N 1
ATOM 2574 C CA . THR A 1 325 ? -13.469 8.233 14.288 1.00 92.56 325 THR A CA 1
ATOM 2575 C C . THR A 1 325 ? -12.203 9.061 14.078 1.00 92.56 325 THR A C 1
ATOM 2577 O O . THR A 1 325 ? -11.120 8.499 13.867 1.00 92.56 325 THR A O 1
ATOM 2580 N N . ARG A 1 326 ? -12.317 10.392 14.109 1.00 85.88 326 ARG A N 1
ATOM 2581 C CA . ARG A 1 326 ? -11.205 11.299 13.765 1.00 85.88 326 ARG A CA 1
ATOM 2582 C C . ARG A 1 326 ? -10.699 12.130 14.937 1.00 85.88 326 ARG A C 1
ATOM 2584 O O . ARG A 1 326 ? -9.498 12.304 15.064 1.00 85.88 326 ARG A O 1
ATOM 2591 N N . ARG A 1 327 ? -11.601 12.659 15.758 1.00 84.19 327 ARG A N 1
ATOM 2592 C CA . ARG A 1 327 ? -11.315 13.592 16.857 1.00 84.19 327 ARG A CA 1
ATOM 2593 C C . ARG A 1 327 ? -11.556 12.954 18.215 1.00 84.19 327 ARG A C 1
ATOM 2595 O O . ARG A 1 327 ? -10.783 13.182 19.141 1.00 84.19 327 ARG A O 1
ATOM 2602 N N . VAL A 1 328 ? -12.625 12.169 18.324 1.00 89.19 328 VAL A N 1
ATOM 2603 C CA . VAL A 1 328 ? -13.015 11.499 19.568 1.00 89.19 328 VAL A CA 1
ATOM 2604 C C . VAL A 1 328 ? -12.711 10.015 19.447 1.00 89.19 328 VAL A C 1
ATOM 2606 O O . VAL A 1 328 ? -13.051 9.367 18.453 1.00 89.19 328 VAL A O 1
ATOM 2609 N N . HIS A 1 329 ? -12.029 9.457 20.439 1.00 89.19 329 HIS A N 1
ATOM 2610 C CA . HIS A 1 329 ? -11.593 8.068 20.403 1.00 89.19 329 HIS A CA 1
ATOM 2611 C C . HIS A 1 329 ? -12.067 7.318 21.640 1.00 89.19 329 HIS A C 1
ATOM 2613 O O . HIS A 1 329 ? -12.361 7.901 22.674 1.00 89.19 329 HIS A O 1
ATOM 2619 N N . ASN A 1 330 ? -12.125 5.999 21.502 1.00 92.19 330 ASN A N 1
ATOM 2620 C CA . ASN A 1 330 ? -12.252 5.078 22.615 1.00 92.19 330 ASN A CA 1
ATOM 2621 C C . ASN A 1 330 ? -11.304 3.911 22.342 1.00 92.19 330 ASN A C 1
ATOM 2623 O O . ASN A 1 330 ? -11.536 3.091 21.442 1.00 92.19 330 ASN A O 1
ATOM 2627 N N . TYR A 1 331 ? -10.188 3.868 23.066 1.00 89.94 331 TYR A N 1
ATOM 2628 C CA . TYR A 1 331 ? -9.153 2.867 22.818 1.00 89.94 331 TYR A CA 1
ATOM 2629 C C . TYR A 1 331 ? -9.585 1.463 23.250 1.00 89.94 331 TYR A C 1
ATOM 2631 O O . TYR A 1 331 ? -9.151 0.496 22.624 1.00 89.94 331 TYR A O 1
ATOM 2639 N N . ALA A 1 332 ? -10.511 1.335 24.206 1.00 92.31 332 ALA A N 1
ATOM 2640 C CA . ALA A 1 332 ? -11.096 0.047 24.575 1.00 92.31 332 ALA A CA 1
ATOM 2641 C C . ALA A 1 332 ? -11.944 -0.559 23.436 1.00 92.31 332 ALA A C 1
ATOM 2643 O O . ALA A 1 332 ? -11.957 -1.777 23.263 1.00 92.31 332 ALA A O 1
ATOM 2644 N N . LEU A 1 333 ? -12.590 0.272 22.608 1.00 94.88 333 LEU A N 1
ATOM 2645 C CA . LEU A 1 333 ? -13.328 -0.168 21.413 1.00 94.88 333 LEU A CA 1
ATOM 2646 C C . LEU A 1 333 ? -12.428 -0.402 20.193 1.00 94.88 333 LEU A C 1
ATOM 2648 O O . LEU A 1 333 ? -12.699 -1.293 19.383 1.00 94.88 333 LEU A O 1
ATOM 2652 N N . ARG A 1 334 ? -11.342 0.371 20.054 1.00 92.44 334 ARG A N 1
ATOM 2653 C CA . ARG A 1 334 ? -10.349 0.186 18.980 1.00 92.44 334 ARG A CA 1
ATOM 2654 C C . ARG A 1 334 ? -9.458 -1.031 19.215 1.00 92.44 334 ARG A C 1
ATOM 2656 O O . ARG A 1 334 ? -9.073 -1.689 18.246 1.00 92.44 334 ARG A O 1
ATOM 2663 N N . TYR A 1 335 ? -9.127 -1.328 20.467 1.00 93.00 335 TYR A N 1
ATOM 2664 C CA . TYR A 1 335 ? -8.237 -2.412 20.883 1.00 93.00 335 TYR A CA 1
ATOM 2665 C C . TYR A 1 335 ? -8.892 -3.264 21.984 1.00 93.00 335 TYR A C 1
ATOM 2667 O O . TYR A 1 335 ? -8.364 -3.344 23.094 1.00 93.00 335 TYR A O 1
ATOM 2675 N N . PRO A 1 336 ? -10.040 -3.909 21.699 1.00 94.50 336 PRO A N 1
ATOM 2676 C CA . PRO A 1 336 ? -10.720 -4.726 22.690 1.00 94.50 336 PRO A CA 1
ATOM 2677 C C . PRO A 1 336 ? -9.885 -5.964 23.025 1.00 94.50 336 PRO A C 1
ATOM 2679 O O . PRO A 1 336 ? -9.108 -6.459 22.204 1.00 94.50 336 PRO A O 1
ATOM 2682 N N . THR A 1 337 ? -10.093 -6.495 24.226 1.00 94.62 337 THR A N 1
ATOM 2683 C CA . THR A 1 337 ? -9.381 -7.667 24.754 1.00 94.62 337 THR A CA 1
ATOM 2684 C C . THR A 1 337 ? -10.338 -8.831 25.062 1.00 94.62 337 THR A C 1
ATOM 2686 O O . THR A 1 337 ? -10.421 -9.286 26.206 1.00 94.62 337 THR A O 1
ATOM 2689 N N . PRO A 1 338 ? -11.103 -9.334 24.066 1.00 92.25 338 PRO A N 1
ATOM 2690 C CA . PRO A 1 338 ? -11.963 -10.490 24.281 1.00 92.25 338 PRO A CA 1
ATOM 2691 C C . PRO A 1 338 ? -11.119 -11.743 24.535 1.00 92.25 338 PRO A C 1
ATOM 2693 O O . PRO A 1 338 ? -9.980 -11.850 24.079 1.00 92.25 338 PRO A O 1
ATOM 2696 N N . PHE A 1 339 ? -11.703 -12.723 25.226 1.00 89.50 339 PHE A N 1
ATOM 2697 C CA . PHE A 1 339 ? -11.025 -13.975 25.587 1.00 89.50 339 PHE A CA 1
ATOM 2698 C C . PHE A 1 339 ? -9.811 -13.781 26.520 1.00 89.50 339 PHE A C 1
ATOM 2700 O O . PHE A 1 339 ? -8.828 -14.517 26.425 1.00 89.50 339 PHE A O 1
ATOM 2707 N N . ALA A 1 340 ? -9.860 -12.793 27.423 1.00 90.69 340 ALA A N 1
ATOM 2708 C CA . ALA A 1 340 ? -8.740 -12.415 28.291 1.00 90.69 340 ALA A CA 1
ATOM 2709 C C . ALA A 1 340 ? -8.102 -13.577 29.044 1.00 90.69 340 ALA A C 1
ATOM 2711 O O . ALA A 1 340 ? -6.880 -13.719 29.006 1.00 90.69 340 ALA A O 1
ATOM 2712 N N . GLU A 1 341 ? -8.906 -14.440 29.650 1.00 89.19 341 GLU A N 1
ATOM 2713 C CA . GLU A 1 341 ? -8.393 -15.589 30.391 1.00 89.19 341 GLU A CA 1
ATOM 2714 C C . GLU A 1 341 ? -7.699 -16.594 29.466 1.00 89.19 341 GLU A C 1
ATOM 2716 O O . GLU A 1 341 ? -6.592 -17.052 29.753 1.00 89.19 341 GLU A O 1
ATOM 2721 N N . GLN A 1 342 ? -8.281 -16.878 28.296 1.00 84.88 342 GLN A N 1
ATOM 2722 C CA . GLN A 1 342 ? -7.678 -17.785 27.322 1.00 84.88 342 GLN A CA 1
ATOM 2723 C C . GLN A 1 342 ? -6.382 -17.202 26.745 1.00 84.88 342 GLN A C 1
ATOM 2725 O O . GLN A 1 342 ? -5.393 -17.924 26.625 1.00 84.88 342 GLN A O 1
ATOM 2730 N N . VAL A 1 343 ? -6.358 -15.913 26.403 1.00 84.81 343 VAL A N 1
ATOM 2731 C CA . VAL A 1 343 ? -5.173 -15.250 25.843 1.00 84.81 343 VAL A CA 1
ATOM 2732 C C . VAL A 1 343 ? -4.055 -15.186 26.881 1.00 84.81 343 VAL A C 1
ATOM 2734 O O . VAL A 1 343 ? -2.943 -15.609 26.571 1.00 84.81 343 VAL A O 1
ATOM 2737 N N . LYS A 1 344 ? -4.339 -14.753 28.118 1.00 87.19 344 LYS A N 1
ATOM 2738 C CA . LYS A 1 344 ? -3.352 -14.693 29.212 1.00 87.19 344 LYS A CA 1
ATOM 2739 C C . LYS A 1 344 ? -2.767 -16.066 29.525 1.00 87.19 344 LYS A C 1
ATOM 2741 O O . LYS A 1 344 ? -1.548 -16.213 29.565 1.00 87.19 344 LYS A O 1
ATOM 2746 N N . LEU A 1 345 ? -3.615 -17.086 29.678 1.00 82.56 345 LEU A N 1
ATOM 2747 C CA . LEU A 1 345 ? -3.171 -18.453 29.959 1.00 82.56 345 LEU A CA 1
ATOM 2748 C C . LEU A 1 345 ? -2.203 -18.961 28.880 1.00 82.56 345 LEU A C 1
ATOM 2750 O O . LEU A 1 345 ? -1.169 -19.554 29.188 1.00 82.56 345 LEU A O 1
ATOM 2754 N N . ARG A 1 346 ? -2.526 -18.728 27.601 1.00 79.44 346 ARG A N 1
ATOM 2755 C CA . ARG A 1 346 ? -1.699 -19.186 26.474 1.00 79.44 346 ARG A CA 1
ATOM 2756 C C . ARG A 1 346 ? -0.427 -18.366 26.310 1.00 79.44 346 ARG A C 1
ATOM 2758 O O . ARG A 1 346 ? 0.616 -18.950 26.039 1.00 79.44 346 ARG A O 1
ATOM 2765 N N . ALA A 1 347 ? -0.504 -17.054 26.493 1.00 82.88 347 ALA A N 1
ATOM 2766 C CA . ALA A 1 347 ? 0.644 -16.159 26.459 1.00 82.88 347 ALA A CA 1
ATOM 2767 C C . ALA A 1 347 ? 1.677 -16.549 27.531 1.00 82.88 347 ALA A C 1
ATOM 2769 O O . ALA A 1 347 ? 2.836 -16.803 27.201 1.00 82.88 347 ALA A O 1
ATOM 2770 N N . ASN A 1 348 ? 1.227 -16.739 28.778 1.00 84.31 348 ASN A N 1
ATOM 2771 C CA . ASN A 1 348 ? 2.081 -17.117 29.906 1.00 84.31 348 ASN A CA 1
ATOM 2772 C C . ASN A 1 348 ? 2.714 -18.501 29.724 1.00 84.31 348 ASN A C 1
ATOM 2774 O O . ASN A 1 348 ? 3.909 -18.660 29.953 1.00 84.31 348 ASN A O 1
ATOM 2778 N N . HIS A 1 349 ? 1.949 -19.490 29.246 1.00 80.56 349 HIS A N 1
ATOM 2779 C CA . HIS A 1 349 ? 2.466 -20.840 28.982 1.00 80.56 349 HIS A CA 1
ATOM 2780 C C . HIS A 1 349 ? 3.617 -20.860 27.957 1.00 80.56 349 HIS A C 1
ATOM 2782 O O . HIS A 1 349 ? 4.413 -21.795 27.930 1.00 80.56 349 HIS A O 1
ATOM 2788 N N . HIS A 1 350 ? 3.706 -19.846 27.094 1.00 76.88 350 HIS A N 1
ATOM 2789 C CA . HIS A 1 350 ? 4.706 -19.765 26.031 1.00 76.88 350 HIS A CA 1
ATOM 2790 C C . HIS A 1 350 ? 5.660 -18.573 26.166 1.00 76.88 350 HIS A C 1
ATOM 2792 O O . HIS A 1 350 ? 6.411 -18.300 25.229 1.00 76.88 350 HIS A O 1
ATOM 2798 N N . THR A 1 351 ? 5.644 -17.881 27.310 1.00 87.75 351 THR A N 1
ATOM 2799 C CA . THR A 1 351 ? 6.510 -16.725 27.599 1.00 87.75 351 THR A CA 1
ATOM 2800 C C . THR A 1 351 ? 6.426 -15.641 26.513 1.00 87.75 351 THR A C 1
ATOM 2802 O O . THR A 1 351 ? 7.424 -15.036 26.122 1.00 87.75 351 THR A O 1
ATOM 2805 N N . VAL A 1 352 ? 5.221 -15.422 25.980 1.00 86.62 352 VAL A N 1
ATOM 2806 C CA . VAL A 1 352 ? 4.918 -14.355 25.018 1.00 86.62 352 VAL A CA 1
ATOM 2807 C C . VAL A 1 352 ? 4.161 -13.257 25.751 1.00 86.62 352 VAL A C 1
ATOM 2809 O O . VAL A 1 352 ? 3.274 -13.555 26.542 1.00 86.62 352 VAL A O 1
ATOM 2812 N N . ASP A 1 353 ? 4.479 -11.996 25.468 1.00 88.00 353 ASP A N 1
ATOM 2813 C CA . ASP A 1 353 ? 3.714 -10.858 25.983 1.00 88.00 353 ASP A CA 1
ATOM 2814 C C . ASP A 1 353 ? 2.239 -10.942 25.515 1.00 88.00 353 ASP A C 1
ATOM 2816 O O . ASP A 1 353 ? 1.983 -10.991 24.301 1.00 88.00 353 ASP A O 1
ATOM 2820 N N . PRO A 1 354 ? 1.250 -10.954 26.433 1.00 89.75 354 PRO A N 1
ATOM 2821 C CA . PRO A 1 354 ? -0.165 -10.939 26.076 1.00 89.75 354 PRO A CA 1
ATOM 2822 C C . PRO A 1 354 ? -0.557 -9.786 25.142 1.00 89.75 354 PRO A C 1
ATOM 2824 O O . PRO A 1 354 ? -1.369 -9.998 24.240 1.00 89.75 354 PRO A O 1
ATOM 2827 N N . ALA A 1 355 ? 0.024 -8.591 25.303 1.00 89.88 355 ALA A N 1
ATOM 2828 C CA . ALA A 1 355 ? -0.273 -7.433 24.458 1.00 89.88 355 ALA A CA 1
ATOM 2829 C C . ALA A 1 355 ? 0.142 -7.682 23.001 1.00 89.88 355 ALA A C 1
ATOM 2831 O O . ALA A 1 355 ? -0.602 -7.377 22.066 1.00 89.88 355 ALA A O 1
ATOM 2832 N N . LEU A 1 356 ? 1.293 -8.328 22.799 1.00 88.38 356 LEU A N 1
ATOM 2833 C CA . LEU A 1 356 ? 1.757 -8.730 21.475 1.00 88.38 356 LEU A CA 1
ATOM 2834 C C . LEU A 1 356 ? 0.826 -9.773 20.841 1.00 88.38 356 LEU A C 1
ATOM 2836 O O . LEU A 1 356 ? 0.505 -9.678 19.653 1.00 88.38 356 LEU A O 1
ATOM 2840 N N . LEU A 1 357 ? 0.383 -10.765 21.620 1.00 87.00 357 LEU A N 1
ATOM 2841 C CA . LEU A 1 357 ? -0.549 -11.785 21.138 1.00 87.00 357 LEU A CA 1
ATOM 2842 C C . LEU A 1 357 ? -1.894 -11.160 20.731 1.00 87.00 357 LEU A C 1
ATOM 2844 O O . LEU A 1 357 ? -2.420 -11.484 19.664 1.00 87.00 357 LEU A O 1
ATOM 2848 N N . TYR A 1 358 ? -2.403 -10.214 21.522 1.00 92.38 358 TYR A N 1
ATOM 2849 C CA . TYR A 1 358 ? -3.588 -9.427 21.184 1.00 92.38 358 TYR A CA 1
ATOM 2850 C C . TYR A 1 358 ? -3.417 -8.619 19.901 1.00 92.38 358 TYR A C 1
ATOM 2852 O O . TYR A 1 358 ? -4.271 -8.694 19.016 1.00 92.38 358 TYR A O 1
ATOM 2860 N N . GLY A 1 359 ? -2.304 -7.892 19.770 1.00 90.50 359 GLY A N 1
ATOM 2861 C CA . GLY A 1 359 ? -1.992 -7.119 18.569 1.00 90.50 359 GLY A CA 1
ATOM 2862 C C . GLY A 1 359 ? -1.977 -7.990 17.312 1.00 90.50 359 GLY A C 1
ATOM 2863 O O . GLY A 1 359 ? -2.539 -7.610 16.283 1.00 90.50 359 GLY A O 1
ATOM 2864 N N . LEU A 1 360 ? -1.418 -9.201 17.411 1.00 87.69 360 LEU A N 1
ATOM 2865 C CA . LEU A 1 360 ? -1.428 -10.162 16.314 1.00 87.69 360 LEU A CA 1
ATOM 2866 C C . LEU A 1 360 ? -2.848 -10.646 15.986 1.00 87.69 360 LEU A C 1
ATOM 2868 O O . LEU A 1 360 ? -3.251 -10.572 14.831 1.00 87.69 360 LEU A O 1
ATOM 2872 N N . ILE A 1 361 ? -3.626 -11.107 16.970 1.00 88.69 361 ILE A N 1
ATOM 2873 C CA . ILE A 1 361 ? -4.998 -11.597 16.735 1.00 88.69 361 ILE A CA 1
ATOM 2874 C C . ILE A 1 361 ? -5.871 -10.503 16.108 1.00 88.69 361 ILE A C 1
ATOM 2876 O O . ILE A 1 361 ? -6.575 -10.751 15.124 1.00 88.69 361 ILE A O 1
ATOM 2880 N N . ARG A 1 362 ? -5.784 -9.276 16.634 1.00 93.69 362 ARG A N 1
ATOM 2881 C CA . ARG A 1 362 ? -6.497 -8.109 16.109 1.00 93.69 362 ARG A CA 1
ATOM 2882 C C . ARG A 1 362 ? -6.165 -7.869 14.637 1.00 93.69 362 ARG A C 1
ATOM 2884 O O . ARG A 1 362 ? -7.075 -7.661 13.840 1.00 93.69 362 ARG A O 1
ATOM 2891 N N . GLN A 1 363 ? -4.883 -7.915 14.277 1.00 89.19 363 GLN A N 1
ATOM 2892 C CA . GLN A 1 363 ? -4.426 -7.689 12.906 1.00 89.19 363 GLN A CA 1
ATOM 2893 C C . GLN A 1 363 ? -4.827 -8.817 11.942 1.00 89.19 363 GLN A C 1
ATOM 2895 O O . GLN A 1 363 ? -5.055 -8.553 10.762 1.00 89.19 363 GLN A O 1
ATOM 2900 N N . GLU A 1 364 ? -4.886 -10.061 12.417 1.00 87.81 364 GLU A N 1
ATOM 2901 C CA . GLU A 1 364 ? -5.173 -11.223 11.572 1.00 87.81 364 GLU A CA 1
ATOM 2902 C C . GLU A 1 364 ? -6.671 -11.449 11.349 1.00 87.81 364 GLU A C 1
ATOM 2904 O O . GLU A 1 364 ? -7.073 -11.800 10.243 1.00 87.81 364 GLU A O 1
ATOM 2909 N N . SER A 1 365 ? -7.503 -11.264 12.375 1.00 89.75 365 SER A N 1
ATOM 2910 C CA . SER A 1 365 ? -8.925 -11.637 12.318 1.00 89.75 365 SER A CA 1
ATOM 2911 C C . SER A 1 365 ? -9.881 -10.608 12.907 1.00 89.75 365 SER A C 1
ATOM 2913 O O . SER A 1 365 ? -11.091 -10.814 12.831 1.00 89.75 365 SER A O 1
ATOM 2915 N N . ARG A 1 366 ? -9.368 -9.551 13.556 1.00 93.31 366 ARG A N 1
ATOM 2916 C CA . ARG A 1 366 ? -10.164 -8.663 14.423 1.00 93.31 366 ARG A CA 1
ATOM 2917 C C . ARG A 1 366 ? -11.067 -9.447 15.389 1.00 93.31 366 ARG A C 1
ATOM 2919 O O . ARG A 1 366 ? -12.216 -9.084 15.615 1.00 93.31 366 ARG A O 1
ATOM 2926 N N . PHE A 1 367 ? -10.525 -10.532 15.942 1.00 92.88 367 PHE A N 1
ATOM 2927 C CA . PHE A 1 367 ? -11.191 -11.439 16.880 1.00 92.88 367 PHE A CA 1
ATOM 2928 C C . PHE A 1 367 ? -12.357 -12.262 16.316 1.00 92.88 367 PHE A C 1
ATOM 2930 O O . PHE A 1 367 ? -13.090 -12.864 17.094 1.00 92.88 367 PHE A O 1
ATOM 2937 N N . ASN A 1 368 ? -12.506 -12.370 14.992 1.00 86.69 368 ASN A N 1
ATOM 2938 C CA . ASN A 1 368 ? -13.463 -13.298 14.391 1.00 86.69 368 ASN A CA 1
ATOM 2939 C C . ASN A 1 368 ? -12.892 -14.740 14.366 1.00 86.69 368 ASN A C 1
ATOM 2941 O O . ASN A 1 368 ? -11.962 -15.021 13.599 1.00 86.69 368 ASN A O 1
ATOM 2945 N N . PRO A 1 369 ? -13.439 -15.691 15.151 1.00 84.31 369 PRO A N 1
ATOM 2946 C CA . PRO A 1 369 ? -12.955 -17.072 15.180 1.00 84.31 369 PRO A CA 1
ATOM 2947 C C . PRO A 1 369 ? -13.248 -17.860 13.893 1.00 84.31 369 PRO A C 1
ATOM 2949 O O . PRO A 1 369 ? -12.595 -18.874 13.657 1.00 84.31 369 PRO A O 1
ATOM 2952 N N . GLN A 1 370 ? -14.176 -17.397 13.050 1.00 83.00 370 GLN A N 1
ATOM 2953 C CA . GLN A 1 370 ? -14.534 -18.009 11.763 1.00 83.00 370 GLN A CA 1
ATOM 2954 C C . GLN A 1 370 ? -13.835 -17.345 10.563 1.00 83.00 370 GLN A C 1
ATOM 2956 O O . GLN A 1 370 ? -14.074 -17.720 9.414 1.00 83.00 370 GLN A O 1
ATOM 2961 N N . ALA A 1 371 ? -12.938 -16.381 10.804 1.00 82.12 371 ALA A N 1
ATOM 2962 C CA . ALA A 1 371 ? -12.231 -15.673 9.742 1.00 82.12 371 ALA A CA 1
ATOM 2963 C C . ALA A 1 371 ? -11.498 -16.643 8.802 1.00 82.12 371 ALA A C 1
ATOM 2965 O O . ALA A 1 371 ? -10.704 -17.478 9.247 1.00 82.12 371 ALA A O 1
ATOM 2966 N N . THR A 1 372 ? -11.716 -16.488 7.495 1.00 84.88 372 THR A N 1
ATOM 2967 C CA . THR A 1 372 ? -11.037 -17.266 6.453 1.00 84.88 372 THR A CA 1
ATOM 2968 C C . THR A 1 372 ? -10.469 -16.331 5.392 1.00 84.88 372 THR A C 1
ATOM 2970 O O . THR A 1 372 ? -11.205 -15.537 4.810 1.00 84.88 372 THR A O 1
ATOM 2973 N N . SER A 1 373 ? -9.164 -16.412 5.125 1.00 84.50 373 SER A N 1
ATOM 2974 C CA . SER A 1 373 ? -8.551 -15.634 4.045 1.00 84.50 373 SER A CA 1
ATOM 2975 C C . SER A 1 373 ? -8.769 -16.290 2.677 1.00 84.50 373 SER A C 1
ATOM 2977 O O . SER A 1 373 ? -8.930 -17.510 2.599 1.00 84.50 373 SER A O 1
ATOM 2979 N N . PRO A 1 374 ? -8.661 -15.531 1.570 1.00 82.94 374 PRO A N 1
ATOM 2980 C CA . PRO A 1 374 ? -8.692 -16.094 0.216 1.00 82.94 374 PRO A CA 1
ATOM 2981 C C . PRO A 1 374 ? -7.612 -17.156 -0.043 1.00 82.94 374 PRO A C 1
ATOM 2983 O O . PRO A 1 374 ? -7.795 -18.041 -0.870 1.00 82.94 374 PRO A O 1
ATOM 2986 N N . ALA A 1 375 ? -6.487 -17.091 0.679 1.00 83.12 375 ALA A N 1
ATOM 2987 C CA . ALA A 1 375 ? -5.420 -18.090 0.606 1.00 83.12 375 ALA A CA 1
ATOM 2988 C C . ALA A 1 375 ? -5.710 -19.349 1.450 1.00 83.12 375 ALA A C 1
ATOM 2990 O O . ALA A 1 375 ? -4.930 -20.297 1.425 1.00 83.12 375 ALA A O 1
ATOM 2991 N N . GLY A 1 376 ? -6.806 -19.363 2.214 1.00 82.75 376 GLY A N 1
ATOM 2992 C CA . GLY A 1 376 ? -7.232 -20.487 3.045 1.00 82.75 376 GLY A CA 1
ATOM 2993 C C . GLY A 1 376 ? -6.722 -20.457 4.487 1.00 82.75 376 GLY A C 1
ATOM 2994 O O . GLY A 1 376 ? -6.868 -21.456 5.188 1.00 82.75 376 GLY A O 1
ATOM 2995 N N . ALA A 1 377 ? -6.134 -19.349 4.946 1.00 81.50 377 ALA A N 1
ATOM 2996 C CA . ALA A 1 377 ? -5.765 -19.164 6.353 1.00 81.50 377 ALA A CA 1
ATOM 2997 C C . ALA A 1 377 ? -7.025 -19.062 7.228 1.00 81.50 377 ALA A C 1
ATOM 2999 O O . ALA A 1 377 ? -8.011 -18.486 6.776 1.00 81.50 377 ALA A O 1
ATOM 3000 N N . ARG A 1 378 ? -7.021 -19.629 8.444 1.00 82.25 378 ARG A N 1
ATOM 3001 C CA . ARG A 1 378 ? -8.243 -19.761 9.265 1.00 82.25 378 ARG A CA 1
ATOM 3002 C C . ARG A 1 378 ? -8.072 -19.320 10.717 1.00 82.25 378 ARG A C 1
ATOM 3004 O O . ARG A 1 378 ? -7.003 -19.489 11.309 1.00 82.25 378 ARG A O 1
ATOM 3011 N N . GLY A 1 379 ? -9.169 -18.834 11.293 1.00 83.31 379 GLY A N 1
ATOM 3012 C CA . GLY A 1 379 ? -9.330 -18.550 12.717 1.00 83.31 379 GLY A CA 1
ATOM 3013 C C . GLY A 1 379 ? -8.671 -17.257 13.192 1.00 83.31 379 GLY A C 1
ATOM 3014 O O . GLY A 1 379 ? -8.179 -16.453 12.395 1.00 83.31 379 GLY A O 1
ATOM 3015 N N . LE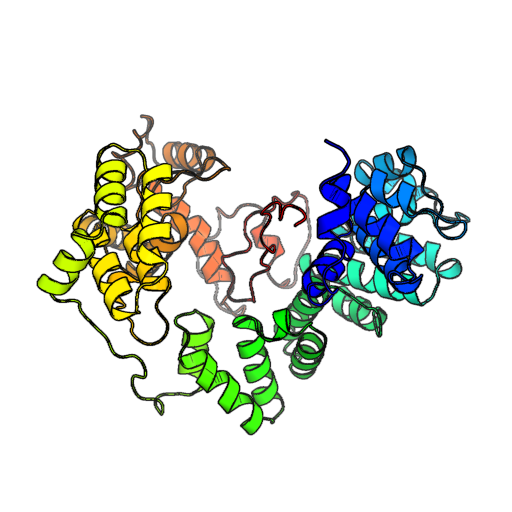U A 1 380 ? -8.626 -17.094 14.519 1.00 84.31 380 LEU A N 1
ATOM 3016 C CA . LEU A 1 380 ? -8.194 -15.868 15.205 1.00 84.31 380 LEU A CA 1
ATOM 3017 C C . LEU A 1 380 ? -6.805 -15.361 14.782 1.00 84.31 380 LEU A C 1
ATOM 3019 O O . LEU A 1 380 ? -6.558 -14.159 14.747 1.00 84.31 380 LEU A O 1
ATOM 3023 N N . MET A 1 381 ? -5.895 -16.277 14.456 1.00 85.31 381 MET A N 1
ATOM 3024 C CA . MET A 1 381 ? -4.505 -15.968 14.101 1.00 85.31 381 MET A CA 1
ATOM 3025 C C . MET A 1 381 ? -4.177 -16.261 12.634 1.00 85.31 381 MET A C 1
ATOM 3027 O O . MET A 1 381 ? -3.002 -16.254 12.271 1.00 85.31 381 MET A O 1
ATOM 3031 N N . GLN A 1 382 ? -5.193 -16.564 11.813 1.00 85.44 382 GLN A N 1
ATOM 3032 C CA . GLN A 1 382 ? -5.048 -16.876 10.387 1.00 85.44 382 GLN A CA 1
ATOM 3033 C C . GLN A 1 382 ? -3.937 -17.906 10.120 1.00 85.44 382 GLN A C 1
ATOM 3035 O O . GLN A 1 382 ? -2.978 -17.676 9.381 1.00 85.44 382 GLN A O 1
ATOM 3040 N N . VAL A 1 383 ? -4.062 -19.085 10.734 1.00 81.12 383 VAL A N 1
ATOM 3041 C CA . VAL A 1 383 ? -3.101 -20.175 10.532 1.00 81.12 383 VAL A CA 1
ATOM 3042 C C . VAL A 1 383 ? -3.419 -20.897 9.223 1.00 81.12 383 VAL A C 1
ATOM 3044 O O . VAL A 1 383 ? -4.560 -21.285 8.975 1.00 81.12 383 VAL A O 1
ATOM 3047 N N . MET A 1 384 ? -2.404 -21.096 8.380 1.00 84.56 384 MET A N 1
ATOM 3048 C CA . MET A 1 384 ? -2.534 -21.887 7.153 1.00 84.56 384 MET A CA 1
ATOM 3049 C C . MET A 1 384 ? -2.746 -23.375 7.478 1.00 84.56 384 MET A C 1
ATOM 3051 O O . MET A 1 384 ? -2.045 -23.895 8.350 1.00 84.56 384 MET A O 1
ATOM 3055 N N . PRO A 1 385 ? -3.614 -24.108 6.752 1.00 80.69 385 PRO A N 1
ATOM 3056 C CA . PRO A 1 385 ? -3.850 -25.535 6.993 1.00 80.69 385 PRO A CA 1
ATOM 3057 C C . PRO A 1 385 ? -2.579 -26.393 6.922 1.00 80.69 385 PRO A C 1
ATOM 3059 O O . PRO A 1 385 ? -2.393 -27.311 7.717 1.00 80.69 385 PRO A O 1
ATOM 3062 N N . THR A 1 386 ? -1.661 -26.066 6.009 1.00 82.44 386 THR A N 1
ATOM 3063 C CA . THR A 1 386 ? -0.357 -26.736 5.888 1.00 82.44 386 THR A CA 1
ATOM 3064 C C . THR A 1 386 ? 0.496 -26.547 7.143 1.00 82.44 386 THR A C 1
ATOM 3066 O O . THR A 1 386 ? 1.029 -27.519 7.680 1.00 82.44 386 THR A O 1
ATOM 3069 N N . THR A 1 387 ? 0.566 -25.318 7.659 1.00 79.56 387 THR A N 1
ATOM 3070 C CA . THR A 1 387 ? 1.263 -24.986 8.908 1.00 79.56 387 THR A CA 1
ATOM 3071 C C . THR A 1 387 ? 0.608 -25.655 10.114 1.00 79.56 387 THR A C 1
ATOM 3073 O O . THR A 1 387 ? 1.310 -26.208 10.957 1.00 79.56 387 THR A O 1
ATOM 3076 N N . ALA A 1 388 ? -0.726 -25.662 10.175 1.00 77.50 388 ALA A N 1
ATOM 3077 C CA . ALA A 1 388 ? -1.488 -26.341 11.219 1.00 77.50 388 ALA A CA 1
ATOM 3078 C C . ALA A 1 388 ? -1.164 -27.841 11.270 1.00 77.50 388 ALA A C 1
ATOM 3080 O O . ALA A 1 388 ? -0.848 -28.371 12.332 1.00 77.50 388 ALA A O 1
ATOM 3081 N N . ASN A 1 389 ? -1.173 -28.518 10.119 1.00 77.25 389 ASN A N 1
ATOM 3082 C CA . ASN A 1 389 ? -0.868 -29.946 10.028 1.00 77.25 389 ASN A CA 1
ATOM 3083 C C . ASN A 1 389 ? 0.582 -30.258 10.412 1.00 77.25 389 ASN A C 1
ATOM 3085 O O . ASN A 1 389 ? 0.840 -31.217 11.140 1.00 77.25 389 ASN A O 1
ATOM 3089 N N . TRP A 1 390 ? 1.534 -29.449 9.938 1.00 80.56 390 TRP A N 1
ATOM 3090 C CA . TRP A 1 390 ? 2.941 -29.588 10.312 1.00 80.56 390 TRP A CA 1
ATOM 3091 C C . TRP A 1 390 ? 3.129 -29.463 11.827 1.00 80.56 390 TRP A C 1
ATOM 3093 O O . TRP A 1 390 ? 3.811 -30.280 12.448 1.00 80.56 390 TRP A O 1
ATOM 3103 N N . LEU A 1 391 ? 2.461 -28.481 12.431 1.00 76.50 391 LEU A N 1
ATOM 3104 C CA . LEU A 1 391 ? 2.542 -28.237 13.859 1.00 76.50 391 LEU A CA 1
ATOM 3105 C C . LEU A 1 391 ? 1.867 -29.335 14.686 1.00 76.50 391 LEU A C 1
ATOM 3107 O O . LEU A 1 391 ? 2.430 -29.786 15.680 1.00 76.50 391 LEU A O 1
ATOM 3111 N N . ALA A 1 392 ? 0.694 -29.806 14.261 1.00 76.12 392 ALA A N 1
ATOM 3112 C CA . ALA A 1 392 ? -0.009 -30.901 14.919 1.00 76.12 392 ALA A CA 1
ATOM 3113 C C . ALA A 1 392 ? 0.868 -32.159 14.998 1.00 76.12 392 ALA A C 1
ATOM 3115 O O . ALA A 1 392 ? 0.998 -32.746 16.070 1.00 76.12 392 ALA A O 1
ATOM 3116 N N . LYS A 1 393 ? 1.561 -32.505 13.903 1.00 80.25 393 LYS A N 1
ATOM 3117 C CA . LYS A 1 393 ? 2.533 -33.610 13.879 1.00 80.25 393 LYS A CA 1
ATOM 3118 C C . LYS A 1 393 ? 3.686 -33.387 14.858 1.00 80.25 393 LYS A C 1
ATOM 3120 O O . LYS A 1 393 ? 4.028 -34.294 15.607 1.00 80.25 393 LYS A O 1
ATOM 3125 N N . LYS A 1 394 ? 4.262 -32.179 14.888 1.00 78.06 394 LYS A N 1
ATOM 3126 C CA . LYS A 1 394 ? 5.357 -31.829 15.812 1.00 78.06 394 LYS A CA 1
ATOM 3127 C C . LYS A 1 394 ? 4.951 -31.889 17.285 1.00 78.06 394 LYS A C 1
ATOM 3129 O O . LYS A 1 394 ? 5.800 -32.166 18.123 1.00 78.06 394 LYS A O 1
ATOM 3134 N N . LEU A 1 395 ? 3.682 -31.634 17.592 1.00 76.38 395 LEU A N 1
ATOM 3135 C CA . LEU A 1 395 ? 3.152 -31.617 18.957 1.00 76.38 395 LEU A CA 1
ATOM 3136 C C . LEU A 1 395 ? 2.453 -32.923 19.369 1.00 76.38 395 LEU A C 1
ATOM 3138 O O . LEU A 1 395 ? 1.849 -32.954 20.439 1.00 76.38 395 LEU A O 1
ATOM 3142 N N . GLY A 1 396 ? 2.499 -33.974 18.541 1.00 79.81 396 GLY A N 1
ATOM 3143 C CA . GLY A 1 396 ? 1.851 -35.259 18.839 1.00 79.81 396 GLY A CA 1
ATOM 3144 C C . GLY A 1 396 ? 0.318 -35.193 18.871 1.00 79.81 396 GLY A C 1
ATOM 3145 O O . GLY A 1 396 ? -0.332 -35.946 19.591 1.00 79.81 396 GLY A O 1
ATOM 3146 N N . LEU A 1 397 ? -0.293 -34.266 18.128 1.00 75.62 397 LEU A N 1
ATOM 3147 C CA . LEU A 1 397 ? -1.747 -34.113 18.055 1.00 75.62 397 LEU A CA 1
ATOM 3148 C C . LEU A 1 397 ? -2.305 -34.990 16.921 1.00 75.62 397 LEU A C 1
ATOM 3150 O O . LEU A 1 397 ? -2.294 -34.598 15.758 1.00 75.62 397 LEU A O 1
ATOM 3154 N N . HIS A 1 398 ? -2.788 -36.188 17.267 1.00 55.44 398 HIS A N 1
ATOM 3155 C CA . HIS A 1 398 ? -3.225 -37.222 16.311 1.00 55.44 398 HIS A CA 1
ATOM 3156 C C . HIS A 1 398 ? -4.655 -37.053 15.761 1.00 55.44 398 HIS A C 1
ATOM 3158 O O . HIS A 1 398 ? -5.027 -37.736 14.811 1.00 55.44 398 HIS A O 1
ATOM 3164 N N . LYS A 1 399 ? -5.470 -36.149 16.322 1.00 51.91 399 LYS A N 1
ATOM 3165 C CA . LYS A 1 399 ? -6.825 -35.854 15.824 1.00 51.91 399 LYS A CA 1
ATOM 3166 C C . LYS A 1 399 ? -6.844 -34.488 15.152 1.00 51.91 399 LYS A C 1
ATOM 3168 O O . LYS A 1 399 ? -6.356 -33.521 15.736 1.00 51.91 399 LYS A O 1
ATOM 3173 N N . HIS A 1 400 ? -7.442 -34.410 13.958 1.00 47.56 400 HIS A N 1
ATOM 3174 C CA . HIS A 1 400 ? -7.737 -33.141 13.293 1.00 47.56 400 HIS A CA 1
ATOM 3175 C C . HIS A 1 400 ? -8.407 -32.203 14.304 1.00 47.56 400 HIS A C 1
ATOM 3177 O O . HIS A 1 400 ? -9.484 -32.537 14.810 1.00 47.56 400 HIS A O 1
ATOM 3183 N N . PRO A 1 401 ? -7.793 -31.061 14.654 1.00 43.41 401 PRO A N 1
ATOM 3184 C CA . PRO A 1 401 ? -8.455 -30.124 15.535 1.00 43.41 401 PRO A CA 1
ATOM 3185 C C . PRO A 1 401 ? -9.706 -29.630 14.806 1.00 43.41 401 PRO A C 1
ATOM 3187 O O . PRO A 1 401 ? -9.611 -28.968 13.772 1.00 43.41 401 PRO A O 1
ATOM 3190 N N . ARG A 1 402 ? -10.892 -29.970 15.334 1.00 40.56 402 ARG A N 1
ATOM 3191 C CA . ARG A 1 402 ? -12.125 -29.253 14.991 1.00 40.56 402 ARG A CA 1
ATOM 3192 C C . ARG A 1 402 ? -11.838 -27.753 15.137 1.00 40.56 402 ARG A C 1
ATOM 3194 O O . ARG A 1 402 ? -11.141 -27.390 16.092 1.00 40.56 402 ARG A O 1
ATOM 3201 N N . PRO A 1 403 ? -12.381 -26.892 14.260 1.00 42.22 403 PRO A N 1
ATOM 3202 C CA . PRO A 1 403 ? -11.995 -25.484 14.133 1.00 42.22 403 PRO A CA 1
ATOM 3203 C C . PRO A 1 403 ? -12.187 -24.613 15.388 1.00 42.22 403 PRO A C 1
ATOM 3205 O O . PRO A 1 403 ? -11.844 -23.442 15.348 1.00 42.22 403 PRO A O 1
ATOM 3208 N N . MET A 1 404 ? -12.646 -25.155 16.522 1.00 36.19 404 MET A N 1
ATOM 3209 C CA . MET A 1 404 ? -12.764 -24.443 17.802 1.00 36.19 404 MET A CA 1
ATOM 3210 C C . MET A 1 404 ? -12.023 -25.082 18.990 1.00 36.19 404 MET A C 1
ATOM 3212 O O . MET A 1 404 ? -11.656 -24.365 19.913 1.00 36.19 404 MET A O 1
ATOM 3216 N N . CYS A 1 405 ? -11.754 -26.393 19.012 1.00 32.47 405 CYS A N 1
ATOM 3217 C CA . CYS A 1 405 ? -11.529 -27.076 20.300 1.00 32.47 405 CYS A CA 1
ATOM 3218 C C . CYS A 1 405 ? -10.067 -27.333 20.708 1.00 32.47 405 CYS A C 1
ATOM 3220 O O . CYS A 1 405 ? -9.852 -27.802 21.818 1.00 32.47 405 CYS A O 1
ATOM 3222 N N . ASN A 1 406 ? -9.050 -27.050 19.881 1.00 36.97 406 ASN A N 1
ATOM 3223 C CA . ASN A 1 406 ? -7.658 -27.383 20.253 1.00 36.97 406 ASN A CA 1
ATOM 3224 C C . ASN A 1 406 ? -6.606 -26.327 19.872 1.00 36.97 406 ASN A C 1
ATOM 3226 O O . ASN A 1 406 ? -5.450 -26.634 19.581 1.00 36.97 406 ASN A O 1
ATOM 3230 N N . TRP A 1 407 ? -7.001 -25.053 19.893 1.00 47.00 407 TRP A N 1
ATOM 3231 C CA . TRP A 1 407 ? -6.140 -23.936 19.494 1.00 47.00 407 TRP A CA 1
ATOM 3232 C C . TRP A 1 407 ? -4.957 -23.683 20.426 1.00 47.00 407 TRP A C 1
ATOM 3234 O O . TRP A 1 407 ? -3.947 -23.162 19.975 1.00 47.00 407 TRP A O 1
ATOM 3244 N N . GLY A 1 408 ? -5.009 -24.112 21.688 1.00 42.12 408 GLY A N 1
ATOM 3245 C CA . GLY A 1 408 ? -3.986 -23.769 22.678 1.00 42.12 408 GLY A CA 1
ATOM 3246 C C . GLY A 1 408 ? -2.550 -24.150 22.323 1.00 42.12 408 GLY A C 1
ATOM 3247 O O . GLY A 1 408 ? -1.624 -23.399 22.602 1.00 42.12 408 GLY A O 1
ATOM 3248 N N . ARG A 1 409 ? -2.372 -25.303 21.676 1.00 38.69 409 ARG A N 1
ATOM 3249 C CA . ARG A 1 409 ? -1.065 -25.797 21.219 1.00 38.69 409 ARG A CA 1
ATOM 3250 C C . ARG A 1 409 ? -0.711 -25.289 19.818 1.00 38.69 409 ARG A C 1
ATOM 3252 O O . ARG A 1 409 ? 0.460 -25.082 19.513 1.00 38.69 409 ARG A O 1
ATOM 3259 N N . LEU A 1 410 ? -1.723 -25.045 18.982 1.00 43.19 410 LEU A N 1
ATOM 3260 C CA . LEU A 1 410 ? -1.551 -24.572 17.609 1.00 43.19 410 LEU A CA 1
ATOM 3261 C C . LEU A 1 410 ? -1.216 -23.068 17.535 1.00 43.19 410 LEU A C 1
ATOM 3263 O O . LEU A 1 410 ? -0.481 -22.643 16.650 1.00 43.19 410 LEU A O 1
ATOM 3267 N N . MET A 1 411 ? -1.719 -22.285 18.496 1.00 43.38 411 MET A N 1
ATOM 3268 C CA . MET A 1 411 ? -1.530 -20.836 18.630 1.00 43.38 411 MET A CA 1
ATOM 3269 C C . MET A 1 411 ? -0.050 -20.429 18.610 1.00 43.38 411 MET A C 1
ATOM 3271 O O . MET A 1 411 ? 0.327 -19.466 17.938 1.00 43.38 411 MET A O 1
ATOM 3275 N N . CYS A 1 412 ? 0.814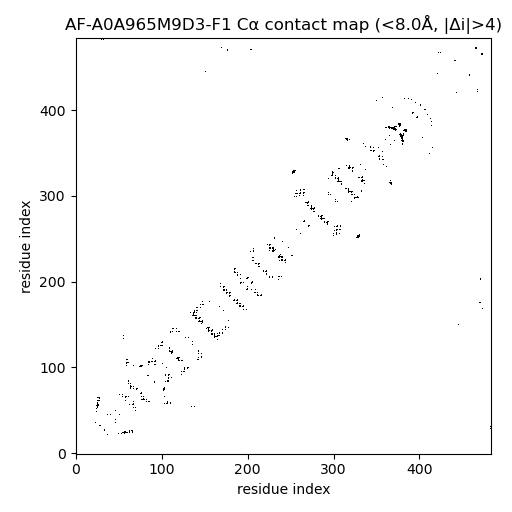 -21.167 19.315 1.00 39.31 412 CYS A N 1
ATOM 3276 C CA . CYS A 1 412 ? 2.145 -20.656 19.629 1.00 39.31 412 CYS A CA 1
ATOM 3277 C C . CYS A 1 412 ? 3.252 -20.942 18.621 1.00 39.31 412 CYS A C 1
ATOM 3279 O O . CYS A 1 412 ? 4.129 -20.093 18.490 1.00 39.31 412 CYS A O 1
ATOM 3281 N N . ALA A 1 413 ? 3.236 -22.027 17.841 1.00 35.12 413 ALA A N 1
ATOM 3282 C CA . ALA A 1 413 ? 4.324 -22.190 16.866 1.00 35.12 413 ALA A CA 1
ATOM 3283 C C . ALA A 1 413 ? 4.165 -21.304 15.620 1.00 35.12 413 ALA A C 1
ATOM 3285 O O . ALA A 1 413 ? 5.153 -20.977 14.960 1.00 35.12 413 ALA A O 1
ATOM 3286 N N . THR A 1 414 ? 2.948 -20.837 15.323 1.00 38.69 414 THR A N 1
ATOM 3287 C CA . THR A 1 414 ? 2.739 -19.724 14.384 1.00 38.69 414 THR A CA 1
ATOM 3288 C C . THR A 1 414 ? 3.146 -18.377 14.971 1.00 38.69 414 THR A C 1
ATOM 3290 O O . THR A 1 414 ? 3.715 -17.559 14.251 1.00 38.69 414 THR A O 1
ATOM 3293 N N . CYS A 1 415 ? 2.938 -18.157 16.275 1.00 34.62 415 CYS A N 1
ATOM 3294 C CA . CYS A 1 415 ? 3.488 -16.989 16.966 1.00 34.62 415 CYS A CA 1
ATOM 3295 C C . CYS A 1 415 ? 5.016 -16.994 16.947 1.00 34.62 415 CYS A C 1
ATOM 3297 O O . CYS A 1 415 ? 5.596 -15.987 16.574 1.00 34.62 415 CYS A O 1
ATOM 3299 N N . SER A 1 416 ? 5.687 -18.105 17.266 1.00 30.20 416 SER A N 1
ATOM 3300 C CA . SER A 1 416 ? 7.153 -18.164 17.318 1.00 30.20 416 SER A CA 1
ATOM 3301 C C . SER A 1 416 ? 7.796 -17.984 15.939 1.00 30.20 416 SER A C 1
ATOM 3303 O O . SER A 1 416 ? 8.727 -17.194 15.799 1.00 30.20 416 SER A O 1
ATOM 3305 N N . THR A 1 417 ? 7.256 -18.612 14.887 1.00 35.34 417 THR A N 1
ATOM 3306 C CA . THR A 1 417 ? 7.741 -18.414 13.506 1.00 35.34 417 THR A CA 1
ATOM 3307 C C . THR A 1 417 ? 7.518 -16.990 12.994 1.00 35.34 417 THR A C 1
ATOM 3309 O O . THR A 1 417 ? 8.332 -16.482 12.221 1.00 35.34 417 THR A O 1
ATOM 3312 N N . ARG A 1 418 ? 6.457 -16.305 13.443 1.00 34.50 418 ARG A N 1
ATOM 3313 C CA . ARG A 1 418 ? 6.181 -14.904 13.096 1.00 34.50 418 ARG A CA 1
ATOM 3314 C C . ARG A 1 418 ? 6.899 -13.896 14.002 1.00 34.50 418 ARG A C 1
ATOM 3316 O O . ARG A 1 418 ? 7.256 -12.825 13.534 1.00 34.50 418 ARG A O 1
ATOM 3323 N N . TRP A 1 419 ? 7.182 -14.251 15.250 1.00 32.94 419 TRP A N 1
ATOM 3324 C CA . TRP A 1 419 ? 7.927 -13.452 16.226 1.00 32.94 419 TRP A CA 1
ATOM 3325 C C . TRP A 1 419 ? 9.425 -13.440 15.936 1.00 32.94 419 TRP A C 1
ATOM 3327 O O . TRP A 1 419 ? 10.028 -12.368 15.937 1.00 32.94 419 TRP A O 1
ATOM 3337 N N . ILE A 1 420 ? 10.007 -14.588 15.554 1.00 32.88 420 ILE A N 1
ATOM 3338 C CA . ILE A 1 420 ? 11.351 -14.643 14.950 1.00 32.88 420 ILE A CA 1
ATOM 3339 C C . ILE A 1 420 ? 11.409 -13.676 13.764 1.00 32.88 420 ILE A C 1
ATOM 3341 O O . ILE A 1 420 ? 12.395 -12.976 13.589 1.00 32.88 420 ILE A O 1
ATOM 3345 N N . ARG A 1 421 ? 10.310 -13.568 13.009 1.00 28.06 421 ARG A N 1
ATOM 3346 C CA . ARG A 1 421 ? 10.136 -12.654 11.880 1.00 28.06 421 ARG A CA 1
ATOM 3347 C C . ARG A 1 421 ? 9.964 -11.182 12.255 1.00 28.06 421 ARG A C 1
ATOM 3349 O O . ARG A 1 421 ? 9.951 -10.415 11.315 1.00 28.06 421 ARG A O 1
ATOM 3356 N N . VAL A 1 422 ? 9.786 -10.776 13.516 1.00 27.44 422 VAL A N 1
ATOM 3357 C CA . VAL A 1 422 ? 9.631 -9.361 13.942 1.00 27.44 422 VAL A CA 1
ATOM 3358 C C . VAL A 1 422 ? 10.813 -8.923 14.807 1.00 27.44 422 VAL A C 1
ATOM 3360 O O . VAL A 1 422 ? 11.423 -7.891 14.535 1.00 27.44 422 VAL A O 1
ATOM 3363 N N . ARG A 1 423 ? 11.221 -9.747 15.783 1.00 25.53 423 ARG A N 1
ATOM 3364 C CA . ARG A 1 423 ? 12.380 -9.496 16.664 1.00 25.53 423 ARG A CA 1
ATOM 3365 C C . ARG A 1 423 ? 13.664 -9.247 15.876 1.00 25.53 423 ARG A C 1
ATOM 3367 O O . ARG A 1 423 ? 14.515 -8.450 16.252 1.00 25.53 423 ARG A O 1
ATOM 3374 N N . SER A 1 424 ? 13.793 -9.924 14.749 1.00 28.48 424 SER A N 1
ATOM 3375 C CA . SER A 1 424 ? 14.992 -9.923 13.935 1.00 28.48 424 SER A CA 1
ATOM 3376 C C . SER A 1 424 ? 15.112 -8.735 12.967 1.00 28.48 424 SER A C 1
ATOM 3378 O O . SER A 1 424 ? 16.038 -8.711 12.159 1.00 28.48 424 SER A O 1
ATOM 3380 N N . TRP A 1 425 ? 14.144 -7.812 12.984 1.00 25.73 425 TRP A N 1
ATOM 3381 C CA . TRP A 1 425 ? 14.186 -6.537 12.254 1.00 25.73 425 TRP A CA 1
ATOM 3382 C C . TRP A 1 425 ? 14.849 -5.423 13.071 1.00 25.73 425 TRP A C 1
ATOM 3384 O O . TRP A 1 425 ? 15.198 -4.395 12.503 1.00 25.73 425 TRP A O 1
ATOM 3394 N N . TRP A 1 426 ? 15.017 -5.636 14.381 1.00 26.48 426 TRP A N 1
ATOM 3395 C CA . TRP A 1 426 ? 15.376 -4.600 15.354 1.00 26.48 426 TRP A CA 1
ATOM 3396 C C . TRP A 1 426 ? 16.729 -4.807 16.050 1.00 26.48 426 TRP A C 1
ATOM 3398 O O . TRP A 1 426 ? 17.154 -3.927 16.789 1.00 26.48 426 TRP A O 1
ATOM 3408 N N . GLN A 1 427 ? 17.425 -5.934 15.847 1.00 23.50 427 GLN A N 1
ATOM 3409 C CA . GLN A 1 427 ? 18.720 -6.153 16.504 1.00 23.50 427 GLN A CA 1
ATOM 3410 C C . GLN A 1 427 ? 19.895 -5.577 15.691 1.00 23.50 427 GLN A C 1
ATOM 3412 O O . GLN A 1 427 ? 20.087 -5.988 14.541 1.00 23.50 427 GLN A O 1
ATOM 3417 N N . PRO A 1 428 ? 20.737 -4.711 16.291 1.00 24.20 428 PRO A N 1
ATOM 3418 C CA . PRO A 1 428 ? 22.122 -4.562 15.868 1.00 24.20 428 PRO A CA 1
ATOM 3419 C C . PRO A 1 428 ? 22.877 -5.879 16.118 1.00 24.20 428 PRO A C 1
ATOM 3421 O O . PRO A 1 428 ? 22.521 -6.666 16.995 1.00 24.20 428 PRO A O 1
ATOM 3424 N N . ALA A 1 429 ? 23.905 -6.145 15.317 1.00 29.17 429 ALA A N 1
ATOM 3425 C CA . ALA A 1 429 ? 24.582 -7.438 15.202 1.00 29.17 429 ALA A CA 1
ATOM 3426 C C . ALA A 1 429 ? 25.486 -7.837 16.398 1.00 29.17 429 ALA A C 1
ATOM 3428 O O . ALA A 1 429 ? 26.624 -8.240 16.174 1.00 29.17 429 ALA A O 1
ATOM 3429 N N . THR A 1 430 ? 25.041 -7.736 17.658 1.00 24.48 430 THR A N 1
ATOM 3430 C CA . THR A 1 430 ? 25.961 -7.868 18.812 1.00 24.48 430 THR A CA 1
ATOM 3431 C C . THR A 1 430 ? 25.496 -8.715 20.004 1.00 24.48 430 THR A C 1
ATOM 3433 O O . THR A 1 430 ? 26.038 -8.556 21.093 1.00 24.48 430 THR A O 1
ATOM 3436 N N . THR A 1 431 ? 24.579 -9.683 19.875 1.00 23.52 431 THR A N 1
ATOM 3437 C CA . THR A 1 431 ? 24.380 -10.640 20.996 1.00 23.52 431 THR A CA 1
ATOM 3438 C C . THR A 1 431 ? 23.975 -12.051 20.551 1.00 23.52 431 THR A C 1
ATOM 3440 O O . THR A 1 431 ? 22.881 -12.224 20.010 1.00 23.52 431 THR A O 1
ATOM 3443 N N . PRO A 1 432 ? 24.813 -13.085 20.778 1.00 26.39 432 PRO A N 1
ATOM 3444 C CA . PRO A 1 432 ? 24.465 -14.470 20.487 1.00 26.39 432 PRO A CA 1
ATOM 3445 C C . PRO A 1 432 ? 23.682 -15.088 21.655 1.00 26.39 432 PRO A C 1
ATOM 3447 O O . PRO A 1 432 ? 24.148 -15.110 22.792 1.00 26.39 432 PRO A O 1
ATOM 3450 N N . GLY A 1 433 ? 22.493 -15.623 21.373 1.00 25.08 433 GLY A N 1
ATOM 3451 C CA . GLY A 1 433 ? 21.667 -16.354 22.336 1.00 25.08 433 GLY A CA 1
ATOM 3452 C C . GLY A 1 433 ? 20.977 -17.541 21.668 1.00 25.08 433 GLY A C 1
ATOM 3453 O O . GLY A 1 433 ? 20.257 -17.371 20.687 1.00 25.08 433 GLY A O 1
ATOM 3454 N N . ARG A 1 434 ? 21.246 -18.740 22.198 1.00 25.94 434 ARG A N 1
ATOM 3455 C CA . ARG A 1 434 ? 20.868 -20.071 21.691 1.00 25.94 434 ARG A CA 1
ATOM 3456 C C . ARG A 1 434 ? 19.380 -20.186 21.344 1.00 25.94 434 ARG A C 1
ATOM 3458 O O . ARG A 1 434 ? 18.516 -19.916 22.170 1.00 25.94 434 ARG A O 1
ATOM 3465 N N . GLY A 1 435 ? 19.112 -20.667 20.134 1.00 26.19 435 GLY A N 1
ATOM 3466 C CA . GLY A 1 435 ? 17.772 -20.970 19.628 1.00 26.19 435 GLY A CA 1
ATOM 3467 C C . GLY A 1 435 ? 17.720 -21.016 18.101 1.00 26.19 435 GLY A C 1
ATOM 3468 O O . GLY A 1 435 ? 16.733 -20.601 17.500 1.00 26.19 435 GLY A O 1
ATOM 3469 N N . GLU A 1 436 ? 18.802 -21.448 17.455 1.00 29.30 436 GLU A N 1
ATOM 3470 C CA . GLU A 1 436 ? 18.872 -21.618 16.008 1.00 29.30 436 GLU A CA 1
ATOM 3471 C C . GLU A 1 436 ? 18.548 -23.071 15.696 1.00 29.30 436 GLU A C 1
ATOM 3473 O O . GLU A 1 436 ? 19.291 -23.942 16.114 1.00 29.30 436 GLU A O 1
ATOM 3478 N N . HIS A 1 437 ? 17.403 -23.315 15.054 1.00 27.86 437 HIS A N 1
ATOM 3479 C CA . HIS A 1 437 ? 17.104 -24.424 14.133 1.00 27.86 437 HIS A CA 1
ATOM 3480 C C . HIS A 1 437 ? 15.582 -24.524 13.985 1.00 27.86 437 HIS A C 1
ATOM 3482 O O . HIS A 1 437 ? 14.964 -25.396 14.583 1.00 27.86 437 HIS A O 1
ATOM 3488 N N . SER A 1 438 ? 14.965 -23.595 13.241 1.00 28.61 438 SER A N 1
ATOM 3489 C CA . SER A 1 438 ? 13.651 -23.738 12.568 1.00 28.61 438 SER A CA 1
ATOM 3490 C C . SER A 1 438 ? 13.220 -22.387 11.977 1.00 28.61 438 SER A C 1
ATOM 3492 O O . SER A 1 438 ? 12.278 -21.755 12.448 1.00 28.61 438 SER A O 1
ATOM 3494 N N . ALA A 1 439 ? 13.917 -21.906 10.947 1.00 24.55 439 ALA A N 1
ATOM 3495 C CA . ALA A 1 439 ? 13.471 -20.752 10.171 1.00 24.55 439 ALA A CA 1
ATOM 3496 C C . ALA A 1 439 ? 13.480 -21.136 8.691 1.00 24.55 439 ALA A C 1
ATOM 3498 O O . ALA A 1 439 ? 14.505 -21.551 8.158 1.00 24.55 439 ALA A O 1
ATOM 3499 N N . GLY A 1 440 ? 12.323 -21.038 8.035 1.00 30.58 440 GLY A N 1
ATOM 3500 C CA . GLY A 1 440 ? 12.214 -21.265 6.597 1.00 30.58 440 GLY A CA 1
ATOM 3501 C C . GLY A 1 440 ? 13.162 -20.360 5.801 1.00 30.58 440 GLY A C 1
ATOM 3502 O O . GLY A 1 440 ? 13.460 -19.234 6.207 1.00 30.58 440 GLY A O 1
ATOM 3503 N N . ALA A 1 441 ? 13.590 -20.859 4.640 1.00 26.38 441 ALA A N 1
ATOM 3504 C CA . ALA A 1 441 ? 14.647 -20.334 3.767 1.00 26.38 441 ALA A CA 1
ATOM 3505 C C . ALA A 1 441 ? 14.524 -18.858 3.324 1.00 26.38 441 ALA A C 1
ATOM 3507 O O . ALA A 1 441 ? 15.427 -18.319 2.694 1.00 26.38 441 ALA A O 1
ATOM 3508 N N . THR A 1 442 ? 13.418 -18.172 3.620 1.00 29.33 442 THR A N 1
ATOM 3509 C CA . THR A 1 442 ? 13.196 -16.791 3.178 1.00 29.33 442 THR A CA 1
ATOM 3510 C C . THR A 1 442 ? 13.889 -15.760 4.067 1.00 29.33 442 THR A C 1
ATOM 3512 O O . THR A 1 442 ? 14.219 -14.699 3.559 1.00 29.33 442 THR A O 1
ATOM 3515 N N . TYR A 1 443 ? 14.097 -16.027 5.365 1.00 28.75 443 TYR A N 1
ATOM 3516 C CA . TYR A 1 443 ? 14.557 -15.014 6.330 1.00 28.75 443 TYR A CA 1
ATOM 3517 C C . TYR A 1 443 ? 16.074 -14.749 6.302 1.00 28.75 443 TYR A C 1
ATOM 3519 O O . TYR A 1 443 ? 16.485 -13.592 6.383 1.00 28.75 443 TYR A O 1
ATOM 3527 N N . SER A 1 444 ? 16.905 -15.778 6.107 1.00 31.05 444 SER A N 1
ATOM 3528 C CA . SER A 1 444 ? 18.368 -15.627 5.991 1.00 31.05 444 SER A CA 1
ATOM 3529 C C . SER A 1 444 ? 18.782 -14.650 4.881 1.00 31.05 444 SER A C 1
ATOM 3531 O O . SER A 1 444 ? 19.839 -14.036 4.968 1.00 31.05 444 SER A O 1
ATOM 3533 N N . ARG A 1 445 ? 17.912 -14.436 3.884 1.00 32.16 445 ARG A N 1
ATOM 3534 C CA . ARG A 1 445 ? 18.116 -13.524 2.751 1.00 32.16 445 ARG A CA 1
ATOM 3535 C C . ARG A 1 445 ? 17.993 -12.027 3.088 1.00 32.16 445 ARG A C 1
ATOM 3537 O O . ARG A 1 445 ? 18.451 -11.211 2.300 1.00 32.16 445 ARG A O 1
ATOM 3544 N N . TRP A 1 446 ? 17.367 -11.651 4.211 1.00 30.84 446 TRP A N 1
ATOM 3545 C CA . TRP A 1 446 ? 17.073 -10.241 4.552 1.00 30.84 446 TRP A CA 1
ATOM 3546 C C . TRP A 1 446 ? 17.988 -9.654 5.636 1.00 30.84 446 TRP A C 1
ATOM 3548 O O . TRP A 1 446 ? 17.909 -8.453 5.909 1.00 30.84 446 TRP A O 1
ATOM 3558 N N . ARG A 1 447 ? 18.864 -10.472 6.243 1.00 31.66 447 ARG A N 1
ATOM 3559 C CA . ARG A 1 447 ? 19.942 -9.979 7.113 1.00 31.66 447 ARG A CA 1
ATOM 3560 C C . ARG A 1 447 ? 21.028 -9.327 6.263 1.00 31.66 447 ARG A C 1
ATOM 3562 O O . ARG A 1 447 ? 21.369 -9.836 5.199 1.00 31.66 447 ARG A O 1
ATOM 3569 N N . ALA A 1 448 ? 21.585 -8.218 6.745 1.00 32.34 448 ALA A N 1
ATOM 3570 C CA . ALA A 1 448 ? 22.848 -7.722 6.207 1.00 32.34 448 ALA A CA 1
ATOM 3571 C C . ALA A 1 448 ? 23.909 -8.837 6.346 1.00 32.34 448 ALA A C 1
ATOM 3573 O O . ALA A 1 448 ? 23.926 -9.497 7.390 1.00 32.34 448 ALA A O 1
ATOM 3574 N N . PRO A 1 449 ? 24.760 -9.092 5.335 1.00 29.19 449 PRO A N 1
ATOM 3575 C CA . PRO A 1 449 ? 25.794 -10.109 5.457 1.00 29.19 449 PRO A CA 1
ATOM 3576 C C . PRO A 1 449 ? 26.756 -9.737 6.590 1.00 29.19 449 PRO A C 1
ATOM 3578 O O . PRO A 1 449 ? 27.424 -8.708 6.519 1.00 29.19 449 PRO A O 1
ATOM 3581 N N . SER A 1 450 ? 26.861 -10.582 7.616 1.00 31.61 450 SER A N 1
ATOM 3582 C CA . SER A 1 450 ? 28.121 -10.730 8.342 1.00 31.61 450 SER A CA 1
ATOM 3583 C C . SER A 1 450 ? 29.033 -11.631 7.510 1.00 31.61 450 SER A C 1
ATOM 3585 O O . SER A 1 450 ? 28.572 -12.540 6.818 1.00 31.61 450 SER A O 1
ATOM 3587 N N . THR A 1 451 ? 30.331 -11.374 7.550 1.00 27.11 451 THR A N 1
ATOM 3588 C CA . THR A 1 451 ? 31.370 -12.074 6.790 1.00 27.11 451 THR A CA 1
ATOM 3589 C C . THR A 1 451 ? 31.379 -13.597 7.024 1.00 27.11 451 THR A C 1
ATOM 3591 O O . THR A 1 451 ? 32.077 -14.070 7.911 1.00 27.11 451 THR A O 1
ATOM 3594 N N . ARG A 1 452 ? 30.652 -14.386 6.208 1.00 22.50 452 ARG A N 1
ATOM 3595 C CA . ARG A 1 452 ? 31.131 -15.631 5.546 1.00 22.50 452 ARG A CA 1
ATOM 3596 C C . ARG A 1 452 ? 30.042 -16.426 4.792 1.00 22.50 452 ARG A C 1
ATOM 3598 O O . ARG A 1 452 ? 28.972 -16.701 5.314 1.00 22.50 452 ARG A O 1
ATOM 3605 N N . SER A 1 453 ? 30.452 -16.843 3.586 1.00 22.28 453 SER A N 1
ATOM 3606 C CA . SER A 1 453 ? 30.082 -17.999 2.735 1.00 22.28 453 SER A CA 1
ATOM 3607 C C . SER A 1 453 ? 28.628 -18.287 2.295 1.00 22.28 453 SER A C 1
ATOM 3609 O O . SER A 1 453 ? 27.693 -18.376 3.079 1.00 22.28 453 SER A O 1
ATOM 3611 N N . ARG A 1 454 ? 28.533 -18.523 0.974 1.00 22.94 454 ARG A N 1
ATOM 3612 C CA . ARG A 1 454 ? 27.405 -18.844 0.070 1.00 22.94 454 ARG A CA 1
ATOM 3613 C C . ARG A 1 454 ? 26.728 -20.210 0.310 1.00 22.94 454 ARG A C 1
ATOM 3615 O O . ARG A 1 454 ? 27.422 -21.139 0.700 1.00 22.94 454 ARG A O 1
ATOM 3622 N N . SER A 1 455 ? 25.442 -20.353 -0.080 1.00 23.03 455 SER A N 1
ATOM 3623 C CA . SER A 1 455 ? 24.892 -21.153 -1.229 1.00 23.03 455 SER A CA 1
ATOM 3624 C C . SER A 1 455 ? 23.363 -21.482 -1.066 1.00 23.03 455 SER A C 1
ATOM 3626 O O . SER A 1 455 ? 22.808 -21.073 -0.049 1.00 23.03 455 SER A O 1
ATOM 3628 N N . PRO A 1 456 ? 22.599 -22.061 -2.041 1.00 27.67 456 PRO A N 1
ATOM 3629 C CA . PRO A 1 456 ? 21.534 -21.316 -2.740 1.00 27.67 456 PRO A CA 1
ATOM 3630 C C . PRO A 1 456 ? 20.097 -21.919 -2.737 1.00 27.67 456 PRO A C 1
ATOM 3632 O O . PRO A 1 456 ? 19.854 -23.061 -2.362 1.00 27.67 456 PRO A O 1
ATOM 3635 N N . SER A 1 457 ? 19.174 -21.134 -3.320 1.00 22.31 457 SER A N 1
ATOM 3636 C CA . SER A 1 457 ? 17.843 -21.470 -3.881 1.00 22.31 457 SER A CA 1
ATOM 3637 C C . SER A 1 457 ? 16.600 -21.446 -2.962 1.00 22.31 457 SER A C 1
ATOM 3639 O O . SER A 1 457 ? 16.419 -22.275 -2.081 1.00 22.31 457 SER A O 1
ATOM 3641 N N . ALA A 1 458 ? 15.689 -20.497 -3.238 1.00 22.97 458 ALA A N 1
ATOM 3642 C CA . ALA A 1 458 ? 14.234 -20.619 -3.049 1.00 22.97 458 ALA A CA 1
ATOM 3643 C C . ALA A 1 458 ? 13.500 -19.427 -3.710 1.00 22.97 458 ALA A C 1
ATOM 3645 O O . ALA A 1 458 ? 13.814 -18.261 -3.451 1.00 22.97 458 ALA A O 1
ATOM 3646 N N . ARG A 1 459 ? 12.507 -19.723 -4.562 1.00 23.62 459 ARG A N 1
ATOM 3647 C CA . ARG A 1 459 ? 11.611 -18.748 -5.225 1.00 23.62 459 ARG A CA 1
ATOM 3648 C C . ARG A 1 459 ? 10.682 -18.072 -4.192 1.00 23.62 459 ARG A C 1
ATOM 3650 O O . ARG A 1 459 ? 10.196 -18.774 -3.306 1.00 23.62 459 ARG A O 1
ATOM 3657 N N . PRO A 1 460 ? 10.385 -16.757 -4.270 1.00 26.36 460 PRO A N 1
ATOM 3658 C CA . PRO A 1 460 ? 9.550 -16.099 -3.262 1.00 26.36 460 PRO A CA 1
ATOM 3659 C C . PRO A 1 460 ? 8.057 -16.028 -3.636 1.00 26.36 460 PRO A C 1
ATOM 3661 O O . PRO A 1 460 ? 7.698 -15.669 -4.755 1.00 26.36 460 PRO A O 1
ATOM 3664 N N . ALA A 1 461 ? 7.199 -16.297 -2.644 1.00 24.36 461 ALA A N 1
ATOM 3665 C CA . ALA A 1 461 ? 5.760 -16.009 -2.629 1.00 24.36 461 ALA A CA 1
ATOM 3666 C C . ALA A 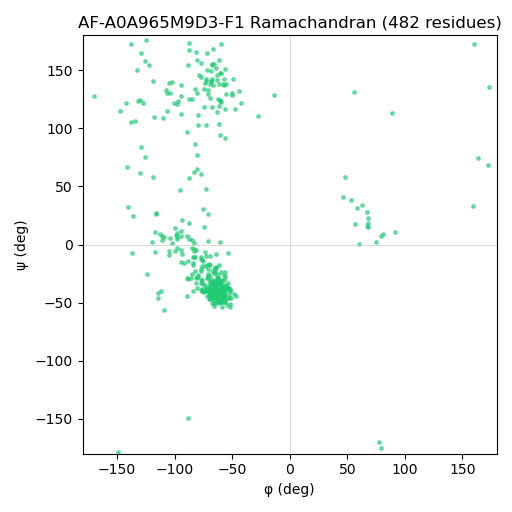1 461 ? 5.465 -14.591 -2.084 1.00 24.36 461 ALA A C 1
ATOM 3668 O O . ALA A 1 461 ? 6.240 -14.025 -1.311 1.00 24.36 461 ALA A O 1
ATOM 3669 N N . THR A 1 462 ? 4.333 -14.011 -2.489 1.00 26.03 462 THR A N 1
ATOM 3670 C CA . THR A 1 462 ? 4.098 -12.556 -2.586 1.00 26.03 462 THR A CA 1
ATOM 3671 C C . THR A 1 462 ? 3.352 -11.870 -1.426 1.00 26.03 462 THR A C 1
ATOM 3673 O O . THR A 1 462 ? 3.038 -10.690 -1.547 1.00 26.03 462 THR A O 1
ATOM 3676 N N . THR A 1 463 ? 3.092 -12.511 -0.282 1.00 26.75 463 THR A N 1
ATOM 3677 C CA . THR A 1 463 ? 2.097 -11.996 0.697 1.00 26.75 463 THR A CA 1
ATOM 3678 C C . THR A 1 463 ? 2.611 -11.452 2.043 1.00 26.75 463 THR A C 1
ATOM 3680 O O . THR A 1 463 ? 1.804 -11.086 2.890 1.00 26.75 463 THR A O 1
ATOM 3683 N N . SER A 1 464 ? 3.919 -11.297 2.286 1.00 29.98 464 SER A N 1
ATOM 3684 C CA . SER A 1 464 ? 4.427 -10.948 3.637 1.00 29.98 464 SER A CA 1
ATOM 3685 C C . SER A 1 464 ? 4.655 -9.453 3.951 1.00 29.98 464 SER A C 1
ATOM 3687 O O . SER A 1 464 ? 5.435 -9.147 4.849 1.00 29.98 464 SER A O 1
ATOM 3689 N N . ARG A 1 465 ? 4.043 -8.496 3.241 1.00 30.45 465 ARG A N 1
ATOM 3690 C CA . ARG A 1 465 ? 4.525 -7.090 3.245 1.00 30.45 465 ARG A CA 1
ATOM 3691 C C . ARG A 1 465 ? 3.896 -6.109 4.243 1.00 30.45 465 ARG A C 1
ATOM 3693 O O . ARG A 1 465 ? 4.420 -5.010 4.379 1.00 30.45 465 ARG A O 1
ATOM 3700 N N . ARG A 1 466 ? 2.832 -6.477 4.966 1.00 26.88 466 ARG A N 1
ATOM 3701 C CA . ARG A 1 466 ? 2.163 -5.579 5.939 1.00 26.88 466 ARG A CA 1
ATOM 3702 C C . ARG A 1 466 ? 2.757 -5.594 7.362 1.00 26.88 466 ARG A C 1
ATOM 3704 O O . ARG A 1 466 ? 2.210 -4.940 8.234 1.00 26.88 466 ARG A O 1
ATOM 3711 N N . TYR A 1 467 ? 3.856 -6.315 7.607 1.00 35.00 467 TYR A N 1
ATOM 3712 C CA . TYR A 1 467 ? 4.347 -6.628 8.967 1.00 35.00 467 TYR A CA 1
ATOM 3713 C C . TYR A 1 467 ? 5.729 -6.032 9.299 1.00 35.00 467 TYR A C 1
ATOM 3715 O O . TYR A 1 467 ? 6.470 -6.607 10.089 1.00 35.00 467 TYR A O 1
ATOM 3723 N N . SER A 1 468 ? 6.102 -4.918 8.663 1.00 30.80 468 SER A N 1
ATOM 3724 C CA . SER A 1 468 ? 7.437 -4.307 8.747 1.00 30.80 468 SER A CA 1
ATOM 3725 C C . SER A 1 468 ? 7.381 -2.882 9.329 1.00 30.80 468 SER A C 1
ATOM 3727 O O . SER A 1 468 ? 6.487 -2.136 8.937 1.00 30.80 468 SER A O 1
ATOM 3729 N N . PRO A 1 469 ? 8.349 -2.470 10.179 1.00 33.69 469 PRO A N 1
ATOM 3730 C CA . PRO A 1 469 ? 8.507 -1.085 10.648 1.00 33.69 469 PRO A CA 1
ATOM 3731 C C . PRO A 1 469 ? 9.105 -0.141 9.585 1.00 33.69 469 PRO A C 1
ATOM 3733 O O . PRO A 1 469 ? 9.033 1.079 9.730 1.00 33.69 469 PRO A O 1
ATOM 3736 N N . MET A 1 470 ? 9.677 -0.674 8.494 1.00 39.12 470 MET A N 1
ATOM 3737 C CA . MET A 1 470 ? 9.862 0.107 7.264 1.00 39.12 470 MET A CA 1
ATOM 3738 C C . MET A 1 470 ? 8.508 0.299 6.573 1.00 39.12 470 MET A C 1
ATOM 3740 O O . MET A 1 470 ? 7.753 -0.679 6.542 1.00 39.12 470 MET A O 1
ATOM 3744 N N . PRO A 1 471 ? 8.242 1.475 5.963 1.00 36.16 471 PRO A N 1
ATOM 3745 C CA . PRO A 1 471 ? 6.980 1.793 5.301 1.00 36.16 471 PRO A CA 1
ATOM 3746 C C . PRO A 1 471 ? 6.501 0.596 4.480 1.00 36.16 471 PRO A C 1
ATOM 3748 O O . PRO A 1 471 ? 7.262 0.131 3.617 1.00 36.16 471 PRO A O 1
ATOM 3751 N N . PRO A 1 472 ? 5.300 0.051 4.732 1.00 35.72 472 PRO A N 1
ATOM 3752 C CA . PRO A 1 472 ? 4.804 -1.085 3.969 1.00 35.72 472 PRO A CA 1
ATOM 3753 C C . PRO A 1 472 ? 4.696 -0.695 2.490 1.00 35.72 472 PRO A C 1
ATOM 3755 O O . PRO A 1 472 ? 4.424 0.455 2.160 1.00 35.72 472 PRO A O 1
ATOM 3758 N N . SER A 1 473 ? 4.913 -1.636 1.569 1.00 33.06 473 SER A N 1
ATOM 3759 C CA . SER A 1 473 ? 4.418 -1.439 0.204 1.00 33.06 473 SER A CA 1
ATOM 3760 C C . SER A 1 473 ? 2.933 -1.788 0.228 1.00 33.06 473 SER A C 1
ATOM 3762 O O . SER A 1 473 ? 2.592 -2.976 0.297 1.00 33.06 473 SER A O 1
ATOM 3764 N N . MET A 1 474 ? 2.050 -0.793 0.236 1.00 23.33 474 MET A N 1
ATOM 3765 C CA . MET A 1 474 ? 0.655 -1.050 -0.102 1.00 23.33 474 MET A CA 1
ATOM 3766 C C . MET A 1 474 ? 0.592 -1.383 -1.596 1.00 23.33 474 MET A C 1
ATOM 3768 O O . MET A 1 474 ? 1.050 -0.583 -2.404 1.00 23.33 474 MET A O 1
ATOM 3772 N N . PRO A 1 475 ? 0.007 -2.511 -2.020 1.00 22.48 475 PRO A N 1
ATOM 3773 C CA . PRO A 1 475 ? -0.684 -2.491 -3.290 1.00 22.48 475 PRO A CA 1
ATOM 3774 C C . PRO A 1 475 ? -1.899 -1.578 -3.106 1.00 22.48 475 PRO A C 1
ATOM 3776 O O . PRO A 1 475 ? -2.763 -1.846 -2.267 1.00 22.48 475 PRO A O 1
ATOM 3779 N N . VAL A 1 476 ? -1.941 -0.490 -3.872 1.00 23.70 476 VAL A N 1
ATOM 3780 C CA . VAL A 1 476 ? -3.163 0.278 -4.124 1.00 23.70 476 VAL A CA 1
ATOM 3781 C C . VAL A 1 476 ? -4.289 -0.715 -4.419 1.00 23.70 476 VAL A C 1
ATOM 3783 O O . VAL A 1 476 ? -4.087 -1.656 -5.189 1.00 23.70 476 VAL A O 1
ATOM 3786 N N . ASN A 1 477 ? -5.439 -0.530 -3.765 1.00 21.80 477 ASN A N 1
ATOM 3787 C CA . ASN A 1 477 ? -6.677 -1.283 -3.963 1.00 21.80 477 ASN A CA 1
ATOM 3788 C C . ASN A 1 477 ? -6.809 -1.851 -5.387 1.00 21.80 477 ASN A C 1
ATOM 3790 O O . ASN A 1 477 ? -7.078 -1.107 -6.327 1.00 21.80 477 ASN A O 1
ATOM 3794 N N . TRP A 1 478 ? -6.722 -3.176 -5.522 1.00 20.66 478 TRP A N 1
ATOM 3795 C CA . TRP A 1 478 ? -7.350 -3.896 -6.630 1.00 20.66 478 TRP A CA 1
ATOM 3796 C C . TRP A 1 478 ? -8.834 -4.071 -6.296 1.00 20.66 478 TRP A C 1
ATOM 3798 O O . TRP A 1 478 ? -9.323 -5.172 -6.075 1.00 20.66 478 TRP A O 1
ATOM 3808 N N . ALA A 1 479 ? -9.553 -2.955 -6.209 1.00 20.88 479 ALA A N 1
ATOM 3809 C CA . ALA A 1 479 ? -10.932 -2.976 -6.658 1.00 20.88 479 ALA A CA 1
ATOM 3810 C C . ALA A 1 479 ? -10.854 -2.779 -8.177 1.00 20.88 479 ALA A C 1
ATOM 3812 O O . ALA A 1 479 ? -10.107 -1.891 -8.604 1.00 20.88 479 ALA A O 1
ATOM 3813 N N . PRO A 1 480 ? -11.573 -3.548 -9.012 1.00 23.91 480 PRO A N 1
ATOM 3814 C CA . PRO A 1 480 ? -11.852 -3.085 -10.359 1.00 23.91 480 PRO A CA 1
ATOM 3815 C C . PRO A 1 480 ? -12.637 -1.781 -10.196 1.00 23.91 480 PRO A C 1
ATOM 3817 O O . PRO A 1 480 ? -13.846 -1.796 -9.970 1.00 23.91 480 PRO A O 1
ATOM 3820 N N . ARG A 1 481 ? -11.934 -0.640 -10.215 1.00 30.52 481 ARG A N 1
ATOM 3821 C CA . ARG A 1 481 ? -12.577 0.646 -10.449 1.00 30.52 481 ARG A CA 1
ATOM 3822 C C . ARG A 1 481 ? -13.175 0.494 -11.836 1.00 30.52 481 ARG A C 1
ATOM 3824 O O . ARG A 1 481 ? -12.445 0.403 -12.821 1.00 30.52 481 ARG A O 1
ATOM 3831 N N . ARG A 1 482 ? -14.492 0.300 -11.882 1.00 29.70 482 ARG A N 1
ATOM 3832 C CA . ARG A 1 482 ? -15.227 0.339 -13.140 1.00 29.70 482 ARG A CA 1
ATOM 3833 C C . ARG A 1 482 ? -14.956 1.715 -13.741 1.00 29.70 482 ARG A C 1
ATOM 3835 O O . ARG A 1 482 ? -14.892 2.687 -12.987 1.00 29.70 482 ARG A O 1
ATOM 3842 N N . CYS A 1 483 ? -14.728 1.764 -15.053 1.00 26.27 483 CYS A N 1
ATOM 3843 C CA . CYS A 1 483 ? -14.763 3.043 -15.756 1.00 26.27 483 CYS A CA 1
ATOM 3844 C C . CYS A 1 483 ? -16.076 3.743 -15.356 1.00 26.27 483 CYS A C 1
ATOM 3846 O O . CYS A 1 483 ? -17.098 3.043 -15.329 1.00 26.27 483 CYS A O 1
ATOM 3848 N N . PRO A 1 484 ? -16.032 5.023 -14.949 1.00 39.19 484 PRO A N 1
ATOM 3849 C CA . PRO A 1 484 ? -17.240 5.783 -14.660 1.00 39.19 484 PRO A CA 1
ATOM 3850 C C . PRO A 1 484 ? -18.192 5.808 -15.857 1.00 39.19 484 PRO A C 1
ATOM 3852 O O . PRO A 1 484 ? -17.699 5.748 -17.010 1.00 39.19 484 PRO A O 1
#

Secondary structure (DSSP, 8-state):
--SSTTTTTSS-GGGTHHHHHHHT-SS---HHHHHHHHHHHHTT-S-HHHHHHHHHHHHHHT-HHHHHHT--SSS---HHHHHHHHH-HHHHHTT-TTPPP-HHHHHHHHHHHTT-HHHHHHHHHHHGGGS-HHHHHHHHHHHHHHHHHTT-TTHHHHHHHTTT----HHHHHHHHHHHHHHT-HHHHHHHHHTS-HHHHTSHHHHHHHHHHHHHTT-HHHHHHHHHHHHTS-SHHHHHHHHHH-TTS---SEE----HHHHHHHHTSHHHHHHHHHHHTT-HHHHHHHHHHHTTT--HHHHHHHHHHHHHTT-HHHHHHHHTT-SSEE-HHHHS--TTHHHHHHHHHHTT--HHHHHHHHHHHHTT-TT-B-TT--BTTTTB-HHHHHHHHHHTT--S---TTT-HHHHHHHHHHHHHHHHHTTS--S----S--S---TTSGGGSPPPS-------PPPS--TTS-SS--------------

Nearest PDB structures (foldseek):
  5o1j-assembly1_A  TM=8.030E-01  e=1.226E-15  Neisseria meningitidis MC58
  5o2o-assembly1_A  TM=7.906E-01  e=1.279E-15  Neisseria meningitidis
  5ohu-assembly1_A  TM=6.996E-01  e=6.028E-16  Pseudomonas aeruginosa
  6fc4-assembly1_A  TM=7.133E-01  e=3.076E-15  Pseudomonas aeruginosa
  1qsa-assembly1_A  TM=6.598E-01  e=3.193E-14  Escherichia coli

pLDDT: mean 78.47, std 25.35, range [20.66, 98.5]